Protein AF-A0A813I0H4-F1 (afdb_monomer)

Sequence (525 aa):
MPSIRSKSVSAVEGCDGARPPPGTIIKRGSASSRARSVVATLVNVTAQVFQPSCPPAVKVSVEGSLDIAVKVTVQGAKAEGGGLPATCPAGKTSTATFLSSTVIRGAMTKGTITVEGFDPVPFAVAHNDQGTNFVNSKGRCRHTALAAPKWNWREHEEKPTEGKAADIEVMATRFADKAPHLKVQVRPATETELRRCLQFQALREAQEGEDYEALHAQVAKARMAGVEVEQIEKGEERLRELRKQRLHINEGCDKDSLGQAMVWAKVTPLVEVGVQNEPCTASPDCACNEKQNCGEDLQVVPGAVQLCLKDFGSEGDRLFFEELSASAQAVEEGSVWKAGGKFIFSAFDRNQSVSALTRTLNNAGRNRCAKMILQMVAFSEKEYGGYVTAIQVNFHPHGGTYHGQHRDIYSAKQRAGPNCTCTFKKCVGTVCYTVGSSRVCLLETMTDEMSALRPCGETCTGRRERCLLNSGDAMFFNEAWNANHTHGIPAMEDGESHGPRISVAFLLGAEDSRENFYAMPNTIP

Nearest PDB structures (foldseek):
  3rzg-assembly1_A  TM=7.812E-01  e=2.625E-07  Homo sapiens
  8jnk-assembly2_E  TM=6.622E-01  e=6.661E-07  Homo sapiens
  4nii-assembly1_A  TM=5.314E-01  e=2.468E-04  Escherichia coli
  4jox-assembly1_A  TM=6.308E-01  e=1.678E-03  Bacillus thuringiensis
  1nzc-assembly2_C  TM=4.250E-01  e=3.058E-02  Streptococcus suis

Foldseek 3Di:
DDDDDDDDDDDDDDDDDDDDDDDDDDDDDDDDDDDDDDDDDDPPPPPPDPPPQQAFQEKEKEAEQDWWAKDKFKPQWDWDDPAFPRTDDHPDITMITTGGNDNPPDQKIKIWMDIPQWDIKIWIDGLDPVDFGDIRDTNHQKDKTKGDPQDPVVVVDDQGPWIKIWIWGFDHDPDNRDHTYIYIYIYIDDPLRSQLNNLLSQLVVVLVDLQLVSLQVSLLSNVVSVHDPVSSVSSVVSSVVSVVVVNLADPCLALVSLVVLLDQVLFDEDDDDDKDKDAWPVDPPAPLRDPDPDPKDKDKFFQQQCVLQVVVHNPRQNVLSVLVSVLSNLFDRNCWDDDQQWIKHFANQQAFALVRRLVRCVVSVSNVNNVSVVSVQVVCCVPVNFHQQGKIKTKDSWLRGKWDWAFDDQDPVPQSGSPHPRDRAAFFKKKKAKGGYKFWKKKFFDQDPQAPGHAPDPSGRGMIIIDIHGRNMMMMITPNSSSGMIIMTDRDPPPDTHGMMMMMMTTGHHDPPPVVVVPDDPDDD

Mean predicted aligned error: 11.41 Å

Radius of gyration: 36.49 Å; Cα contacts (8 Å, |Δi|>4): 1026; chains: 1; bounding box: 83×66×122 Å

pLDDT: mean 84.97, std 19.86, range [30.91, 98.69]

Organism: Polarella glacialis (NCBI:txid89957)

Solvent-accessible surface area (backbone atoms only — not comparable to full-atom values): 29217 Å² total; per-residue (Å²): 134,86,89,85,80,88,85,86,84,83,90,83,92,81,90,86,91,85,83,84,89,79,88,84,87,89,83,89,84,84,89,86,89,82,89,86,84,80,96,81,86,84,86,83,77,89,76,76,73,84,67,78,74,57,59,57,58,33,33,39,37,42,34,25,74,45,70,42,37,54,48,77,47,47,64,68,37,45,54,55,82,85,36,54,56,80,56,39,52,48,80,41,79,44,60,30,44,24,27,25,78,52,84,80,89,56,48,53,44,43,35,37,40,36,42,73,82,40,78,72,41,42,34,33,43,39,80,48,95,86,31,70,44,19,28,72,45,89,77,26,40,57,40,73,48,62,29,59,72,90,64,56,70,88,79,67,50,81,75,75,91,62,31,39,28,37,43,34,34,59,46,82,56,93,47,96,90,49,50,33,34,37,42,37,40,35,36,73,36,51,73,65,54,38,51,21,45,55,36,46,53,48,30,54,59,28,61,75,51,80,53,43,67,59,29,54,52,27,42,37,49,21,60,77,44,65,40,60,64,74,60,44,50,54,43,52,51,49,50,55,52,41,45,77,70,50,51,53,44,42,91,67,40,44,52,66,49,38,62,68,38,52,36,74,92,50,40,35,84,66,77,90,61,68,75,46,75,47,64,29,83,67,40,87,85,26,73,54,54,51,93,68,56,95,80,33,44,76,46,78,40,80,47,42,39,27,68,60,34,46,93,80,34,90,58,21,24,60,53,48,40,53,39,50,43,52,39,67,48,55,41,65,90,36,19,31,36,75,56,69,57,25,33,37,48,39,22,70,64,35,15,32,15,56,70,45,38,37,50,44,30,43,75,49,70,31,51,66,46,33,50,53,51,52,45,45,48,56,46,46,30,68,75,74,45,45,40,68,30,29,43,47,35,36,41,28,55,34,25,80,32,26,36,64,78,39,53,86,80,76,48,80,90,64,53,71,20,81,68,32,77,44,63,73,43,63,56,52,28,38,40,36,36,30,20,44,20,37,47,53,35,41,35,36,35,43,54,50,95,72,21,91,45,69,61,80,49,96,70,47,73,30,18,38,35,40,41,64,43,40,54,8,19,29,41,37,35,24,44,53,30,42,46,28,29,30,39,26,27,67,51,50,64,94,88,55,90,39,26,16,26,36,38,42,36,35,39,18,15,53,67,72,63,75,66,69,77,71,66,64,78,93,74,79,134

Secondary structure (DSSP, 8-state):
------------------PPP---------------------SSSTT-----PPPEEEEEEEEESS-B-EEEEETTEEESTT-S-SSB-TTS-EEEEEEESS---SSEEEEEEEETTS--EEEEEESSTTS--EESEET-SEEEEEE-----TTTTPPPP---EEEEEEEE--SSTTS--EEEEEEEEPPHHHHHHHHHHHHHHHHHHSS-HHHHHHHHHHHHHHT--HHHHHHHHHHHHHHHHTTTTS-TT-SHHHHHHHS-GGG--PPP----EEE--SS-TT-GGGSSS-TT--EEEETTHHHHHTGGG-S-HHHHHHHHHHHHHHHS-TTSEEEETTEEEE--TT---SHHHHHHHHHHTT-HHHHHHHHHHHHHHHHHH-SEEEEEEEEEE-STT--EEEEPPP-SGGG-SSTT-----PPEEEEEEEEEES-EEEEEEE--STT-SPPPSSTT----EEEEEEPTT-EEEEEHHHHHHEEEEEPPPPTT-----EEEEEEEEEPPP-HHHHH-S-----

Structure (mmCIF, N/CA/C/O backbone):
data_AF-A0A813I0H4-F1
#
_entry.id   AF-A0A813I0H4-F1
#
loop_
_atom_site.group_PDB
_atom_site.id
_atom_site.type_symbol
_atom_site.label_atom_id
_atom_site.label_alt_id
_atom_site.label_comp_id
_atom_site.label_asym_id
_atom_site.label_entity_id
_atom_site.label_seq_id
_atom_site.pdbx_PDB_ins_code
_atom_site.Cartn_x
_atom_site.Cartn_y
_atom_site.Cartn_z
_atom_site.occupancy
_atom_site.B_iso_or_equiv
_atom_site.auth_seq_id
_atom_site.auth_comp_id
_atom_site.auth_asym_id
_atom_site.auth_atom_id
_atom_site.pdbx_PDB_model_num
ATOM 1 N N . MET A 1 1 ? -19.019 -42.394 -1.653 1.00 34.78 1 MET A N 1
ATOM 2 C CA . MET A 1 1 ? -18.778 -43.385 -0.576 1.00 34.78 1 MET A CA 1
ATOM 3 C C . MET A 1 1 ? -17.278 -43.462 -0.337 1.00 34.78 1 MET A C 1
ATOM 5 O O . MET A 1 1 ? -16.591 -43.423 -1.352 1.00 34.78 1 MET A O 1
ATOM 9 N N . PRO A 1 2 ? -16.753 -43.581 0.900 1.00 39.34 2 PRO A N 1
ATOM 10 C CA . PRO A 1 2 ? -17.375 -43.555 2.245 1.00 39.34 2 PRO A CA 1
ATOM 11 C C . PRO A 1 2 ? -17.172 -42.164 2.912 1.00 39.34 2 PRO A C 1
ATOM 13 O O . PRO A 1 2 ? -16.184 -41.504 2.635 1.00 39.34 2 PRO A O 1
ATOM 16 N N . SER A 1 3 ? -18.097 -41.506 3.625 1.00 31.09 3 SER A N 1
ATOM 17 C CA . SER A 1 3 ? -18.904 -41.814 4.825 1.00 31.09 3 SER A CA 1
ATOM 18 C C . SER A 1 3 ? -18.081 -42.148 6.074 1.00 31.09 3 SER A C 1
ATOM 20 O O . SER A 1 3 ? -17.762 -43.307 6.318 1.00 31.09 3 SER A O 1
ATOM 22 N N . ILE A 1 4 ? -17.798 -41.129 6.895 1.00 39.31 4 ILE A N 1
ATOM 23 C CA . ILE A 1 4 ? -17.413 -41.305 8.300 1.00 39.31 4 ILE A CA 1
ATOM 24 C C . ILE A 1 4 ? -18.484 -40.649 9.169 1.00 39.31 4 ILE A C 1
ATOM 26 O O . ILE A 1 4 ? -18.829 -39.479 9.013 1.00 39.31 4 ILE A O 1
ATOM 30 N N . ARG A 1 5 ? -19.059 -41.493 10.026 1.00 32.66 5 ARG A N 1
ATOM 31 C CA . ARG A 1 5 ? -20.194 -41.248 10.909 1.00 32.66 5 ARG A CA 1
ATOM 32 C C . ARG A 1 5 ? -19.779 -40.528 12.189 1.00 32.66 5 ARG A C 1
ATOM 34 O O . ARG A 1 5 ? -18.750 -40.822 12.788 1.00 32.66 5 ARG A O 1
ATOM 41 N N . SER A 1 6 ? -20.709 -39.698 12.642 1.00 35.75 6 SER A N 1
ATOM 42 C CA . SER A 1 6 ? -20.937 -39.244 14.011 1.00 35.75 6 SER A CA 1
ATOM 43 C C . SER A 1 6 ? -20.875 -40.359 15.065 1.00 35.75 6 SER A C 1
ATOM 45 O O . SER A 1 6 ? -21.461 -41.428 14.866 1.00 35.75 6 SER A O 1
ATOM 47 N N . LYS A 1 7 ? -20.321 -40.050 16.243 1.00 32.88 7 LYS A N 1
ATOM 48 C CA . LYS A 1 7 ? -20.691 -40.695 17.512 1.00 32.88 7 LYS A CA 1
ATOM 49 C C . LYS A 1 7 ? -20.790 -39.662 18.637 1.00 32.88 7 LYS A C 1
ATOM 51 O O . LYS A 1 7 ? -19.792 -39.187 19.158 1.00 32.88 7 LYS A O 1
ATOM 56 N N . SER A 1 8 ? -22.030 -39.368 19.002 1.00 37.66 8 SER A N 1
ATOM 57 C CA . SER A 1 8 ? -22.486 -38.893 20.307 1.00 37.66 8 SER A CA 1
ATOM 58 C C . SER A 1 8 ? -22.963 -40.105 21.109 1.00 37.66 8 SER A C 1
ATOM 60 O O . SER A 1 8 ? -23.833 -40.795 20.587 1.00 37.66 8 SER A O 1
ATOM 62 N N . VAL A 1 9 ? -22.477 -40.352 22.333 1.00 32.81 9 VAL A N 1
ATOM 63 C CA . VAL A 1 9 ? -23.140 -41.228 23.326 1.00 32.81 9 VAL A CA 1
ATOM 64 C C . VAL A 1 9 ? -22.715 -40.847 24.764 1.00 32.81 9 VAL A C 1
ATOM 66 O O . VAL A 1 9 ? -21.542 -40.915 25.110 1.00 32.81 9 VAL A O 1
ATOM 69 N N . SER A 1 10 ? -23.730 -40.405 25.516 1.00 32.78 10 SER A N 1
ATOM 70 C CA . SER A 1 10 ? -24.092 -40.534 26.947 1.00 32.78 10 SER A CA 1
ATOM 71 C C . SER A 1 10 ? -23.088 -40.690 28.108 1.00 32.78 10 SER A C 1
ATOM 73 O O . SER A 1 10 ? -22.316 -41.638 28.188 1.00 32.78 10 SER A O 1
ATOM 75 N N . ALA A 1 11 ? -23.298 -39.801 29.090 1.00 34.62 11 ALA A N 1
ATOM 76 C CA . ALA A 1 11 ? -23.682 -40.013 30.499 1.00 34.62 11 ALA A CA 1
ATOM 77 C C . ALA A 1 11 ? -23.560 -41.401 31.175 1.00 34.62 11 ALA A C 1
ATOM 79 O O . ALA A 1 11 ? -24.123 -42.380 30.689 1.00 34.62 11 ALA A O 1
ATOM 80 N N . VAL A 1 12 ? -22.977 -41.377 32.386 1.00 36.94 12 VAL A N 1
ATOM 81 C CA . VAL A 1 12 ? -23.158 -42.269 33.562 1.00 36.94 12 VAL A CA 1
ATOM 82 C C . VAL A 1 12 ? -22.853 -41.375 34.791 1.00 36.94 12 VAL A C 1
ATOM 84 O O . VAL A 1 12 ? -21.805 -40.736 34.802 1.00 36.94 12 VAL A O 1
ATOM 87 N N . GLU A 1 13 ? -23.817 -40.936 35.611 1.00 33.91 13 GLU A N 1
ATOM 88 C CA . GLU A 1 13 ? -24.413 -41.550 36.825 1.00 33.91 13 GLU A CA 1
ATOM 89 C C . GLU A 1 13 ? -23.447 -41.987 37.952 1.00 33.91 13 GLU A C 1
ATOM 91 O O . GLU A 1 13 ? -22.512 -42.746 37.726 1.00 33.91 13 GLU A O 1
ATOM 96 N N . GLY A 1 14 ? -23.748 -41.547 39.188 1.00 30.91 14 GLY A N 1
ATOM 97 C CA . GLY A 1 14 ? -23.267 -42.135 40.453 1.00 30.91 14 GLY A CA 1
ATOM 98 C C . GLY A 1 14 ? -22.867 -41.114 41.535 1.00 30.91 14 GLY A C 1
ATOM 99 O O . GLY A 1 14 ? -21.767 -40.583 41.460 1.00 30.91 14 GLY A O 1
ATOM 100 N N . CYS A 1 15 ? -23.784 -40.744 42.453 1.00 31.50 15 CYS A N 1
ATOM 101 C CA . CYS A 1 15 ? -23.796 -41.109 43.903 1.00 31.50 15 CYS A CA 1
ATOM 102 C C . CYS A 1 15 ? -22.900 -40.188 44.775 1.00 31.50 15 CYS A C 1
ATOM 104 O O . CYS A 1 15 ? -21.812 -39.836 44.350 1.00 31.50 15 CYS A O 1
ATOM 106 N N . ASP A 1 16 ? -23.186 -39.690 45.983 1.00 32.59 16 ASP A N 1
ATOM 107 C CA . ASP A 1 16 ? -24.199 -39.793 47.053 1.00 32.59 16 ASP A CA 1
ATOM 108 C C . ASP A 1 16 ? -24.086 -38.451 47.844 1.00 32.59 16 ASP A C 1
ATOM 110 O O . ASP A 1 16 ? -23.044 -37.803 47.807 1.00 32.59 16 ASP A O 1
ATOM 114 N N . GLY A 1 17 ? -25.070 -37.854 48.521 1.00 31.94 17 GLY A N 1
ATOM 115 C CA . GLY A 1 17 ? -25.996 -38.413 49.500 1.00 31.94 17 GLY A CA 1
ATOM 116 C C . GLY A 1 17 ? -25.596 -37.969 50.922 1.00 31.94 17 GLY A C 1
ATOM 117 O O . GLY A 1 17 ? -24.817 -38.646 51.578 1.00 31.94 17 GLY A O 1
ATOM 118 N N . ALA A 1 18 ? -26.145 -36.855 51.430 1.00 34.31 18 ALA A N 1
ATOM 119 C CA . ALA A 1 18 ? -26.186 -36.565 52.872 1.00 34.31 18 ALA A CA 1
ATOM 120 C C . ALA A 1 18 ? -27.387 -35.664 53.226 1.00 34.31 18 ALA A C 1
ATOM 122 O O . ALA A 1 18 ? -27.396 -34.461 52.967 1.00 34.31 18 ALA A O 1
ATOM 123 N N . ARG A 1 19 ? -28.424 -36.280 53.809 1.00 36.91 19 ARG A N 1
ATOM 124 C CA . ARG A 1 19 ? -29.566 -35.624 54.469 1.00 36.91 19 ARG A CA 1
ATOM 125 C C . ARG A 1 19 ? -29.254 -35.363 55.954 1.00 36.91 19 ARG A C 1
ATOM 127 O O . ARG A 1 19 ? -28.459 -36.100 56.533 1.00 36.91 19 ARG A O 1
ATOM 134 N N . PRO A 1 20 ? -29.909 -34.371 56.584 1.00 44.38 20 PRO A N 1
ATOM 135 C CA . PRO A 1 20 ? -29.708 -34.021 57.989 1.00 44.38 20 PRO A CA 1
ATOM 136 C C . PRO A 1 20 ? -30.559 -34.888 58.941 1.00 44.38 20 PRO A C 1
ATOM 138 O O . PRO A 1 20 ? -31.577 -35.443 58.515 1.00 44.38 20 PRO A O 1
ATOM 141 N N . PRO A 1 21 ? -30.196 -34.975 60.236 1.00 50.50 21 PRO A N 1
ATOM 142 C CA . PRO A 1 21 ? -31.000 -35.669 61.236 1.00 50.50 21 PRO A CA 1
ATOM 143 C C . PRO A 1 21 ? -32.154 -34.794 61.787 1.00 50.50 21 PRO A C 1
ATOM 145 O O . PRO A 1 21 ? -32.046 -33.564 61.785 1.00 50.50 21 PRO A O 1
ATOM 148 N N . PRO A 1 22 ? -33.251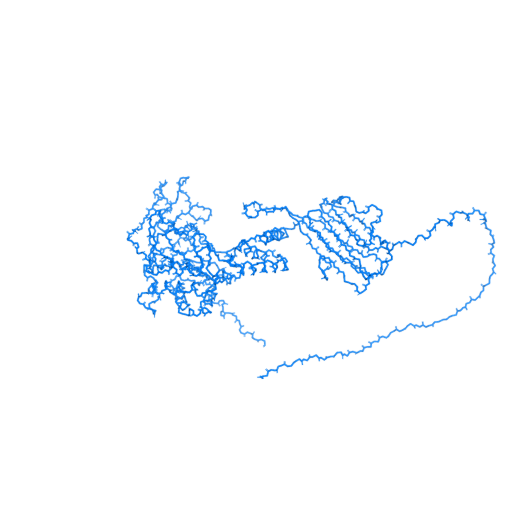 -35.409 62.282 1.00 47.38 22 PRO A N 1
ATOM 149 C CA . PRO A 1 22 ? -34.448 -34.715 62.760 1.00 47.38 22 PRO A CA 1
ATOM 150 C C . PRO A 1 22 ? -34.587 -34.680 64.295 1.00 47.38 22 PRO A C 1
ATOM 152 O O . PRO A 1 22 ? -34.237 -35.648 64.959 1.00 47.38 22 PRO A O 1
ATOM 155 N N . GLY A 1 23 ? -35.240 -33.617 64.800 1.00 34.94 23 GLY A N 1
ATOM 156 C CA . GLY A 1 23 ? -36.019 -33.556 66.058 1.00 34.94 23 GLY A CA 1
ATOM 157 C C . GLY A 1 23 ? -35.246 -33.795 67.375 1.00 34.94 23 GLY A C 1
ATOM 158 O O . GLY A 1 23 ? -34.187 -34.387 67.397 1.00 34.94 23 GLY A O 1
ATOM 159 N N . THR A 1 24 ? -35.686 -33.415 68.574 1.00 33.28 24 THR A N 1
ATOM 160 C CA . THR A 1 24 ? -37.019 -33.084 69.084 1.00 33.28 24 THR A CA 1
ATOM 161 C C . THR A 1 24 ? -36.856 -32.525 70.524 1.00 33.28 24 THR A C 1
ATOM 163 O O . THR A 1 24 ? -35.845 -32.779 71.172 1.00 33.28 24 THR A O 1
ATOM 166 N N . ILE A 1 25 ? -37.920 -31.906 71.053 1.00 37.72 25 ILE A N 1
ATOM 167 C CA . ILE A 1 25 ? -38.365 -31.846 72.469 1.00 37.72 25 ILE A CA 1
ATOM 168 C C . ILE A 1 25 ? -38.369 -30.468 73.160 1.00 37.72 25 ILE A C 1
ATOM 170 O O . ILE A 1 25 ? -37.370 -29.844 73.499 1.00 37.72 25 ILE A O 1
ATOM 174 N N . ILE A 1 26 ? -39.619 -30.105 73.438 1.00 37.12 26 ILE A N 1
ATOM 175 C CA . ILE A 1 26 ? -40.215 -29.040 74.232 1.00 37.12 26 ILE A CA 1
ATOM 176 C C . ILE A 1 26 ? -39.886 -29.204 75.727 1.00 37.12 26 ILE A C 1
ATOM 178 O O . ILE A 1 26 ? -40.065 -30.288 76.279 1.00 37.12 26 ILE A O 1
ATOM 182 N N . LYS A 1 27 ? -39.567 -28.105 76.426 1.00 34.84 27 LYS A N 1
ATOM 183 C CA . LYS A 1 27 ? -39.766 -27.993 77.882 1.00 34.84 27 LYS A CA 1
ATOM 184 C C . LYS A 1 27 ? -40.446 -26.672 78.251 1.00 34.84 27 LYS A C 1
ATOM 186 O O . LYS A 1 27 ? -39.961 -25.592 77.934 1.00 34.84 27 LYS A O 1
ATOM 191 N N . ARG A 1 28 ? -41.589 -26.805 78.933 1.00 36.59 28 ARG A N 1
ATOM 192 C CA . ARG A 1 28 ? -42.307 -25.766 79.689 1.00 36.59 28 ARG A CA 1
ATOM 193 C C . ARG A 1 28 ? -41.693 -25.612 81.091 1.00 36.59 28 ARG A C 1
ATOM 195 O O . ARG A 1 28 ? -41.275 -26.607 81.674 1.00 36.59 28 ARG A O 1
ATOM 202 N N . GLY A 1 29 ? -41.763 -24.398 81.642 1.00 32.78 29 GLY A N 1
ATOM 203 C CA . GLY A 1 29 ? -41.553 -24.054 83.062 1.00 32.78 29 GLY A CA 1
ATOM 204 C C . GLY A 1 29 ? -41.491 -22.527 83.230 1.00 32.78 29 GLY A C 1
ATOM 205 O O . GLY A 1 29 ? -40.481 -21.925 82.904 1.00 32.78 29 GLY A O 1
ATOM 206 N N . SER A 1 30 ? -42.636 -21.840 83.289 1.00 33.34 30 SER A N 1
ATOM 207 C CA . SER A 1 30 ? -43.279 -21.211 84.467 1.00 33.34 30 SER A CA 1
ATOM 208 C C . SER A 1 30 ? -42.465 -20.184 85.288 1.00 33.34 30 SER A C 1
ATOM 210 O O . SER A 1 30 ? -41.594 -20.541 86.070 1.00 33.34 30 SER A O 1
ATOM 212 N N . ALA A 1 31 ? -42.891 -18.921 85.154 1.00 33.44 31 ALA A N 1
ATOM 213 C CA . ALA A 1 31 ? -43.208 -17.914 86.181 1.00 33.44 31 ALA A CA 1
ATOM 214 C C . ALA A 1 31 ? -42.359 -17.780 87.470 1.00 33.44 31 ALA A C 1
ATOM 216 O O . ALA A 1 31 ? -42.477 -18.574 88.397 1.00 33.44 31 ALA A O 1
ATOM 217 N N . SER A 1 32 ? -41.676 -16.636 87.612 1.00 34.34 32 SER A N 1
ATOM 218 C CA . SER A 1 32 ? -41.977 -15.569 88.600 1.00 34.34 32 SER A CA 1
ATOM 219 C C . SER A 1 32 ? -40.763 -14.638 88.784 1.00 34.34 32 SER A C 1
ATOM 221 O O . SER A 1 32 ? -39.674 -15.054 89.161 1.00 34.34 32 SER A O 1
ATOM 223 N N . SER A 1 33 ? -40.925 -13.352 88.458 1.00 32.78 33 SER A N 1
ATOM 224 C CA . SER A 1 33 ? -40.725 -12.193 89.361 1.00 32.78 33 SER A CA 1
ATOM 225 C C . SER A 1 33 ? -39.591 -11.314 88.779 1.00 32.78 33 SER A C 1
ATOM 227 O O . SER A 1 33 ? -38.654 -11.857 88.219 1.00 32.78 33 SER A O 1
ATOM 229 N N . ARG A 1 34 ? -39.588 -9.977 88.744 1.00 38.31 34 ARG A N 1
ATOM 230 C CA . ARG A 1 34 ? -40.363 -8.917 89.398 1.00 38.31 34 ARG A CA 1
ATOM 231 C C . ARG A 1 34 ? -40.521 -7.720 88.450 1.00 38.31 34 ARG A C 1
ATOM 233 O O . ARG A 1 34 ? -39.691 -7.467 87.586 1.00 38.31 34 ARG A O 1
ATOM 240 N N . ALA A 1 35 ? -41.595 -6.981 88.692 1.00 34.62 35 ALA A N 1
ATOM 241 C CA . ALA A 1 35 ? -41.952 -5.711 88.086 1.00 34.62 35 ALA A CA 1
ATOM 242 C C . ALA A 1 35 ? -40.967 -4.571 88.395 1.00 34.62 35 ALA A C 1
ATOM 244 O O . ALA A 1 35 ? -40.450 -4.492 89.510 1.00 34.62 35 ALA A O 1
ATOM 245 N N . ARG A 1 36 ? -40.858 -3.633 87.445 1.00 32.19 36 ARG A N 1
ATOM 246 C CA . ARG A 1 36 ? -41.094 -2.173 87.564 1.00 32.19 36 ARG A CA 1
ATOM 247 C C . ARG A 1 36 ? -40.224 -1.446 86.537 1.00 32.19 36 ARG A C 1
ATOM 249 O O . ARG A 1 36 ? -39.010 -1.529 86.633 1.00 32.19 36 ARG A O 1
ATOM 256 N N . SER A 1 37 ? -40.841 -0.700 85.619 1.00 32.72 37 SER A N 1
ATOM 257 C CA . SER A 1 37 ? -40.556 0.733 85.422 1.00 32.72 37 SER A CA 1
ATOM 258 C C . SER A 1 37 ? -41.232 1.276 84.150 1.00 32.72 37 SER A C 1
ATOM 260 O O . SER A 1 37 ? -40.854 0.940 83.035 1.00 32.72 37 SER A O 1
ATOM 262 N N . VAL A 1 38 ? -42.221 2.141 84.390 1.00 35.12 38 VAL A N 1
ATOM 263 C CA . VAL A 1 38 ? -42.492 3.403 83.681 1.00 35.12 38 VAL A CA 1
ATOM 264 C C . VAL A 1 38 ? -43.047 3.348 82.249 1.00 35.12 38 VAL A C 1
ATOM 266 O O . VAL A 1 38 ? -42.360 3.373 81.233 1.00 35.12 38 VAL A O 1
ATOM 269 N N . VAL A 1 39 ? -44.376 3.445 82.229 1.00 37.72 39 VAL A N 1
ATOM 270 C CA . VAL A 1 39 ? -45.203 4.137 81.236 1.00 37.72 39 VAL A CA 1
ATOM 271 C C . VAL A 1 39 ? -44.720 5.590 81.097 1.00 37.72 39 VAL A C 1
ATOM 273 O O . VAL A 1 39 ? -45.037 6.397 81.963 1.00 37.72 39 VAL A O 1
ATOM 276 N N . ALA A 1 40 ? -43.947 5.919 80.051 1.00 35.72 40 ALA A N 1
ATOM 277 C CA . ALA A 1 40 ? -43.750 7.304 79.570 1.00 35.72 40 ALA A CA 1
ATOM 278 C C . ALA A 1 40 ? -43.024 7.437 78.205 1.00 35.72 40 ALA A C 1
ATOM 280 O O . ALA A 1 40 ? -42.430 8.478 77.930 1.00 35.72 40 ALA A O 1
ATOM 281 N N . THR A 1 41 ? -43.002 6.428 77.321 1.00 38.72 41 THR A N 1
ATOM 282 C CA . THR A 1 41 ? -42.329 6.577 76.005 1.00 38.72 41 THR A CA 1
ATOM 283 C C . THR A 1 41 ? -42.939 5.674 74.933 1.00 38.72 41 THR A C 1
ATOM 285 O O . THR A 1 41 ? -42.295 4.753 74.452 1.00 38.72 41 THR A O 1
ATOM 288 N N . LEU A 1 42 ? -44.208 5.879 74.570 1.00 36.34 42 LEU A N 1
ATOM 289 C CA . LEU A 1 42 ? -44.843 5.081 73.506 1.00 36.34 42 LEU A CA 1
ATOM 290 C C . LEU A 1 42 ? -45.941 5.843 72.747 1.00 36.34 42 LEU A C 1
ATOM 292 O O . LEU A 1 42 ? -46.984 5.289 72.426 1.00 36.34 42 LEU A O 1
ATOM 296 N N . VAL A 1 43 ? -45.702 7.126 72.445 1.00 42.03 43 VAL A N 1
ATOM 297 C CA . VAL A 1 43 ? -46.566 7.908 71.528 1.00 42.03 43 VAL A CA 1
ATOM 298 C C . VAL A 1 43 ? -45.762 8.630 70.426 1.00 42.03 43 VAL A C 1
ATOM 300 O O . VAL A 1 43 ? -46.309 9.434 69.694 1.00 42.03 43 VAL A O 1
ATOM 303 N N . ASN A 1 44 ? -44.475 8.303 70.222 1.00 37.53 44 ASN A N 1
ATOM 304 C CA . ASN A 1 44 ? -43.669 8.893 69.132 1.00 37.53 44 ASN A CA 1
ATOM 305 C C . ASN A 1 44 ? -42.911 7.882 68.244 1.00 37.53 44 ASN A C 1
ATOM 307 O O . ASN A 1 44 ? -42.044 8.279 67.475 1.00 37.53 44 ASN A O 1
ATOM 311 N N . VAL A 1 45 ? -43.231 6.581 68.307 1.00 43.50 45 VAL A N 1
ATOM 312 C CA . VAL A 1 45 ? -42.536 5.535 67.512 1.00 43.50 45 VAL A CA 1
ATOM 313 C C . VAL A 1 45 ? -43.402 4.953 66.377 1.00 43.50 45 VAL A C 1
ATOM 315 O O . VAL A 1 45 ? -42.926 4.170 65.567 1.00 43.50 45 VAL A O 1
ATOM 318 N N . THR A 1 46 ? -44.658 5.375 66.220 1.00 39.78 46 THR A N 1
ATOM 319 C CA . THR A 1 46 ? -45.600 4.779 65.247 1.00 39.78 46 THR A CA 1
ATOM 320 C C . THR A 1 46 ? -45.883 5.635 64.006 1.00 39.78 46 THR A C 1
ATOM 322 O O . THR A 1 46 ? -46.903 5.446 63.352 1.00 39.78 46 THR A O 1
ATOM 325 N N . ALA A 1 47 ? -44.967 6.536 63.632 1.00 39.16 47 ALA A N 1
ATOM 326 C CA . ALA A 1 47 ? -45.057 7.313 62.387 1.00 39.16 47 ALA A CA 1
ATOM 327 C C . ALA A 1 47 ? -43.841 7.163 61.450 1.00 39.16 47 ALA A C 1
ATOM 329 O O . ALA A 1 47 ? -43.688 7.946 60.514 1.00 39.16 47 ALA A O 1
ATOM 330 N N . GLN A 1 48 ? -43.003 6.133 61.627 1.00 44.22 48 GLN A N 1
ATOM 331 C CA . GLN A 1 48 ? -42.223 5.620 60.498 1.00 44.22 48 GLN A CA 1
ATOM 332 C C . GLN A 1 48 ? -43.132 4.719 59.670 1.00 44.22 48 GLN A C 1
ATOM 334 O O . GLN A 1 48 ? -43.231 3.511 59.874 1.00 44.22 48 GLN A O 1
ATOM 339 N N . VAL A 1 49 ? -43.846 5.364 58.750 1.00 45.50 49 VAL A N 1
ATOM 340 C CA . VAL A 1 49 ? -44.430 4.734 57.570 1.00 45.50 49 VAL A CA 1
ATOM 341 C C . VAL A 1 49 ? -43.388 3.759 57.015 1.00 45.50 49 VAL A C 1
ATOM 343 O O . VAL A 1 49 ? -42.315 4.188 56.595 1.00 45.50 49 VAL A O 1
ATOM 346 N N . PHE A 1 50 ? -43.688 2.457 57.039 1.00 43.41 50 PHE A N 1
ATOM 347 C CA . PHE A 1 50 ? -42.989 1.449 56.244 1.00 43.41 50 PHE A CA 1
ATOM 348 C C . PHE A 1 50 ? -43.184 1.844 54.774 1.00 43.41 50 PHE A C 1
ATOM 350 O O . PHE A 1 50 ? -44.111 1.388 54.108 1.00 43.41 50 PHE A O 1
ATOM 357 N N . GLN A 1 51 ? -42.361 2.762 54.269 1.00 48.09 51 GLN A N 1
ATOM 358 C CA . GLN A 1 51 ? -42.167 2.885 52.838 1.00 48.09 51 GLN A CA 1
ATOM 359 C C . GLN A 1 51 ? -41.439 1.605 52.433 1.00 48.09 51 GLN A C 1
ATOM 361 O O . GLN A 1 51 ? -40.326 1.387 52.919 1.00 48.09 51 GLN A O 1
ATOM 366 N N . PRO A 1 52 ? -42.039 0.723 51.613 1.00 53.88 52 PRO A N 1
ATOM 367 C CA . PRO A 1 52 ? -41.281 -0.369 51.029 1.00 53.88 52 PRO A CA 1
ATOM 368 C C . PRO A 1 52 ? -40.123 0.273 50.265 1.00 53.88 52 PRO A C 1
ATOM 370 O O . PRO A 1 52 ? -40.340 0.976 49.276 1.00 53.88 52 PRO A O 1
ATOM 373 N N . SER A 1 53 ? -38.903 0.115 50.781 1.00 63.69 53 SER A N 1
ATOM 374 C CA . SER A 1 53 ? -37.712 0.621 50.117 1.00 63.69 53 SER A CA 1
ATOM 375 C C . SER A 1 53 ? -37.670 -0.032 48.742 1.00 63.69 53 SER A C 1
ATOM 377 O O . SER A 1 53 ? -37.683 -1.257 48.606 1.00 63.69 53 SER A O 1
ATOM 379 N N . CYS A 1 54 ? -37.735 0.793 47.699 1.00 71.19 54 CYS A N 1
ATOM 380 C CA . CYS A 1 54 ? -37.674 0.290 46.338 1.00 71.19 54 CYS A CA 1
ATOM 381 C C . CYS A 1 54 ? -36.351 -0.472 46.169 1.00 71.19 54 CYS A C 1
ATOM 383 O O . CYS A 1 54 ? -35.306 0.063 46.550 1.00 71.19 54 CYS A O 1
ATOM 385 N N . PRO A 1 55 ? -36.366 -1.708 45.638 1.00 80.31 55 PRO A N 1
ATOM 386 C CA . PRO A 1 55 ? -35.159 -2.512 45.566 1.00 80.31 55 PRO A CA 1
ATOM 387 C C . PRO A 1 55 ? -34.119 -1.833 44.659 1.00 80.31 55 PRO A C 1
ATOM 389 O O . PRO A 1 55 ? -34.479 -1.228 43.636 1.00 80.31 55 PRO A O 1
ATOM 392 N N . PRO A 1 56 ? -32.826 -1.917 45.012 1.00 83.12 56 PRO A N 1
ATOM 393 C CA . PRO A 1 56 ? -31.768 -1.331 44.210 1.00 83.12 56 PRO A CA 1
ATOM 394 C C . PRO A 1 56 ? -31.636 -2.089 42.885 1.00 83.12 56 PRO A C 1
ATOM 396 O O . PRO A 1 56 ? -31.398 -3.293 42.852 1.00 83.12 56 PRO A O 1
ATOM 399 N N . ALA A 1 57 ? -31.793 -1.366 41.779 1.00 87.81 57 ALA A N 1
ATOM 400 C CA . ALA A 1 57 ? -31.728 -1.909 40.430 1.00 87.81 57 ALA A CA 1
ATOM 401 C C . ALA A 1 57 ? -30.283 -2.119 39.961 1.00 87.81 57 ALA A C 1
ATOM 403 O O . ALA A 1 57 ? -29.998 -3.099 39.284 1.00 87.81 57 ALA A O 1
ATOM 404 N N . VAL A 1 58 ? -29.374 -1.194 40.276 1.00 91.75 58 VAL A N 1
ATOM 405 C CA . VAL A 1 58 ? -27.941 -1.318 39.969 1.00 91.75 58 VAL A CA 1
ATOM 406 C C . VAL A 1 58 ? -27.146 -0.348 40.838 1.00 91.75 58 VAL A C 1
ATOM 408 O O . VAL A 1 58 ? -27.573 0.783 41.075 1.00 91.75 58 VAL A O 1
ATOM 411 N N . LYS A 1 59 ? -25.977 -0.775 41.304 1.00 93.81 59 LYS A N 1
ATOM 412 C CA . LYS A 1 59 ? -24.965 0.089 41.910 1.00 93.81 59 LYS A CA 1
ATOM 413 C C . LYS A 1 59 ? -23.879 0.371 40.883 1.00 93.81 59 LYS A C 1
ATOM 415 O O . LYS A 1 59 ? -23.398 -0.547 40.230 1.00 93.81 59 LYS A O 1
ATOM 420 N N . VAL A 1 60 ? -23.470 1.624 40.755 1.00 95.94 60 VAL A N 1
ATOM 421 C CA . VAL A 1 60 ? -22.388 2.045 39.864 1.00 95.94 60 VAL A CA 1
ATOM 422 C C . VAL A 1 60 ? -21.249 2.610 40.697 1.00 95.94 60 VAL A C 1
ATOM 424 O O . VAL A 1 60 ? -21.489 3.416 41.596 1.00 95.94 60 VAL A O 1
ATOM 427 N N . SER A 1 61 ? -20.015 2.216 40.393 1.00 97.06 61 SER A N 1
ATOM 428 C CA . SER A 1 61 ? -18.807 2.865 40.909 1.00 97.06 61 SER A CA 1
ATOM 429 C C . SER A 1 61 ? -17.936 3.352 39.762 1.00 97.06 61 SER A C 1
ATOM 431 O O . SER A 1 61 ? -17.585 2.558 38.891 1.00 97.06 61 SER A O 1
ATOM 433 N N . VAL A 1 62 ? -17.550 4.619 39.803 1.00 97.56 62 VAL A N 1
ATOM 434 C CA . VAL A 1 62 ? -16.614 5.245 38.874 1.00 97.56 62 VAL A CA 1
ATOM 435 C C . VAL A 1 62 ? -15.322 5.536 39.624 1.00 97.56 62 VAL A C 1
ATOM 437 O O . VAL A 1 62 ? -15.337 6.203 40.655 1.00 97.56 62 VAL A O 1
ATOM 440 N N . GLU A 1 63 ? -14.215 5.028 39.114 1.00 97.31 63 GLU A N 1
ATOM 441 C CA . GLU A 1 63 ? -12.860 5.274 39.598 1.00 97.31 63 GLU A CA 1
ATOM 442 C C . GLU A 1 63 ? -12.032 5.778 38.415 1.00 97.31 63 GLU A C 1
ATOM 444 O O . GLU A 1 63 ? -12.292 5.397 37.275 1.00 97.31 63 GLU A O 1
ATOM 449 N N . GLY A 1 64 ? -11.035 6.626 38.632 1.00 95.19 64 GLY A N 1
ATOM 450 C CA . GLY A 1 64 ? -10.159 6.989 37.529 1.00 95.19 64 GLY A CA 1
ATOM 451 C C . GLY A 1 64 ? -8.986 7.862 37.914 1.00 95.19 64 GLY A C 1
ATOM 452 O O . GLY A 1 64 ? -8.928 8.395 39.018 1.00 95.19 64 GLY A O 1
ATOM 453 N N . SER A 1 65 ? -8.045 8.002 36.988 1.00 96.25 65 SER A N 1
ATOM 454 C CA . SER A 1 65 ? -6.896 8.908 37.100 1.00 96.25 65 SER A CA 1
ATOM 455 C C . SER A 1 65 ? -7.108 10.243 36.379 1.00 96.25 65 SER A C 1
ATOM 457 O O . SER A 1 65 ? -6.181 11.040 36.296 1.00 96.25 65 SER A O 1
ATOM 459 N N . LEU A 1 66 ? -8.318 10.488 35.867 1.00 95.31 66 LEU A N 1
ATOM 460 C CA . LEU A 1 66 ? -8.706 11.695 35.141 1.00 95.31 66 LEU A CA 1
ATOM 461 C C . LEU A 1 66 ? -9.998 12.263 35.732 1.00 95.31 66 LEU A C 1
ATOM 463 O O . LEU A 1 66 ? -10.901 11.498 36.077 1.00 95.31 66 LEU A O 1
ATOM 467 N N . ASP A 1 67 ? -10.097 13.589 35.783 1.00 96.50 67 ASP A N 1
ATOM 468 C CA . ASP A 1 67 ? -11.360 14.273 36.054 1.00 96.50 67 ASP A CA 1
ATOM 469 C C . ASP A 1 67 ? -12.275 14.113 34.837 1.00 96.50 67 ASP A C 1
ATOM 471 O O . ASP A 1 67 ? -11.908 14.500 33.724 1.00 96.50 67 ASP A O 1
ATOM 475 N N . ILE A 1 68 ? -13.446 13.497 35.019 1.00 96.62 68 ILE A N 1
ATOM 476 C CA . ILE A 1 68 ? -14.331 13.205 33.885 1.00 96.62 68 ILE A CA 1
ATOM 477 C C . ILE A 1 68 ? -15.807 13.143 34.265 1.00 96.62 68 ILE A C 1
ATOM 479 O O . ILE A 1 68 ? -16.176 12.623 35.323 1.00 96.62 68 ILE A O 1
ATOM 483 N N . ALA A 1 69 ? -16.675 13.642 33.386 1.00 97.25 69 ALA A N 1
ATOM 484 C CA . ALA A 1 69 ? -18.113 13.485 33.559 1.00 97.25 69 ALA A CA 1
ATOM 485 C C . ALA A 1 69 ? -18.567 12.073 33.144 1.00 97.25 69 ALA A C 1
ATOM 487 O O . ALA A 1 69 ? -18.301 11.611 32.031 1.00 97.25 69 ALA A O 1
ATOM 488 N N . VAL A 1 70 ? -19.286 11.389 34.042 1.00 97.12 70 VAL A N 1
ATOM 489 C CA . VAL A 1 70 ? -19.916 10.087 33.776 1.00 97.12 70 VAL A CA 1
ATOM 490 C C . VAL A 1 70 ? -21.396 10.165 34.106 1.00 97.12 70 VAL A C 1
ATOM 492 O O . VAL A 1 70 ? -21.790 10.402 35.246 1.00 97.12 70 VAL A O 1
ATOM 495 N N . LYS A 1 71 ? -22.231 9.902 33.104 1.00 97.06 71 LYS A N 1
ATOM 496 C CA . LYS A 1 71 ? -23.682 9.822 33.237 1.00 97.06 71 LYS A CA 1
ATOM 497 C C . LYS A 1 71 ? -24.136 8.389 33.016 1.00 97.06 71 LYS A C 1
ATOM 499 O O . LYS A 1 71 ? -23.770 7.760 32.030 1.00 97.06 71 LYS A O 1
ATOM 504 N N . VAL A 1 72 ? -24.978 7.881 33.910 1.00 96.69 72 VAL A N 1
ATOM 505 C CA . VAL A 1 72 ? -25.601 6.563 33.753 1.00 96.69 72 VAL A CA 1
ATOM 506 C C . VAL A 1 72 ? -27.108 6.724 33.699 1.00 96.69 72 VAL A C 1
ATOM 508 O O . VAL A 1 72 ? -27.713 7.357 34.562 1.00 96.69 72 VAL A O 1
ATOM 511 N N . THR A 1 73 ? -27.707 6.141 32.667 1.00 96.06 73 THR A N 1
ATOM 512 C CA . THR A 1 73 ? -29.153 6.147 32.452 1.00 96.06 73 THR A CA 1
ATOM 513 C C . THR A 1 73 ? -29.652 4.721 32.586 1.00 96.06 73 THR A C 1
ATOM 515 O O . THR A 1 73 ? -29.187 3.841 31.866 1.00 96.06 73 THR A O 1
ATOM 518 N N . VAL A 1 74 ? -30.582 4.478 33.507 1.00 94.44 74 VAL A N 1
ATOM 519 C CA . VAL A 1 74 ? -31.082 3.136 33.824 1.00 94.44 74 VAL A CA 1
ATOM 520 C C . VAL A 1 74 ? -32.577 3.087 33.534 1.00 94.44 74 VAL A C 1
ATOM 522 O O . VAL A 1 74 ? -33.340 3.909 34.039 1.00 94.44 74 VAL A O 1
ATOM 525 N N . GLN A 1 75 ? -33.014 2.143 32.702 1.00 92.50 75 GLN A N 1
ATOM 526 C CA . GLN A 1 75 ? -34.423 2.016 32.33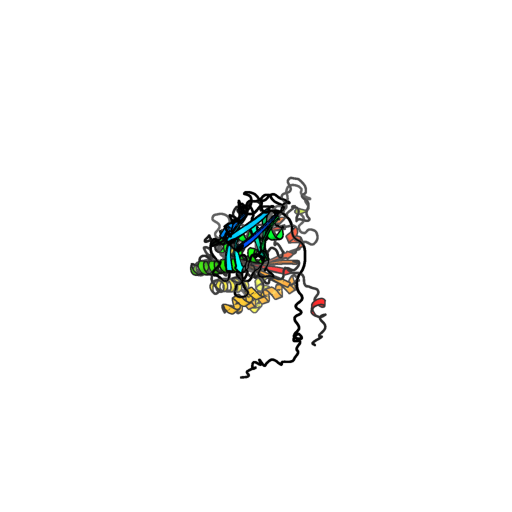6 1.00 92.50 75 GLN A CA 1
ATOM 527 C C . GLN A 1 75 ? -35.260 1.641 33.567 1.00 92.50 75 GLN A C 1
ATOM 529 O O . GLN A 1 75 ? -34.983 0.644 34.229 1.00 92.50 75 GLN A O 1
ATOM 534 N N . GLY A 1 76 ? -36.289 2.441 33.871 1.00 89.12 76 GLY A N 1
ATOM 535 C CA . GLY A 1 76 ? -37.195 2.188 34.999 1.00 89.12 76 GLY A CA 1
ATOM 536 C C . GLY A 1 76 ? -36.559 2.358 36.384 1.00 89.12 76 GLY A C 1
ATOM 537 O O . GLY A 1 76 ? -37.061 1.792 37.358 1.00 89.12 76 GLY A O 1
ATOM 538 N N . ALA A 1 77 ? -35.451 3.097 36.492 1.00 91.44 77 ALA A N 1
ATOM 539 C CA . ALA A 1 77 ? -34.805 3.399 37.764 1.00 91.44 77 ALA A CA 1
ATOM 540 C C . ALA A 1 77 ? -34.323 4.854 37.823 1.00 91.44 77 ALA A C 1
ATOM 542 O O . ALA A 1 77 ? -34.031 5.477 36.801 1.00 91.44 77 ALA A O 1
ATOM 543 N N . LYS A 1 78 ? -34.240 5.398 39.037 1.00 92.69 78 LYS A N 1
ATOM 544 C CA . LYS A 1 78 ? -33.697 6.734 39.312 1.00 92.69 78 LYS A CA 1
ATOM 545 C C . LYS A 1 78 ? -32.558 6.623 40.311 1.00 92.69 78 LYS A C 1
ATOM 547 O O . LYS A 1 78 ? -32.550 5.717 41.139 1.00 92.69 78 LYS A O 1
ATOM 552 N N . ALA A 1 79 ? -31.593 7.529 40.215 1.00 93.31 79 ALA A N 1
ATOM 553 C CA . ALA A 1 79 ? -30.522 7.592 41.193 1.00 93.31 79 ALA A CA 1
ATOM 554 C C . ALA A 1 79 ? -31.088 7.915 42.585 1.00 93.31 79 ALA A C 1
ATOM 556 O O . ALA A 1 79 ? -31.987 8.745 42.724 1.00 93.31 79 ALA A O 1
ATOM 557 N N . GLU A 1 80 ? -30.564 7.244 43.600 1.00 92.12 80 GLU A N 1
ATOM 558 C CA . GLU A 1 80 ? -30.786 7.584 44.996 1.00 92.12 80 GLU A CA 1
ATOM 559 C C . GLU A 1 80 ? -30.064 8.903 45.308 1.00 92.12 80 GLU A C 1
ATOM 561 O O . GLU A 1 80 ? -28.866 9.050 45.049 1.00 92.12 80 GLU A O 1
ATOM 566 N N . GLY A 1 81 ? -30.800 9.889 45.829 1.00 91.00 81 GLY A N 1
ATOM 567 C CA . GLY A 1 81 ? -30.265 11.227 46.080 1.00 91.00 81 GLY A CA 1
ATOM 568 C C . GLY A 1 81 ? -29.823 11.945 44.797 1.00 91.00 81 GLY A C 1
ATOM 569 O O . GLY A 1 81 ? -30.556 11.986 43.812 1.00 91.00 81 GLY A O 1
ATOM 570 N N . GLY A 1 82 ? -28.628 12.543 44.825 1.00 89.56 82 GLY A N 1
ATOM 571 C CA . GLY A 1 82 ? -28.069 13.314 43.704 1.00 89.56 82 GLY A CA 1
ATOM 572 C C . GLY A 1 82 ? -27.419 12.482 42.590 1.00 89.56 82 GLY A C 1
ATOM 573 O O . GLY A 1 82 ? -27.068 13.041 41.556 1.00 89.56 82 GLY A O 1
ATOM 574 N N . GLY A 1 83 ? -27.261 11.164 42.767 1.00 93.69 83 GLY A N 1
ATOM 575 C CA . GLY A 1 83 ? -26.548 10.303 41.816 1.00 93.69 83 GLY A CA 1
ATOM 576 C C . GLY A 1 83 ? -25.031 10.517 41.787 1.00 93.69 83 GLY A C 1
ATOM 577 O O . GLY A 1 83 ? -24.422 10.829 42.808 1.00 93.69 83 GLY A O 1
ATOM 578 N N . LEU A 1 84 ? -24.411 10.278 40.624 1.00 96.00 84 LEU A N 1
ATOM 579 C CA . LEU A 1 84 ? -22.982 10.547 40.418 1.00 96.00 84 LEU A CA 1
ATOM 580 C C . LEU A 1 84 ? -22.734 12.067 40.379 1.00 96.00 84 LEU A C 1
ATOM 582 O O . LEU A 1 84 ? -23.591 12.801 39.883 1.00 96.00 84 LEU A O 1
ATOM 586 N N . PRO A 1 85 ? -21.574 12.552 40.860 1.00 96.56 85 PRO A N 1
ATOM 587 C CA . PRO A 1 85 ? -21.215 13.960 40.724 1.00 96.56 85 PRO A CA 1
ATOM 588 C C . PRO A 1 85 ? -21.105 14.354 39.243 1.00 96.56 85 PRO A C 1
ATOM 590 O O . PRO A 1 85 ? -20.811 13.513 38.394 1.00 96.56 85 PRO A O 1
ATOM 593 N N . ALA A 1 86 ? -21.297 15.644 38.940 1.00 95.69 86 ALA A N 1
ATOM 594 C CA . ALA A 1 86 ? -21.184 16.168 37.573 1.00 95.69 86 ALA A CA 1
ATOM 595 C C . ALA A 1 86 ? -19.822 15.839 36.931 1.00 95.69 86 ALA A C 1
ATOM 597 O O . ALA A 1 86 ? -19.768 15.469 35.762 1.00 95.69 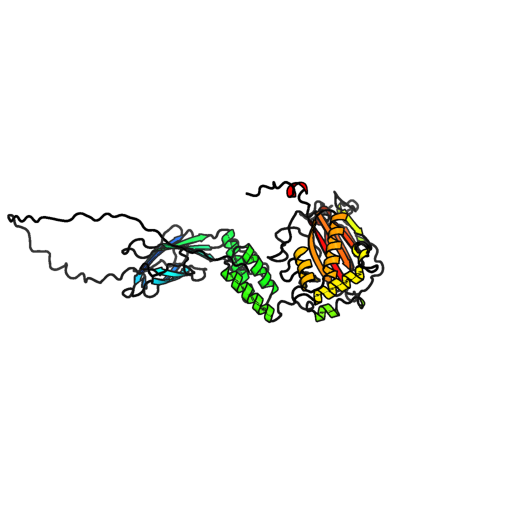86 ALA A O 1
ATOM 598 N N . THR A 1 87 ? -18.758 15.888 37.736 1.00 97.25 87 THR A N 1
ATOM 599 C CA . THR A 1 87 ? -17.407 15.442 37.386 1.00 97.25 87 THR A CA 1
ATOM 600 C C . THR A 1 87 ? -16.930 14.472 38.460 1.00 97.25 87 THR A C 1
ATOM 602 O O . THR A 1 87 ? -16.956 14.797 39.648 1.00 97.25 87 THR A O 1
ATOM 605 N N . CYS A 1 88 ? -16.508 13.275 38.060 1.00 96.69 88 CYS A N 1
ATOM 606 C CA . CYS A 1 88 ? -15.864 12.306 38.941 1.00 96.69 88 CYS A CA 1
ATOM 607 C C . CYS A 1 88 ? -14.380 12.684 39.071 1.00 96.69 88 CYS A C 1
ATOM 609 O O . CYS A 1 88 ? -13.685 12.647 38.056 1.00 96.69 88 CYS A O 1
ATOM 611 N N . PRO A 1 89 ? -13.896 13.070 40.267 1.00 96.69 89 PRO A N 1
ATOM 612 C CA . PRO A 1 89 ? -12.527 13.546 40.424 1.00 96.69 89 PRO A CA 1
ATOM 613 C C . PRO A 1 89 ? -11.501 12.407 40.382 1.00 96.69 89 PRO A C 1
ATOM 615 O O . PRO A 1 89 ? -11.736 11.326 40.935 1.00 96.69 89 PRO A O 1
ATOM 618 N N . ALA A 1 90 ? -10.339 12.682 39.795 1.00 96.69 90 ALA A N 1
ATOM 619 C CA . ALA A 1 90 ? -9.205 11.772 39.727 1.00 96.69 90 ALA A CA 1
ATOM 620 C C . ALA A 1 90 ? -8.769 11.296 41.126 1.00 96.69 90 ALA A C 1
ATOM 622 O O . ALA A 1 90 ? -8.768 12.046 42.106 1.00 96.69 90 ALA A O 1
ATOM 623 N N . GLY A 1 91 ? -8.402 10.018 41.232 1.00 96.25 91 GLY A N 1
ATOM 624 C CA . GLY A 1 91 ? -7.945 9.385 42.471 1.00 96.25 91 GLY A CA 1
ATOM 625 C C . GLY A 1 91 ? -9.044 9.104 43.504 1.00 96.25 91 GLY A C 1
ATOM 626 O O . GLY A 1 91 ? -8.733 8.605 44.585 1.00 96.25 91 GLY A O 1
ATOM 627 N N . LYS A 1 92 ? -10.322 9.391 43.211 1.00 96.88 92 LYS A N 1
ATOM 628 C CA . LYS A 1 92 ? -11.454 9.086 44.103 1.00 96.88 92 LYS A CA 1
ATOM 629 C C . LYS A 1 92 ? -12.439 8.127 43.444 1.00 96.88 92 LYS A C 1
ATOM 631 O O . LYS A 1 92 ? -12.675 8.169 42.241 1.00 96.88 92 LYS A O 1
ATOM 636 N N . THR A 1 93 ? -13.065 7.278 44.257 1.00 97.31 93 THR A N 1
ATOM 637 C CA . THR A 1 93 ? -14.190 6.449 43.813 1.00 97.31 93 THR A CA 1
ATOM 638 C C . THR A 1 93 ? -15.502 7.191 44.052 1.00 97.31 93 THR A C 1
ATOM 640 O O . THR A 1 93 ? -15.865 7.465 45.195 1.00 97.31 93 THR A O 1
ATOM 643 N N . SER A 1 94 ? -16.228 7.490 42.979 1.00 97.44 94 SER A N 1
ATOM 644 C CA . SER A 1 94 ? -17.593 8.021 43.026 1.00 97.44 94 SER A CA 1
ATOM 645 C C . SER A 1 94 ? -18.589 6.874 42.897 1.00 97.44 94 SER A C 1
ATOM 647 O O . SER A 1 94 ? -18.416 5.999 42.054 1.00 97.44 94 SER A O 1
ATOM 649 N N . THR A 1 95 ? -19.644 6.846 43.711 1.00 96.31 95 THR A N 1
ATOM 650 C CA . THR A 1 95 ? -20.642 5.766 43.659 1.00 96.31 95 THR A CA 1
ATOM 651 C C . THR A 1 95 ? -22.057 6.305 43.605 1.00 96.31 95 THR A C 1
ATOM 653 O O . THR A 1 95 ? -22.370 7.252 44.318 1.00 96.31 95 THR A O 1
ATOM 656 N N . ALA A 1 96 ? -22.922 5.652 42.834 1.00 96.12 96 ALA A N 1
ATOM 657 C CA . ALA A 1 96 ? -24.352 5.927 42.818 1.00 96.12 96 ALA A CA 1
ATOM 658 C C . ALA A 1 96 ? -25.150 4.623 42.825 1.00 96.12 96 ALA A C 1
ATOM 660 O O . ALA A 1 96 ? -24.805 3.667 42.128 1.00 96.12 96 ALA A O 1
ATOM 661 N N . THR A 1 97 ? -26.236 4.596 43.589 1.00 94.06 97 THR A N 1
ATOM 662 C CA . THR A 1 97 ? -27.206 3.498 43.578 1.00 94.06 97 THR A CA 1
ATOM 663 C C . THR A 1 97 ? -28.431 3.956 42.805 1.00 94.06 97 THR A C 1
ATOM 665 O O . THR A 1 97 ? -28.938 5.048 43.039 1.00 94.06 97 THR A O 1
ATOM 668 N N . PHE A 1 98 ? -28.912 3.143 41.872 1.00 93.44 98 PHE A N 1
ATOM 669 C CA . PHE A 1 98 ? -30.143 3.403 41.136 1.00 93.44 98 PHE A CA 1
ATOM 670 C C . PHE A 1 98 ? -31.243 2.510 41.694 1.00 93.44 98 PHE A C 1
ATOM 672 O O . PHE A 1 98 ? -31.110 1.288 41.687 1.00 93.44 98 PHE A O 1
ATOM 679 N N . LEU A 1 99 ? -32.325 3.115 42.174 1.00 90.75 99 LEU A N 1
ATOM 680 C CA . LEU A 1 99 ? -33.486 2.431 42.736 1.00 90.75 99 LEU A CA 1
ATOM 681 C C . LEU A 1 99 ? -34.558 2.292 41.660 1.00 90.75 99 LEU A C 1
ATOM 683 O O . LEU A 1 99 ? -34.825 3.244 40.919 1.00 90.75 99 LEU A O 1
ATOM 687 N N . SER A 1 100 ? -35.176 1.116 41.553 1.00 85.94 100 SER A N 1
ATOM 688 C CA . SER A 1 100 ? -36.247 0.938 40.571 1.00 85.94 100 SER A CA 1
ATOM 689 C C . SER A 1 100 ? -37.486 1.744 40.958 1.00 85.94 100 SER A C 1
ATOM 691 O O . SER A 1 100 ? -37.887 1.753 42.116 1.00 85.94 100 SER A O 1
ATOM 693 N N . SER A 1 101 ? -38.124 2.411 39.994 1.00 78.62 101 SER A N 1
ATOM 694 C CA . SER A 1 101 ? -39.363 3.169 40.230 1.00 78.62 101 SER A CA 1
ATOM 695 C C . SER A 1 101 ? -40.610 2.282 40.335 1.00 78.62 101 SER A C 1
ATOM 697 O O . SER A 1 101 ? -41.697 2.769 40.627 1.00 78.62 101 SER A O 1
ATOM 699 N N . THR A 1 102 ? -40.467 0.988 40.057 1.00 72.94 102 THR A N 1
ATOM 700 C CA . THR A 1 102 ? -41.524 -0.029 40.095 1.00 72.94 102 THR A CA 1
ATOM 701 C C . THR A 1 102 ? -40.928 -1.334 40.613 1.00 72.94 102 THR A C 1
ATOM 703 O O . THR A 1 102 ? -39.721 -1.526 40.524 1.00 72.94 102 THR A O 1
ATOM 706 N N . VAL A 1 103 ? -41.736 -2.272 41.116 1.00 66.69 103 VAL A N 1
ATOM 707 C CA . VAL A 1 103 ? -41.238 -3.638 41.366 1.00 66.69 103 VAL A CA 1
ATOM 708 C C . VAL A 1 103 ? -40.670 -4.165 40.045 1.00 66.69 103 VAL A C 1
ATOM 710 O O . VAL A 1 103 ? -41.403 -4.215 39.057 1.00 66.69 103 VAL A O 1
ATOM 713 N N . ILE A 1 104 ? -39.373 -4.487 40.003 1.00 62.44 104 ILE A N 1
ATOM 714 C CA . ILE A 1 104 ? -38.676 -4.932 38.789 1.00 62.44 104 ILE A CA 1
ATOM 715 C C . ILE A 1 104 ? -39.374 -6.201 38.277 1.00 62.44 104 ILE A C 1
ATOM 717 O O . ILE A 1 104 ? -39.168 -7.291 38.798 1.00 62.44 104 ILE A O 1
ATOM 721 N N . ARG A 1 105 ? -40.244 -6.068 37.268 1.00 58.69 105 ARG A N 1
ATOM 722 C CA . ARG A 1 105 ? -41.022 -7.181 36.687 1.00 58.69 105 ARG A CA 1
ATOM 723 C C . ARG A 1 105 ? -40.284 -7.913 35.557 1.00 58.69 105 ARG A C 1
ATOM 725 O O . ARG A 1 105 ? -40.917 -8.532 34.710 1.00 58.69 105 ARG A O 1
ATOM 732 N N . GLY A 1 106 ? -38.955 -7.849 35.514 1.00 67.62 106 GLY A N 1
ATOM 733 C CA . GLY A 1 106 ? -38.161 -8.426 34.428 1.00 67.62 106 GLY A CA 1
ATOM 734 C C . GLY A 1 106 ? -36.878 -9.090 34.909 1.00 67.62 106 GLY A C 1
ATOM 735 O O . GLY A 1 106 ? -36.330 -8.729 35.944 1.00 67.62 106 GLY A O 1
ATOM 736 N N . ALA A 1 107 ? -36.373 -10.033 34.111 1.00 73.69 107 ALA A N 1
ATOM 737 C CA . ALA A 1 107 ? -35.130 -10.752 34.394 1.00 73.69 107 ALA A CA 1
ATOM 738 C C . ALA A 1 107 ? -33.880 -9.847 34.400 1.00 73.69 107 ALA A C 1
ATOM 740 O O . ALA A 1 107 ? -32.838 -10.259 34.900 1.00 73.69 107 ALA A O 1
ATOM 741 N N . MET A 1 108 ? -33.953 -8.628 33.839 1.00 86.19 108 MET A N 1
ATOM 742 C CA . MET A 1 108 ? -32.798 -7.736 33.683 1.00 86.19 108 MET A CA 1
ATOM 743 C C . MET A 1 108 ? -33.160 -6.249 33.768 1.00 86.19 108 MET A C 1
ATOM 745 O O . MET A 1 108 ? -34.214 -5.829 33.289 1.00 86.19 108 MET A O 1
ATOM 749 N N . THR A 1 109 ? -32.220 -5.446 34.260 1.00 89.25 109 THR A N 1
ATOM 750 C CA . THR A 1 109 ? -32.169 -3.987 34.106 1.00 89.25 109 THR A CA 1
ATOM 751 C C . THR A 1 109 ? -31.285 -3.630 32.917 1.00 89.25 109 THR A C 1
ATOM 753 O O . THR A 1 109 ? -30.178 -4.146 32.796 1.00 89.25 109 THR A O 1
ATOM 756 N N . LYS A 1 110 ? -31.742 -2.723 32.051 1.00 93.31 110 LYS A N 1
ATOM 757 C CA . LYS A 1 110 ? -30.961 -2.198 30.920 1.00 93.31 110 LYS A CA 1
ATOM 758 C C . LYS A 1 110 ? -30.625 -0.732 31.140 1.00 93.31 110 LYS A C 1
ATOM 760 O O . LYS A 1 110 ? -31.394 -0.006 31.772 1.00 93.31 110 LYS A O 1
ATOM 765 N N . GLY A 1 111 ? -29.519 -0.280 30.573 1.00 95.62 111 GLY A N 1
ATOM 766 C CA . GLY A 1 111 ? -29.138 1.121 30.634 1.00 95.62 111 GLY A CA 1
ATOM 767 C C . GLY A 1 111 ? -28.041 1.488 29.650 1.00 95.62 111 GLY A C 1
ATOM 768 O O . GLY A 1 111 ? -27.615 0.671 28.834 1.00 95.62 111 GLY A O 1
ATOM 769 N N . THR A 1 112 ? -27.591 2.731 29.759 1.00 97.38 112 THR A N 1
ATOM 770 C CA . THR A 1 112 ? -26.508 3.296 28.955 1.00 97.38 112 THR A CA 1
ATOM 771 C C . THR A 1 112 ? -25.574 4.097 29.851 1.00 97.38 112 THR A C 1
ATOM 773 O O . THR A 1 112 ? -26.035 4.870 30.697 1.00 97.38 112 THR A O 1
ATOM 776 N N . ILE A 1 113 ? -24.272 3.916 29.655 1.00 97.31 113 ILE A N 1
ATOM 777 C CA . ILE A 1 113 ? -23.204 4.691 30.285 1.00 97.31 113 ILE A CA 1
ATOM 778 C C . ILE A 1 113 ? -22.696 5.690 29.251 1.00 97.31 113 ILE A C 1
ATOM 780 O O . ILE A 1 113 ? -22.366 5.316 28.128 1.00 97.31 113 ILE A O 1
ATOM 784 N N . THR A 1 114 ? -22.617 6.955 29.629 1.00 97.19 114 THR A N 1
ATOM 785 C CA . THR A 1 114 ? -22.050 8.023 28.812 1.00 97.19 114 THR A CA 1
ATOM 786 C C . THR A 1 114 ? -20.883 8.615 29.579 1.00 97.19 114 THR A C 1
ATOM 788 O O . THR A 1 114 ? -21.077 9.228 30.628 1.00 97.19 114 THR A O 1
ATOM 791 N N . VAL A 1 115 ? -19.676 8.397 29.071 1.00 96.81 115 VAL A N 1
ATOM 792 C CA . VAL A 1 115 ? -18.448 9.016 29.576 1.00 96.81 115 VAL A CA 1
ATOM 793 C C . VAL A 1 115 ? -18.098 10.161 28.628 1.00 96.81 115 VAL A C 1
ATOM 795 O O . VAL A 1 115 ? -18.227 10.013 27.415 1.00 96.81 115 VAL A O 1
ATOM 798 N N . GLU A 1 116 ? -17.700 11.312 29.158 1.00 95.62 116 GLU A N 1
ATOM 799 C CA . GLU A 1 116 ? -17.363 12.490 28.355 1.00 95.62 116 GLU A CA 1
ATOM 800 C C . GLU A 1 116 ? -16.311 12.190 27.274 1.00 95.62 116 GLU A C 1
ATOM 802 O O . GLU A 1 116 ? -15.202 11.743 27.569 1.00 95.62 116 GLU A O 1
ATOM 807 N N . GLY A 1 117 ? -16.664 12.460 26.015 1.00 93.12 117 GLY A N 1
ATOM 808 C CA . GLY A 1 117 ? -15.801 12.215 24.857 1.00 93.12 117 GLY A CA 1
ATOM 809 C C . GLY A 1 117 ? -15.829 10.783 24.312 1.00 93.12 117 GLY A C 1
ATOM 810 O O . GLY A 1 117 ? -15.132 10.513 23.340 1.00 93.12 117 GLY A O 1
ATOM 811 N N . PHE A 1 118 ? -16.624 9.877 24.891 1.00 95.12 118 PHE A N 1
ATOM 812 C CA . PHE A 1 118 ? -16.796 8.502 24.410 1.00 95.12 118 PHE A CA 1
ATOM 813 C C . PHE A 1 118 ? -18.158 8.308 23.739 1.00 95.12 118 PHE A C 1
ATOM 815 O O . PHE A 1 118 ? -19.143 8.965 24.090 1.00 95.12 118 PHE A O 1
ATOM 822 N N . ASP A 1 119 ? -18.235 7.326 22.840 1.00 93.06 119 ASP A N 1
ATOM 823 C CA . ASP A 1 119 ? -19.517 6.820 22.353 1.00 93.06 119 ASP A CA 1
ATOM 824 C C . ASP A 1 119 ? -20.312 6.170 23.515 1.00 93.06 119 ASP A C 1
ATOM 826 O O . ASP A 1 119 ? -19.722 5.495 24.368 1.00 93.06 119 ASP A O 1
ATOM 830 N N . PRO A 1 120 ? -21.648 6.347 23.592 1.00 96.62 120 PRO A N 1
ATOM 831 C CA . PRO A 1 120 ? -22.454 5.758 24.659 1.00 96.62 120 PRO A CA 1
ATOM 832 C C . PRO A 1 120 ? -22.390 4.224 24.675 1.00 96.62 120 PRO A C 1
ATOM 834 O O . PRO A 1 120 ? -22.641 3.571 23.663 1.00 96.62 120 PRO A O 1
ATOM 837 N N . VAL A 1 121 ? -22.140 3.637 25.848 1.00 96.94 121 VAL A N 1
ATOM 838 C CA . VAL A 1 121 ? -21.986 2.186 26.018 1.00 96.94 121 VAL A CA 1
ATOM 839 C C . VAL A 1 121 ? -23.260 1.584 26.619 1.00 96.94 121 VAL A C 1
ATOM 841 O O . VAL A 1 121 ? -23.582 1.869 27.779 1.00 96.94 121 VAL A O 1
ATOM 844 N N . PRO A 1 122 ? -24.007 0.743 25.880 1.00 96.88 122 PRO A N 1
ATOM 845 C CA . PRO A 1 122 ? -25.178 0.068 26.424 1.00 96.88 122 PRO A CA 1
ATOM 846 C C . PRO A 1 122 ? -24.764 -1.037 27.401 1.00 96.88 122 PRO A C 1
ATOM 848 O O . PRO A 1 122 ? -23.721 -1.669 27.246 1.00 96.88 122 PRO A O 1
ATOM 851 N N . PHE A 1 123 ? -25.607 -1.326 28.386 1.00 95.94 123 PHE A N 1
ATOM 852 C CA . PHE A 1 123 ? -25.412 -2.457 29.288 1.00 95.94 123 PHE A CA 1
ATOM 853 C C . PHE A 1 123 ? -26.741 -3.108 29.670 1.00 95.94 123 PHE A C 1
ATOM 855 O O . PHE A 1 123 ? -27.813 -2.495 29.597 1.00 95.94 123 PHE A O 1
ATOM 862 N N . ALA A 1 124 ? -26.663 -4.353 30.125 1.00 93.62 124 ALA A N 1
ATOM 863 C CA . ALA A 1 124 ? -27.737 -4.996 30.858 1.00 93.62 124 ALA A CA 1
ATOM 864 C C . ALA A 1 124 ? -27.187 -5.799 32.029 1.00 93.62 124 ALA A C 1
ATOM 866 O O . ALA A 1 124 ? -26.129 -6.420 31.930 1.00 93.62 124 ALA A O 1
ATOM 867 N N . VAL A 1 125 ? -27.937 -5.809 33.124 1.00 90.00 125 VAL A N 1
ATOM 868 C CA . VAL A 1 125 ? -27.613 -6.601 34.303 1.00 90.00 125 VAL A CA 1
ATOM 869 C C . VAL A 1 125 ? -28.815 -7.429 34.721 1.00 90.00 125 VAL A C 1
ATOM 871 O O . VAL A 1 125 ? -29.925 -6.914 34.831 1.00 90.00 125 VAL A O 1
ATOM 874 N N . ALA A 1 126 ? -28.593 -8.721 34.894 1.00 86.12 126 ALA A N 1
ATOM 875 C CA . ALA A 1 126 ? -29.568 -9.712 35.289 1.00 86.12 126 ALA A CA 1
ATOM 876 C C . ALA A 1 126 ? -29.822 -9.670 36.798 1.00 86.12 126 ALA A C 1
ATOM 878 O O . ALA A 1 126 ? -28.899 -9.473 37.587 1.00 86.12 126 ALA A O 1
ATOM 879 N N . HIS A 1 127 ? -31.077 -9.895 37.181 1.00 78.44 127 HIS A N 1
ATOM 880 C CA . HIS A 1 127 ? -31.510 -10.016 38.583 1.00 78.44 127 HIS A CA 1
ATOM 881 C C . HIS A 1 127 ? -31.713 -11.465 39.017 1.00 78.44 127 HIS A C 1
ATOM 883 O O . HIS A 1 127 ? -31.962 -11.737 40.186 1.00 78.44 127 HIS A O 1
ATOM 889 N N . ASN A 1 128 ? -31.664 -12.391 38.063 1.00 77.00 128 ASN A N 1
ATOM 890 C CA . ASN A 1 128 ? -31.854 -13.817 38.260 1.00 77.00 128 ASN A CA 1
ATOM 891 C C . ASN A 1 128 ? -31.041 -14.603 37.221 1.00 77.00 128 ASN A C 1
ATOM 893 O O . ASN A 1 128 ? -30.504 -14.031 36.270 1.00 77.00 128 ASN A O 1
ATOM 897 N N . ASP A 1 129 ? -31.021 -15.925 37.364 1.00 75.94 129 ASP A N 1
ATOM 898 C CA . ASP A 1 129 ? -30.258 -16.829 36.492 1.00 75.94 129 ASP A CA 1
ATOM 899 C C . ASP A 1 129 ? -30.806 -16.916 35.054 1.00 75.94 129 ASP A C 1
ATOM 901 O O . ASP A 1 129 ? -30.204 -17.551 34.191 1.00 75.94 129 ASP A O 1
ATOM 905 N N . GLN A 1 130 ? -31.954 -16.289 34.773 1.00 76.69 130 GLN A N 1
ATOM 906 C CA . GLN A 1 130 ? -32.563 -16.267 33.440 1.00 76.69 130 GLN A CA 1
ATOM 907 C C . GLN A 1 130 ? -32.071 -15.092 32.581 1.00 76.69 130 GLN A C 1
ATOM 909 O O . GLN A 1 130 ? -32.256 -15.102 31.363 1.00 76.69 130 GLN A O 1
ATOM 914 N N . GLY A 1 131 ? -31.479 -14.062 33.192 1.00 78.06 131 GLY A N 1
ATOM 915 C CA . GLY A 1 131 ? -30.943 -12.903 32.483 1.00 78.06 131 GLY A CA 1
ATOM 916 C C . GLY A 1 131 ? -29.471 -13.067 32.091 1.00 78.06 131 GLY A C 1
ATOM 917 O O . GLY A 1 131 ? -28.697 -13.738 32.764 1.00 78.06 131 GLY A O 1
ATOM 918 N N . THR A 1 132 ? -29.049 -12.388 31.022 1.00 86.19 132 THR A N 1
ATOM 919 C CA . THR A 1 132 ? -27.639 -12.325 30.605 1.00 86.19 132 THR A CA 1
ATOM 920 C C 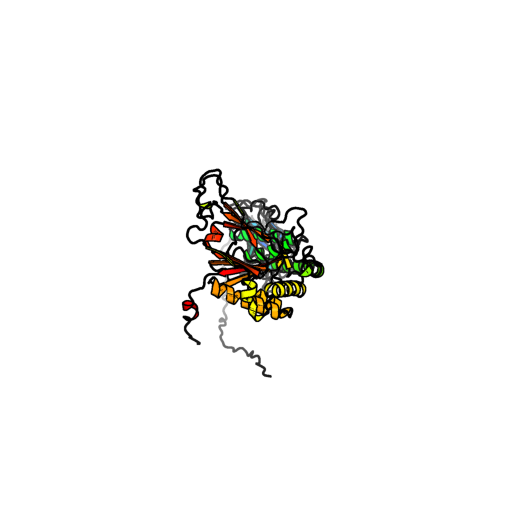. THR A 1 132 ? -27.046 -10.950 30.892 1.00 86.19 132 THR A C 1
ATOM 922 O O . THR A 1 132 ? -27.466 -9.955 30.296 1.00 86.19 132 THR A O 1
ATOM 925 N N . ASN A 1 133 ? -26.030 -10.907 31.751 1.00 90.06 133 ASN A N 1
ATOM 926 C CA . ASN A 1 133 ? -25.219 -9.713 31.977 1.00 90.06 133 ASN A CA 1
ATOM 927 C C . ASN A 1 133 ? -24.440 -9.345 30.714 1.00 90.06 133 ASN A C 1
ATOM 929 O O . ASN A 1 133 ? -23.839 -10.217 30.081 1.00 90.06 133 ASN A O 1
ATOM 933 N N . PHE A 1 134 ? -24.422 -8.062 30.360 1.00 93.75 134 PHE A N 1
ATOM 934 C CA . PHE A 1 134 ? -23.524 -7.574 29.328 1.00 93.75 134 PHE A CA 1
ATOM 935 C C . PHE A 1 134 ? -23.196 -6.085 29.425 1.00 93.75 134 PHE A C 1
ATOM 937 O O . PHE A 1 134 ? -23.972 -5.284 29.942 1.00 93.75 134 PHE A O 1
ATOM 944 N N . VAL A 1 135 ? -22.067 -5.723 28.828 1.00 94.62 135 VAL A N 1
ATOM 945 C CA . VAL A 1 135 ? -21.620 -4.368 28.518 1.00 94.62 135 VAL A CA 1
ATOM 946 C C . VAL A 1 135 ? -21.237 -4.340 27.046 1.00 94.62 135 VAL A C 1
ATOM 948 O O . VAL A 1 135 ? -20.505 -5.212 26.580 1.00 94.62 135 VAL A O 1
ATOM 951 N N . ASN A 1 136 ? -21.715 -3.330 26.328 1.00 94.38 136 ASN A N 1
ATOM 952 C CA . ASN A 1 136 ? -21.574 -3.118 24.889 1.00 94.38 136 ASN A CA 1
ATOM 953 C C . ASN A 1 136 ? -22.267 -4.184 24.016 1.00 94.38 136 ASN A C 1
ATOM 955 O O . ASN A 1 136 ? -23.147 -3.854 23.225 1.00 94.38 136 ASN A O 1
ATOM 959 N N . SER A 1 137 ? -21.948 -5.467 24.196 1.00 91.38 137 SER A N 1
ATOM 960 C CA . SER A 1 137 ? -22.516 -6.573 23.418 1.00 91.38 137 SER A CA 1
ATOM 961 C C . SER A 1 137 ? -22.853 -7.785 24.284 1.00 91.38 137 SER A C 1
ATOM 963 O O . SER A 1 137 ? -22.167 -8.088 25.259 1.00 91.38 137 SER A O 1
ATOM 965 N N . LYS A 1 138 ? -23.944 -8.483 23.932 1.00 89.75 138 LYS A N 1
ATOM 966 C CA . LYS A 1 138 ? -24.476 -9.630 24.689 1.00 89.75 138 LYS A CA 1
ATOM 967 C C . LYS A 1 138 ? -23.377 -10.655 25.003 1.00 89.75 138 LYS A C 1
ATOM 969 O O . LYS A 1 138 ? -22.624 -11.047 24.120 1.00 89.75 138 LYS A O 1
ATOM 974 N N . GLY A 1 139 ? -23.319 -11.106 26.257 1.00 87.12 139 GLY A N 1
ATOM 975 C CA . GLY A 1 139 ? -22.345 -12.097 26.727 1.00 87.12 139 GLY A CA 1
ATOM 976 C C . GLY A 1 139 ? -20.980 -11.531 27.138 1.00 87.12 139 GLY A C 1
ATOM 977 O O . GLY A 1 139 ? -20.167 -12.279 27.676 1.00 87.12 139 GLY A O 1
ATOM 978 N N . ARG A 1 140 ? -20.712 -10.230 26.948 1.00 90.50 140 ARG A N 1
ATOM 979 C CA . ARG A 1 140 ? -19.477 -9.592 27.430 1.00 90.50 140 ARG A CA 1
ATOM 980 C C . ARG A 1 140 ? -19.699 -8.899 28.765 1.00 90.50 140 ARG A C 1
ATOM 982 O O . ARG A 1 140 ? -20.362 -7.875 28.823 1.00 90.50 140 ARG A O 1
ATOM 989 N N . CYS A 1 141 ? -19.091 -9.397 29.836 1.00 93.12 141 CYS A N 1
ATOM 990 C CA . CYS A 1 141 ? -19.144 -8.725 31.142 1.00 93.12 141 CYS A CA 1
ATOM 991 C C . CYS A 1 141 ? -18.124 -7.585 31.283 1.00 93.12 141 CYS A C 1
ATOM 993 O O . CYS A 1 141 ? -18.171 -6.864 32.273 1.00 93.12 141 CYS A O 1
ATOM 995 N N . ARG A 1 142 ? -17.202 -7.430 30.325 1.00 95.31 142 ARG A N 1
ATOM 996 C CA . ARG A 1 142 ? -16.162 -6.395 30.315 1.00 95.31 142 ARG A CA 1
ATOM 997 C C . ARG A 1 142 ? -16.063 -5.746 28.940 1.00 95.31 142 ARG A C 1
ATOM 999 O O . ARG A 1 142 ? -16.150 -6.439 27.925 1.00 95.31 142 ARG A O 1
ATOM 1006 N N . HIS A 1 143 ? -15.840 -4.439 28.913 1.00 95.75 143 HIS A N 1
ATOM 1007 C CA . HIS A 1 143 ? -15.607 -3.672 27.697 1.00 95.75 143 HIS A CA 1
ATOM 1008 C C . HIS A 1 143 ? -14.718 -2.462 27.987 1.00 95.75 143 HIS A C 1
ATOM 1010 O O . HIS A 1 143 ? -14.956 -1.756 28.958 1.00 95.75 143 HIS A O 1
ATOM 1016 N N . THR A 1 144 ? -13.744 -2.196 27.122 1.00 96.75 144 THR A N 1
ATOM 1017 C CA . THR A 1 144 ? -12.936 -0.975 27.171 1.00 96.75 144 THR A CA 1
ATOM 1018 C C . THR A 1 144 ? -13.402 -0.041 26.064 1.00 96.75 144 THR A C 1
ATOM 1020 O O . THR A 1 144 ? -13.154 -0.315 24.888 1.00 96.75 144 THR A O 1
ATOM 1023 N N . ALA A 1 145 ? -14.075 1.045 26.433 1.00 96.38 145 ALA A N 1
ATOM 1024 C CA . ALA A 1 145 ? -14.386 2.122 25.502 1.00 96.38 145 ALA A CA 1
ATOM 1025 C C . ALA A 1 145 ? -13.148 3.008 25.325 1.00 96.38 145 ALA A C 1
ATOM 1027 O O . ALA A 1 145 ? -12.400 3.223 26.280 1.00 96.38 145 ALA A O 1
ATOM 1028 N N . LEU A 1 146 ? -12.926 3.513 24.113 1.00 96.75 146 LEU A N 1
ATOM 1029 C CA . LEU A 1 146 ? -11.772 4.342 23.766 1.00 96.75 146 LEU A CA 1
ATOM 1030 C C . LEU A 1 146 ? -12.230 5.683 23.198 1.00 96.75 146 LEU A C 1
ATOM 1032 O O . LEU A 1 146 ? -13.205 5.740 22.453 1.00 96.75 146 LEU A O 1
ATOM 1036 N N . ALA A 1 147 ? -11.499 6.740 23.533 1.00 96.56 147 ALA A N 1
ATOM 1037 C CA . ALA A 1 147 ? -11.709 8.082 23.014 1.00 96.56 147 ALA A CA 1
ATOM 1038 C C . ALA A 1 147 ? -10.361 8.745 22.723 1.00 96.56 147 ALA A C 1
ATOM 1040 O O . ALA A 1 147 ? -9.409 8.606 23.489 1.00 96.56 147 ALA A O 1
ATOM 1041 N N . ALA A 1 148 ? -10.277 9.475 21.619 1.00 96.44 148 ALA A N 1
ATOM 1042 C CA . ALA A 1 148 ? -9.117 10.280 21.250 1.00 96.44 148 ALA A CA 1
ATOM 1043 C C . ALA A 1 148 ? -9.602 11.534 20.505 1.00 96.44 148 ALA A C 1
ATOM 1045 O O . ALA A 1 148 ? -10.698 11.486 19.932 1.00 96.44 148 ALA A O 1
ATOM 1046 N N . PRO A 1 149 ? -8.825 12.634 20.495 1.00 95.56 149 PRO A N 1
ATOM 1047 C CA . PRO A 1 149 ? -9.103 13.778 19.633 1.00 95.56 149 PRO A CA 1
ATOM 1048 C C . PRO A 1 149 ? -9.336 13.339 18.185 1.00 95.56 149 PRO A C 1
ATOM 1050 O O . PRO A 1 149 ? -8.759 12.346 17.735 1.00 95.56 149 PRO A O 1
ATOM 1053 N N . LYS A 1 150 ? -10.192 14.071 17.464 1.00 93.81 150 LYS A N 1
ATOM 1054 C CA . LYS A 1 150 ? -10.449 13.794 16.048 1.00 93.81 150 LYS A CA 1
ATOM 1055 C C . LYS A 1 150 ? -9.132 13.903 15.280 1.00 93.81 150 LYS A C 1
ATOM 1057 O O . LYS A 1 150 ? -8.457 14.922 15.379 1.00 93.81 150 LYS A O 1
ATOM 1062 N N . TRP A 1 151 ? -8.800 12.871 14.514 1.00 92.62 151 TRP A N 1
ATOM 1063 C CA . TRP A 1 151 ? -7.611 12.847 13.666 1.00 92.62 151 TRP A CA 1
ATOM 1064 C C . TRP A 1 151 ? -7.994 12.965 12.190 1.00 92.62 151 TRP A C 1
ATOM 1066 O O . TRP A 1 151 ? -8.637 12.061 11.651 1.00 92.62 151 TRP A O 1
ATOM 1076 N N . ASN A 1 152 ? -7.584 14.050 11.525 1.00 92.38 152 ASN A N 1
ATOM 1077 C CA . ASN A 1 152 ? -7.772 14.217 10.084 1.00 92.38 152 ASN A CA 1
ATOM 1078 C C . ASN A 1 152 ? -6.658 13.498 9.308 1.00 92.38 152 ASN A C 1
ATOM 1080 O O . ASN A 1 152 ? -5.701 14.082 8.796 1.00 92.38 152 ASN A O 1
ATOM 1084 N N . TRP A 1 153 ? -6.768 12.177 9.237 1.00 90.56 153 TRP A N 1
ATOM 1085 C CA . TRP A 1 153 ? -5.763 11.333 8.592 1.00 90.56 153 TRP A CA 1
ATOM 1086 C C . TRP A 1 153 ? -5.644 11.566 7.075 1.00 90.56 153 TRP A C 1
ATOM 1088 O O . TRP A 1 153 ? -4.635 11.164 6.492 1.00 90.56 153 TRP A O 1
ATOM 1098 N N . ARG A 1 154 ? -6.655 12.175 6.436 1.00 88.75 154 ARG A N 1
ATOM 1099 C CA . ARG A 1 154 ? -6.666 12.483 4.995 1.00 88.75 154 ARG A CA 1
ATOM 1100 C C . ARG A 1 154 ? -5.746 13.645 4.646 1.00 88.75 154 ARG A C 1
ATOM 1102 O O . ARG A 1 154 ? -5.066 13.586 3.630 1.00 88.75 154 ARG A O 1
ATOM 1109 N N . GLU A 1 155 ? -5.692 14.658 5.503 1.00 89.44 155 GLU A N 1
ATOM 1110 C CA . GLU A 1 155 ? -4.837 15.839 5.326 1.00 89.44 155 GLU A CA 1
ATOM 1111 C C . GLU A 1 155 ? -3.419 15.632 5.875 1.00 89.44 155 GLU A C 1
ATOM 1113 O O . GLU A 1 155 ? -2.632 16.569 5.951 1.00 89.44 155 GLU A O 1
ATOM 1118 N N . HIS A 1 156 ? -3.074 14.391 6.238 1.00 84.19 156 HIS A N 1
ATOM 1119 C CA . HIS A 1 156 ? -1.787 14.044 6.841 1.00 84.19 156 HIS A CA 1
ATOM 1120 C C . HIS A 1 156 ? -1.469 14.857 8.107 1.00 84.19 156 HIS A C 1
ATOM 1122 O O . HIS A 1 156 ? -0.299 15.081 8.417 1.00 84.19 156 HIS A O 1
ATOM 1128 N N . GLU A 1 157 ? -2.500 15.249 8.864 1.00 89.56 157 GLU A N 1
ATOM 1129 C CA . GLU A 1 157 ? -2.316 15.898 10.159 1.00 89.56 157 GLU A CA 1
ATOM 1130 C C . GLU A 1 157 ? -1.542 14.999 11.131 1.00 89.56 157 GLU A C 1
ATOM 1132 O O . GLU A 1 157 ? -1.604 13.757 11.079 1.00 89.56 157 GLU A O 1
ATOM 1137 N N . GLU A 1 158 ? -0.832 15.653 12.053 1.00 90.81 158 GLU A N 1
ATOM 1138 C CA . GLU A 1 158 ? -0.098 14.978 13.111 1.00 90.81 158 GLU A CA 1
ATOM 1139 C C . GLU A 1 158 ? -1.039 14.083 13.927 1.00 90.81 158 GLU A C 1
ATOM 1141 O O . GLU A 1 158 ? -2.162 14.449 14.283 1.00 90.81 158 GLU A O 1
ATOM 1146 N N . LYS A 1 159 ? -0.588 12.855 14.191 1.00 92.50 159 LYS A N 1
ATOM 1147 C CA . LYS A 1 159 ? -1.381 11.889 14.948 1.00 92.50 159 LYS A CA 1
ATOM 1148 C C . LYS A 1 159 ? -1.515 12.366 16.391 1.00 92.50 159 LYS A C 1
ATOM 1150 O O . LYS A 1 159 ? -0.490 12.655 17.007 1.00 92.50 159 LYS A O 1
ATOM 1155 N N . PRO A 1 160 ? -2.725 12.336 16.973 1.00 94.44 160 PRO A N 1
ATOM 1156 C CA . PRO A 1 160 ? -2.882 12.565 18.399 1.00 94.44 160 PRO A CA 1
ATOM 1157 C C . PRO A 1 160 ? -1.989 11.618 19.205 1.00 94.44 160 PRO A C 1
ATOM 1159 O O . PRO A 1 160 ? -1.943 10.414 18.938 1.00 94.44 160 PRO A O 1
ATOM 1162 N N . THR A 1 161 ? -1.295 12.169 20.195 1.00 95.88 161 THR A N 1
ATOM 1163 C CA . THR A 1 161 ? -0.400 11.438 21.107 1.00 95.88 161 THR A CA 1
ATOM 1164 C C . THR A 1 161 ? -1.086 11.046 22.415 1.00 95.88 161 THR A C 1
ATOM 1166 O O . THR A 1 161 ? -0.553 10.246 23.180 1.00 95.88 161 THR A O 1
ATOM 1169 N N . GLU A 1 162 ? -2.299 11.554 22.648 1.00 95.31 162 GLU A N 1
ATOM 1170 C CA . GLU A 1 162 ? -3.076 11.330 23.862 1.00 95.31 162 GLU A CA 1
ATOM 1171 C C . GLU A 1 162 ? -4.459 10.742 23.559 1.00 95.31 162 GLU A C 1
ATOM 1173 O O . GLU A 1 162 ? -5.106 11.053 22.556 1.00 95.31 162 GLU A O 1
ATOM 1178 N N . GLY A 1 163 ? -4.941 9.902 24.474 1.00 96.31 163 GLY A N 1
ATOM 1179 C CA . GLY A 1 163 ? -6.274 9.316 24.429 1.00 96.31 163 GLY A CA 1
ATOM 1180 C C . GLY A 1 163 ? -6.744 8.878 25.810 1.00 96.31 163 GLY A C 1
ATOM 1181 O O . GLY A 1 163 ? -5.969 8.807 26.766 1.00 96.31 163 GLY A O 1
ATOM 1182 N N . LYS A 1 164 ? -8.031 8.565 25.915 1.00 97.69 164 LYS A N 1
ATOM 1183 C CA . LYS A 1 164 ? -8.691 8.112 27.140 1.00 97.69 164 LYS A CA 1
ATOM 1184 C C . LYS A 1 164 ? -9.270 6.714 26.924 1.00 97.69 164 LYS A C 1
ATOM 1186 O O . LYS A 1 164 ? -9.738 6.382 25.835 1.00 97.69 164 LYS A O 1
ATOM 1191 N N . ALA A 1 165 ? -9.267 5.911 27.978 1.00 98.00 165 ALA A N 1
ATOM 1192 C CA . ALA A 1 165 ? -9.898 4.602 28.028 1.00 98.00 165 ALA A CA 1
ATOM 1193 C C . ALA A 1 165 ? -10.849 4.531 29.228 1.00 98.00 165 ALA A C 1
ATOM 1195 O O . ALA A 1 165 ? -10.533 5.031 30.310 1.00 98.00 165 ALA A O 1
ATOM 1196 N N . ALA A 1 166 ? -12.008 3.909 29.031 1.00 97.94 166 ALA A N 1
ATOM 1197 C CA . ALA A 1 166 ? -12.971 3.611 30.080 1.00 97.94 166 ALA A CA 1
ATOM 1198 C C . ALA A 1 166 ? -13.215 2.097 30.119 1.00 97.94 166 ALA A C 1
ATOM 1200 O O . ALA A 1 166 ? -13.916 1.549 29.266 1.00 97.94 166 ALA A O 1
ATOM 1201 N N . ASP A 1 167 ? -12.624 1.423 31.103 1.00 97.75 167 ASP A N 1
ATOM 1202 C CA . ASP A 1 167 ? -12.830 0.001 31.360 1.00 97.75 167 ASP A CA 1
ATOM 1203 C C . ASP A 1 167 ? -14.123 -0.179 32.159 1.00 97.75 167 ASP A C 1
ATOM 1205 O O . ASP A 1 167 ? -14.262 0.295 33.286 1.00 97.75 167 ASP A O 1
ATOM 1209 N N . ILE A 1 168 ? -15.098 -0.849 31.562 1.00 97.38 168 ILE A N 1
ATOM 1210 C CA . ILE A 1 168 ? -16.435 -1.034 32.110 1.00 97.38 168 ILE A CA 1
ATOM 1211 C C . ILE A 1 168 ? -16.641 -2.521 32.372 1.00 97.38 168 ILE A C 1
ATOM 1213 O O . ILE A 1 168 ? -16.534 -3.343 31.462 1.00 97.38 168 ILE A O 1
ATOM 1217 N N . GLU A 1 169 ? -16.977 -2.868 33.609 1.00 96.38 169 GLU A N 1
ATOM 1218 C CA . GLU A 1 169 ? -17.197 -4.239 34.054 1.00 96.38 169 GLU A CA 1
ATOM 1219 C C . GLU A 1 169 ? -18.534 -4.381 34.786 1.00 96.38 169 GLU A C 1
ATOM 1221 O O . GLU A 1 169 ? -18.824 -3.658 35.740 1.00 96.38 169 GLU A O 1
ATOM 1226 N N . VAL A 1 170 ? -19.333 -5.364 34.377 1.00 92.50 170 VAL A N 1
ATOM 1227 C CA . VAL A 1 170 ? -20.496 -5.830 35.137 1.00 92.50 170 VAL A CA 1
ATOM 1228 C C . VAL A 1 170 ? -20.041 -6.942 36.071 1.00 92.50 170 VAL A C 1
ATOM 1230 O O . VAL A 1 170 ? -19.702 -8.046 35.645 1.00 92.50 170 VAL A O 1
ATOM 1233 N N . MET A 1 171 ? -20.065 -6.650 37.365 1.00 88.69 171 MET A N 1
ATOM 1234 C CA . MET A 1 171 ? -19.791 -7.610 38.421 1.00 88.69 171 MET A CA 1
ATOM 1235 C C . MET A 1 171 ? -21.094 -8.309 38.811 1.00 88.69 171 MET A C 1
ATOM 1237 O O . MET A 1 171 ? -22.017 -7.692 39.349 1.00 88.69 171 MET A O 1
ATOM 1241 N N . ALA A 1 172 ? -21.165 -9.613 38.539 1.00 71.00 172 ALA A N 1
ATOM 1242 C CA . ALA A 1 172 ? -22.304 -10.432 38.928 1.00 71.00 172 ALA A CA 1
ATOM 1243 C C . ALA A 1 172 ? -22.476 -10.447 40.455 1.00 71.00 172 ALA A C 1
ATOM 1245 O O . ALA A 1 172 ? -21.511 -10.590 41.215 1.00 71.00 172 ALA A O 1
ATOM 1246 N N . THR A 1 173 ? -23.718 -10.341 40.910 1.00 67.00 173 THR A N 1
ATOM 1247 C CA . THR A 1 173 ? -24.076 -10.516 42.313 1.00 67.00 173 THR A CA 1
ATOM 1248 C C . THR A 1 173 ? -24.123 -11.995 42.647 1.00 67.00 173 THR A C 1
ATOM 1250 O O . THR A 1 173 ? -24.922 -12.749 42.112 1.00 67.00 173 THR A O 1
ATOM 1253 N N . ARG A 1 174 ? -23.246 -12.431 43.557 1.00 56.00 174 ARG A N 1
ATOM 1254 C CA . ARG A 1 174 ? -23.227 -13.823 44.038 1.00 56.00 174 ARG A CA 1
ATOM 1255 C C . ARG A 1 174 ? -24.353 -14.138 45.038 1.00 56.00 174 ARG A C 1
ATOM 1257 O O . ARG A 1 174 ? -24.442 -15.271 45.489 1.00 56.00 174 ARG A O 1
ATOM 1264 N N . PHE A 1 175 ? -25.177 -13.154 45.413 1.00 57.19 175 PHE A N 1
ATOM 1265 C CA . PHE A 1 175 ? -26.208 -13.284 46.448 1.00 57.19 175 PHE A CA 1
ATOM 1266 C C . PHE A 1 175 ? -27.443 -12.434 46.118 1.00 57.19 175 PHE A C 1
ATOM 1268 O O . PHE A 1 175 ? -27.292 -11.302 45.659 1.00 57.19 175 PHE A O 1
ATOM 1275 N N . ALA A 1 176 ? -28.634 -12.971 46.407 1.00 55.34 176 ALA A N 1
ATOM 1276 C CA . ALA A 1 176 ? -29.943 -12.381 46.094 1.00 55.34 176 ALA A CA 1
ATOM 1277 C C . ALA A 1 176 ? -30.196 -10.997 46.730 1.00 55.34 176 ALA A C 1
ATOM 1279 O O . ALA A 1 176 ? -30.983 -10.219 46.203 1.00 55.34 176 ALA A O 1
ATOM 1280 N N . ASP A 1 177 ? -29.490 -10.664 47.815 1.00 55.44 177 ASP A N 1
ATOM 1281 C CA . ASP A 1 177 ? -29.724 -9.432 48.584 1.00 55.44 177 ASP A CA 1
ATOM 1282 C C . ASP A 1 177 ? -28.836 -8.249 48.162 1.00 55.44 177 ASP A C 1
ATOM 1284 O O . ASP A 1 177 ? -28.899 -7.173 48.761 1.00 55.44 177 ASP A O 1
ATOM 1288 N N . LYS A 1 178 ? -27.963 -8.420 47.160 1.00 69.88 178 LYS A N 1
ATOM 1289 C CA . LYS A 1 178 ? -27.057 -7.356 46.704 1.00 69.88 178 LYS A CA 1
ATOM 1290 C C . LYS A 1 178 ? -27.452 -6.880 45.315 1.00 69.88 178 LYS A C 1
ATOM 1292 O O . LYS A 1 178 ? -27.664 -7.683 44.416 1.00 69.88 178 LYS A O 1
ATOM 1297 N N . ALA A 1 179 ? -27.516 -5.559 45.150 1.00 79.19 179 ALA A N 1
ATOM 1298 C CA . ALA A 1 179 ? -27.724 -4.926 43.856 1.00 79.19 179 ALA A CA 1
ATOM 1299 C C . ALA A 1 179 ? -26.577 -5.283 42.901 1.00 79.19 179 ALA A C 1
ATOM 1301 O O . ALA A 1 179 ? -25.417 -5.265 43.337 1.00 79.19 179 ALA A O 1
ATOM 1302 N N . PRO A 1 180 ? -26.860 -5.558 41.617 1.00 87.25 180 PRO A N 1
ATOM 1303 C CA . PRO A 1 180 ? -25.812 -5.760 40.631 1.00 87.25 180 PRO A CA 1
ATOM 1304 C C . PRO A 1 180 ? -24.857 -4.568 40.586 1.00 87.25 180 PRO A C 1
ATOM 1306 O O . PRO A 1 180 ? -25.302 -3.426 40.710 1.00 87.25 180 PRO A O 1
ATOM 1309 N N . HIS A 1 181 ? -23.555 -4.814 40.415 1.00 91.25 181 HIS A N 1
ATOM 1310 C CA . HIS A 1 181 ? -22.543 -3.758 40.490 1.00 91.25 181 HIS A CA 1
ATOM 1311 C C . HIS A 1 181 ? -21.881 -3.535 39.130 1.00 91.25 181 HIS A C 1
ATOM 1313 O O . HIS A 1 181 ? -21.325 -4.453 38.537 1.00 91.25 181 HIS A O 1
ATOM 1319 N N . LEU A 1 182 ? -21.906 -2.297 38.653 1.00 94.62 182 LEU A N 1
ATOM 1320 C CA . LEU A 1 182 ? -21.226 -1.840 37.450 1.00 94.62 182 LEU A CA 1
ATOM 1321 C C . LEU A 1 182 ? -20.003 -1.007 37.854 1.00 94.62 182 LEU A C 1
ATOM 1323 O O . LEU A 1 182 ? -20.141 0.053 38.470 1.00 94.62 182 LEU A O 1
ATOM 1327 N N . LYS A 1 183 ? -18.803 -1.482 37.527 1.00 96.75 183 LYS A N 1
ATOM 1328 C CA . LYS A 1 183 ? -17.552 -0.755 37.750 1.00 96.75 183 LYS A CA 1
ATOM 1329 C C . LYS A 1 183 ? -17.134 -0.057 36.457 1.00 96.75 183 LYS A C 1
ATOM 1331 O O . LYS A 1 183 ? -17.108 -0.686 35.407 1.00 96.75 183 LYS A O 1
ATOM 1336 N N . VAL A 1 184 ? -16.806 1.227 36.541 1.00 97.81 184 VAL A N 1
ATOM 1337 C CA . VAL A 1 184 ? -16.235 2.030 35.456 1.00 97.81 184 VAL A CA 1
ATOM 1338 C C . VAL A 1 184 ? -14.886 2.553 35.936 1.00 97.81 184 VAL A C 1
ATOM 1340 O O . VAL A 1 184 ? -14.823 3.209 36.973 1.00 97.81 184 VAL A O 1
ATOM 1343 N N . GLN A 1 185 ? -13.815 2.255 35.210 1.00 98.00 185 GLN A N 1
ATOM 1344 C CA . GLN A 1 185 ? -12.470 2.745 35.487 1.00 98.00 185 GLN A CA 1
ATOM 1345 C C . GLN A 1 185 ? -11.980 3.600 34.319 1.00 98.00 185 GLN A C 1
ATOM 1347 O O . GLN A 1 185 ? -11.823 3.095 33.212 1.00 98.00 185 GLN A O 1
ATOM 1352 N N . VAL A 1 186 ? -11.734 4.888 34.556 1.00 97.81 186 VAL A N 1
ATOM 1353 C CA . VAL A 1 186 ? -11.261 5.823 33.527 1.00 97.81 186 VAL A CA 1
ATOM 1354 C C . VAL A 1 186 ? -9.773 6.105 33.698 1.00 97.81 186 VAL A C 1
ATOM 1356 O O . VAL A 1 186 ? -9.308 6.445 34.785 1.00 97.81 186 VAL A O 1
ATOM 1359 N N . ARG A 1 187 ? -9.012 5.987 32.614 1.00 97.75 187 ARG A N 1
ATOM 1360 C CA . ARG A 1 187 ? -7.555 6.172 32.600 1.00 97.75 187 ARG A CA 1
ATOM 1361 C C . ARG A 1 187 ? -7.079 6.722 31.253 1.00 97.75 187 ARG A C 1
ATOM 1363 O O . ARG A 1 187 ? -7.832 6.666 30.278 1.00 97.75 187 ARG A O 1
ATOM 1370 N N . PRO A 1 188 ? -5.831 7.207 31.153 1.00 97.88 188 PRO A N 1
ATOM 1371 C CA . PRO A 1 188 ? -5.171 7.367 29.867 1.00 97.88 188 PRO A CA 1
ATOM 1372 C C . PRO A 1 188 ? -5.187 6.056 29.070 1.00 97.88 188 PRO A C 1
ATOM 1374 O O . PRO A 1 188 ? -5.034 4.960 29.629 1.00 97.88 188 PRO A O 1
ATOM 1377 N N . ALA A 1 189 ? -5.394 6.170 27.762 1.00 97.50 189 ALA A N 1
ATOM 1378 C CA . ALA A 1 189 ? -5.241 5.049 26.849 1.00 97.50 189 ALA A CA 1
ATOM 1379 C C . ALA A 1 189 ? -3.758 4.669 26.750 1.00 97.50 189 ALA A C 1
ATOM 1381 O O . ALA A 1 189 ? -2.879 5.529 26.736 1.00 97.50 189 ALA A O 1
ATOM 1382 N N . THR A 1 190 ? -3.475 3.375 26.657 1.00 97.50 190 THR A N 1
ATOM 1383 C CA . THR A 1 190 ? -2.140 2.900 26.275 1.00 97.50 190 THR A CA 1
ATOM 1384 C C . THR A 1 190 ? -1.849 3.257 24.815 1.00 97.50 190 THR A C 1
ATOM 1386 O O . THR A 1 190 ? -2.771 3.451 24.024 1.00 97.50 190 THR A O 1
ATOM 1389 N N . GLU A 1 191 ? -0.577 3.269 24.408 1.00 96.06 191 GLU A N 1
ATOM 1390 C CA . GLU A 1 191 ? -0.188 3.535 23.011 1.00 96.06 191 GLU A CA 1
ATOM 1391 C C . GLU A 1 191 ? -0.897 2.592 22.017 1.00 96.06 191 GLU A C 1
ATOM 1393 O O . GLU A 1 191 ? -1.370 3.007 20.958 1.00 96.06 191 GLU A O 1
ATOM 1398 N N . THR A 1 192 ? -1.041 1.313 22.382 1.00 96.06 192 THR A N 1
ATOM 1399 C CA . THR A 1 192 ? -1.729 0.321 21.542 1.00 96.06 192 THR A CA 1
ATOM 1400 C C . THR A 1 192 ? -3.226 0.610 21.427 1.00 96.06 192 THR A C 1
ATOM 1402 O O . THR A 1 192 ? -3.788 0.503 20.335 1.00 96.06 192 THR A O 1
ATOM 1405 N N . GLU A 1 193 ? -3.876 1.002 22.524 1.00 97.12 193 GLU A N 1
ATOM 1406 C CA . GLU A 1 193 ? -5.289 1.393 22.526 1.00 97.12 193 GLU A CA 1
ATOM 1407 C C . GLU A 1 193 ? -5.524 2.686 21.746 1.00 97.12 193 GLU A C 1
ATOM 1409 O O . GLU A 1 193 ? -6.476 2.755 20.971 1.00 97.12 193 GLU A O 1
ATOM 1414 N N . LEU A 1 194 ? -4.645 3.680 21.891 1.00 96.69 194 LEU A N 1
ATOM 1415 C CA . LEU A 1 194 ? -4.696 4.920 21.123 1.00 96.69 194 LEU A CA 1
ATOM 1416 C C . LEU A 1 194 ? -4.567 4.631 19.625 1.00 96.69 194 LEU A C 1
ATOM 1418 O O . LEU A 1 194 ? -5.423 5.044 18.845 1.00 96.69 194 LEU A O 1
ATOM 1422 N N . ARG A 1 195 ? -3.572 3.831 19.221 1.00 95.25 195 ARG A N 1
ATOM 1423 C CA . ARG A 1 195 ? -3.398 3.402 17.824 1.00 95.25 195 ARG A CA 1
ATOM 1424 C C . ARG A 1 195 ? -4.647 2.704 17.279 1.00 95.25 195 ARG A C 1
ATOM 1426 O O . ARG A 1 195 ? -5.050 2.984 16.151 1.00 95.25 195 ARG A O 1
ATOM 1433 N N . ARG A 1 196 ? -5.269 1.819 18.065 1.00 96.06 196 ARG A N 1
ATOM 1434 C CA . ARG A 1 196 ? -6.528 1.150 17.698 1.00 96.06 196 ARG A CA 1
ATOM 1435 C C . ARG A 1 196 ? -7.680 2.149 17.552 1.00 96.06 196 ARG A C 1
ATOM 1437 O O . ARG A 1 196 ? -8.407 2.077 16.568 1.00 96.06 196 ARG A O 1
ATOM 1444 N N . CYS A 1 197 ? -7.823 3.085 18.492 1.00 96.25 197 CYS A N 1
ATOM 1445 C CA . CYS A 1 197 ? -8.855 4.126 18.480 1.00 96.25 197 CYS A CA 1
ATOM 1446 C C . CYS A 1 197 ? -8.755 5.007 17.229 1.00 96.25 197 CYS A C 1
ATOM 1448 O O . CYS A 1 197 ? -9.720 5.131 16.478 1.00 96.25 197 CYS A O 1
ATOM 1450 N N . LEU A 1 198 ? -7.566 5.552 16.962 1.00 96.38 198 LEU A N 1
ATOM 1451 C CA . LEU A 1 198 ? -7.301 6.402 15.799 1.00 96.38 198 LEU A CA 1
ATOM 1452 C C . LEU A 1 198 ? -7.568 5.662 14.486 1.00 96.38 198 LEU A C 1
ATOM 1454 O O . LEU A 1 198 ? -8.164 6.209 13.561 1.00 96.38 198 LEU A O 1
ATOM 1458 N N . GLN A 1 199 ? -7.183 4.387 14.414 1.00 96.44 199 GLN A N 1
ATOM 1459 C CA . GLN A 1 199 ? -7.434 3.575 13.232 1.00 96.44 199 GLN A CA 1
ATOM 1460 C C . GLN A 1 199 ? -8.922 3.233 13.045 1.00 96.44 199 GLN A C 1
ATOM 1462 O O . GLN A 1 199 ? -9.389 3.133 11.909 1.00 96.44 199 GLN A O 1
ATOM 1467 N N . PHE A 1 200 ? -9.676 3.070 14.132 1.00 96.38 200 PHE A N 1
ATOM 1468 C CA . PHE A 1 200 ? -11.127 2.910 14.071 1.00 96.38 200 PHE A CA 1
ATOM 1469 C C . PHE A 1 200 ? -11.826 4.196 13.602 1.00 96.38 200 PHE A C 1
ATOM 1471 O O . PHE A 1 200 ? -12.720 4.115 12.761 1.00 96.38 200 PHE A O 1
ATOM 1478 N N . GLN A 1 201 ? -11.386 5.374 14.066 1.00 95.69 201 GLN A N 1
ATOM 1479 C CA . GLN A 1 201 ? -11.884 6.664 13.566 1.00 95.69 201 GLN A CA 1
ATOM 1480 C C . GLN A 1 201 ? -11.656 6.798 12.054 1.00 95.69 201 GLN A C 1
ATOM 1482 O O . GLN A 1 201 ? -12.600 7.074 11.315 1.00 95.69 201 GLN A O 1
ATOM 1487 N N . ALA A 1 202 ? -10.436 6.511 11.588 1.00 96.06 202 ALA A N 1
ATOM 1488 C CA . ALA A 1 202 ? -10.099 6.568 10.169 1.00 96.06 202 ALA A CA 1
ATOM 1489 C C . ALA A 1 202 ? -10.919 5.580 9.321 1.00 96.06 202 ALA A C 1
ATOM 1491 O O . ALA A 1 202 ? -11.334 5.910 8.210 1.00 96.06 202 ALA A O 1
ATOM 1492 N N . LEU A 1 203 ? -11.191 4.377 9.846 1.00 97.00 203 LEU A N 1
ATOM 1493 C CA . LEU A 1 203 ? -12.067 3.406 9.188 1.00 97.00 203 LEU A CA 1
ATOM 1494 C C . LEU A 1 203 ? -13.496 3.944 9.049 1.00 97.00 203 LEU A C 1
ATOM 1496 O O . LEU A 1 203 ? -14.036 3.896 7.947 1.00 97.00 203 LEU A O 1
ATOM 1500 N N . ARG A 1 204 ? -14.086 4.482 10.124 1.00 96.25 204 ARG A N 1
ATOM 1501 C CA . ARG A 1 204 ? -15.447 5.047 10.097 1.00 96.25 204 ARG A CA 1
ATOM 1502 C C . ARG A 1 204 ? -15.583 6.175 9.082 1.00 96.25 204 ARG A C 1
ATOM 1504 O O . ARG A 1 204 ? -16.498 6.157 8.269 1.00 96.25 204 ARG A O 1
ATOM 1511 N N . GLU A 1 205 ? -14.644 7.111 9.083 1.00 96.31 205 GLU A N 1
ATOM 1512 C CA . GLU A 1 205 ? -14.653 8.224 8.133 1.00 96.31 205 GLU A CA 1
ATOM 1513 C C . GLU A 1 205 ? -14.473 7.745 6.681 1.00 96.31 205 GLU A C 1
ATOM 1515 O O . GLU A 1 205 ? -15.085 8.272 5.753 1.00 96.31 205 GLU A O 1
ATOM 1520 N N . ALA A 1 206 ? -13.651 6.716 6.452 1.00 96.38 206 ALA A N 1
ATOM 1521 C CA . ALA A 1 206 ? -13.516 6.127 5.124 1.00 96.38 206 ALA A CA 1
ATOM 1522 C C . ALA A 1 206 ? -14.791 5.390 4.673 1.00 96.38 206 ALA A C 1
ATOM 1524 O O . ALA A 1 206 ? -15.097 5.402 3.484 1.00 96.38 206 ALA A O 1
ATOM 1525 N N . GLN A 1 207 ? -15.545 4.781 5.598 1.00 96.94 207 GLN A N 1
ATOM 1526 C CA . GLN A 1 207 ? -16.821 4.111 5.300 1.00 96.94 207 GLN A CA 1
ATOM 1527 C C . GLN A 1 207 ? -17.910 5.088 4.847 1.00 96.94 207 GLN A C 1
ATOM 1529 O O . GLN A 1 207 ? -18.754 4.717 4.030 1.00 96.94 207 GLN A O 1
ATOM 1534 N N . GLU A 1 208 ? -17.889 6.312 5.376 1.00 96.19 208 GLU A N 1
ATOM 1535 C CA . GLU A 1 208 ? -18.821 7.388 5.022 1.00 96.19 208 GLU A CA 1
ATOM 1536 C C . GLU A 1 208 ? -18.532 7.985 3.631 1.00 96.19 208 GLU A C 1
ATOM 1538 O O . GLU A 1 208 ? -19.415 8.593 3.031 1.00 96.19 208 GLU A O 1
ATOM 1543 N N . GLY A 1 209 ? -17.321 7.788 3.097 1.00 94.88 209 GLY A N 1
ATOM 1544 C CA . GLY A 1 209 ? -16.928 8.250 1.767 1.00 94.88 209 GLY A CA 1
ATOM 1545 C C . GLY A 1 209 ? -17.280 7.294 0.617 1.00 94.88 209 GLY A C 1
ATOM 1546 O O . GLY A 1 209 ? -17.834 6.206 0.797 1.00 94.88 209 GLY A O 1
ATOM 1547 N N . GLU A 1 210 ? -16.905 7.710 -0.596 1.00 94.88 210 GLU A N 1
ATOM 1548 C CA . GLU A 1 210 ? -17.045 6.928 -1.841 1.00 94.88 210 GLU A CA 1
ATOM 1549 C C . GLU A 1 210 ? -15.694 6.473 -2.423 1.00 94.88 210 GLU A C 1
ATOM 1551 O O . GLU A 1 210 ? -15.641 5.773 -3.431 1.00 94.88 210 GLU A O 1
ATOM 1556 N N . ASP A 1 211 ? -14.590 6.836 -1.768 1.00 93.81 211 ASP A N 1
ATOM 1557 C CA . ASP A 1 211 ? -13.241 6.459 -2.180 1.00 93.81 211 ASP A CA 1
ATOM 1558 C C . ASP A 1 211 ? -12.938 5.006 -1.773 1.00 93.81 211 ASP A C 1
ATOM 1560 O O . ASP A 1 211 ? -12.628 4.698 -0.614 1.00 93.81 211 ASP A O 1
ATOM 1564 N N . TYR A 1 212 ? -13.041 4.104 -2.752 1.00 92.81 212 TYR A N 1
ATOM 1565 C CA . TYR A 1 212 ? -12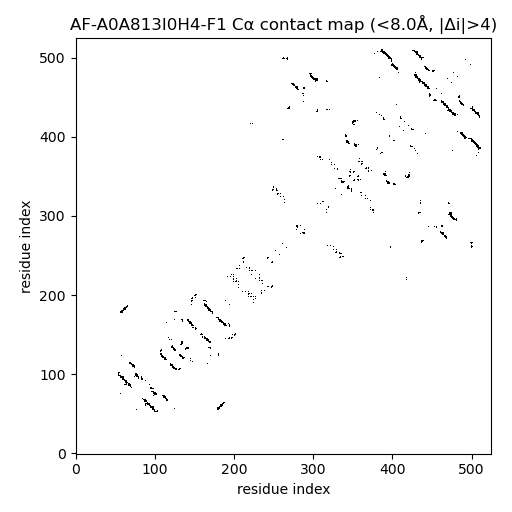.778 2.677 -2.581 1.00 92.81 212 TYR A CA 1
ATOM 1566 C C . TYR A 1 212 ? -11.354 2.397 -2.086 1.00 92.81 212 TYR A C 1
ATOM 1568 O O . TYR A 1 212 ? -11.162 1.528 -1.232 1.00 92.81 212 TYR A O 1
ATOM 1576 N N . GLU A 1 213 ? -10.349 3.114 -2.596 1.00 89.56 213 GLU A N 1
ATOM 1577 C CA . GLU A 1 213 ? -8.947 2.857 -2.256 1.00 89.56 213 GLU A CA 1
ATOM 1578 C C . GLU A 1 213 ? -8.641 3.279 -0.825 1.00 89.56 213 GLU A C 1
ATOM 1580 O O . GLU A 1 213 ? -8.012 2.522 -0.075 1.00 89.56 213 GLU A O 1
ATOM 1585 N N . ALA A 1 214 ? -9.141 4.451 -0.432 1.00 91.75 214 ALA A N 1
ATOM 1586 C CA . ALA A 1 214 ? -9.083 4.937 0.936 1.00 91.75 214 ALA A CA 1
ATOM 1587 C C . ALA A 1 214 ? -9.706 3.926 1.902 1.00 91.75 214 ALA A C 1
ATOM 1589 O O . ALA A 1 214 ? -9.055 3.513 2.866 1.00 91.75 214 ALA A O 1
ATOM 1590 N N . LEU A 1 215 ? -10.935 3.476 1.634 1.00 94.94 215 LEU A N 1
ATOM 1591 C CA . LEU A 1 215 ? -11.614 2.506 2.491 1.00 94.94 215 LEU A CA 1
ATOM 1592 C C . LEU A 1 215 ? -10.866 1.170 2.546 1.00 94.94 215 LEU A C 1
ATOM 1594 O O . LEU A 1 215 ? -10.644 0.638 3.636 1.00 94.94 215 LEU A O 1
ATOM 1598 N N . HIS A 1 216 ? -10.415 0.651 1.404 1.00 91.38 216 HIS A N 1
ATOM 1599 C CA . HIS A 1 216 ? -9.656 -0.596 1.342 1.00 91.38 216 HIS A CA 1
ATOM 1600 C C . HIS A 1 216 ? -8.366 -0.509 2.173 1.00 91.38 216 HIS A C 1
ATOM 1602 O O . HIS A 1 216 ? -8.054 -1.415 2.954 1.00 91.38 216 HIS A O 1
ATOM 1608 N N . ALA A 1 217 ? -7.649 0.616 2.088 1.00 88.44 217 ALA A N 1
ATOM 1609 C CA . ALA A 1 217 ? -6.461 0.870 2.893 1.00 88.44 217 ALA A CA 1
ATOM 1610 C C . ALA A 1 217 ? -6.773 0.954 4.398 1.00 88.44 217 ALA A C 1
ATOM 1612 O O . ALA A 1 217 ? -6.021 0.405 5.208 1.00 88.44 217 ALA A O 1
ATOM 1613 N N . GLN A 1 218 ? -7.872 1.601 4.801 1.00 93.75 218 GLN A N 1
ATOM 1614 C CA . GLN A 1 218 ? -8.237 1.695 6.220 1.00 93.75 218 GLN A CA 1
ATOM 1615 C C . GLN A 1 218 ? -8.732 0.361 6.795 1.00 93.75 218 GLN A C 1
ATOM 1617 O O . GLN A 1 218 ? -8.399 0.046 7.936 1.00 93.75 218 GLN A O 1
ATOM 1622 N N . VAL A 1 219 ? -9.426 -0.476 6.016 1.00 93.81 219 VAL A N 1
ATOM 1623 C CA . VAL A 1 219 ? -9.782 -1.853 6.417 1.00 93.81 219 VAL A CA 1
ATOM 1624 C C . VAL A 1 219 ? -8.522 -2.680 6.695 1.00 93.81 219 VAL A C 1
ATOM 1626 O O . VAL A 1 219 ? -8.434 -3.373 7.713 1.00 93.81 219 VAL A O 1
ATOM 1629 N N . ALA A 1 220 ? -7.510 -2.570 5.830 1.00 88.44 220 ALA A N 1
ATOM 1630 C CA . ALA A 1 220 ? -6.227 -3.244 6.008 1.00 88.44 220 ALA A CA 1
ATOM 1631 C C . ALA A 1 220 ? -5.505 -2.794 7.288 1.00 88.44 220 ALA A C 1
ATOM 1633 O O . ALA A 1 220 ? -5.086 -3.621 8.104 1.00 88.44 220 ALA A O 1
ATOM 1634 N N . LYS A 1 221 ? -5.397 -1.477 7.495 1.00 89.81 221 LYS A N 1
ATOM 1635 C CA . LYS A 1 221 ? -4.755 -0.908 8.686 1.00 89.81 221 LYS A CA 1
ATOM 1636 C C . LYS A 1 221 ? -5.530 -1.241 9.966 1.00 89.81 221 LYS A C 1
ATOM 1638 O O . LYS A 1 221 ? -4.907 -1.535 10.983 1.00 89.81 221 LYS A O 1
ATOM 1643 N N . ALA A 1 222 ? -6.863 -1.273 9.920 1.00 93.81 222 ALA A N 1
ATOM 1644 C CA . ALA A 1 222 ? -7.720 -1.663 11.041 1.00 93.81 222 ALA A CA 1
ATOM 1645 C C . ALA A 1 222 ? -7.458 -3.099 11.513 1.00 93.81 222 ALA A C 1
ATOM 1647 O O . ALA A 1 222 ? -7.323 -3.326 12.717 1.00 93.81 222 ALA A O 1
ATOM 1648 N N . ARG A 1 223 ? -7.269 -4.046 10.581 1.00 91.06 223 ARG A N 1
ATOM 1649 C CA . ARG A 1 223 ? -6.846 -5.423 10.904 1.00 91.06 223 ARG A CA 1
ATOM 1650 C C . ARG A 1 223 ? -5.509 -5.445 11.637 1.00 91.06 223 ARG A C 1
ATOM 1652 O O . ARG A 1 223 ? -5.384 -6.093 12.670 1.00 91.06 223 ARG A O 1
ATOM 1659 N N . MET A 1 224 ? -4.523 -4.705 11.128 1.00 86.88 224 MET A N 1
ATOM 1660 C CA . MET A 1 224 ? -3.186 -4.638 11.731 1.00 86.88 224 MET A CA 1
ATOM 1661 C C . MET A 1 224 ? -3.182 -3.955 13.104 1.00 86.88 224 MET A C 1
ATOM 1663 O O . MET A 1 224 ? -2.403 -4.333 13.976 1.00 86.88 224 MET A O 1
ATOM 1667 N N . ALA A 1 225 ? -4.044 -2.958 13.307 1.00 90.62 225 ALA A N 1
ATOM 1668 C CA . ALA A 1 225 ? -4.167 -2.234 14.569 1.00 90.62 225 ALA A CA 1
ATOM 1669 C C . ALA A 1 225 ? -5.011 -2.976 15.623 1.00 90.62 225 ALA A C 1
ATOM 1671 O O . ALA A 1 225 ? -5.096 -2.508 16.758 1.00 90.62 225 ALA A O 1
ATOM 1672 N N . GLY A 1 226 ? -5.624 -4.114 15.272 1.00 92.56 226 GLY A N 1
ATOM 1673 C CA . GLY A 1 226 ? -6.470 -4.889 16.180 1.00 92.56 226 GLY A CA 1
ATOM 1674 C C . GLY A 1 226 ? -7.815 -4.225 16.482 1.00 92.56 226 GLY A C 1
ATOM 1675 O O . GLY A 1 226 ? -8.317 -4.355 17.599 1.00 92.56 226 GLY A O 1
ATOM 1676 N N . VAL A 1 227 ? -8.376 -3.488 15.516 1.00 94.56 227 VAL A N 1
ATOM 1677 C CA . VAL A 1 227 ? -9.761 -2.986 15.578 1.00 94.56 227 VAL A CA 1
ATOM 1678 C C . VAL A 1 227 ? -10.729 -4.174 15.621 1.00 94.56 227 VAL A C 1
ATOM 1680 O O . VAL A 1 227 ? -10.437 -5.255 15.109 1.00 94.56 227 VAL A O 1
ATOM 1683 N N . GLU A 1 228 ? -11.878 -3.992 16.262 1.00 92.12 228 GLU A N 1
ATOM 1684 C CA . GLU A 1 228 ? -12.897 -5.022 16.427 1.00 92.12 228 GLU A CA 1
ATOM 1685 C C . GLU A 1 228 ? -13.346 -5.604 15.077 1.00 92.12 228 GLU A C 1
ATOM 1687 O O . GLU A 1 228 ? -13.688 -4.871 14.147 1.00 92.12 228 GLU A O 1
ATOM 1692 N N . VAL A 1 229 ? -13.405 -6.940 15.000 1.00 93.44 229 VAL A N 1
ATOM 1693 C CA . VAL A 1 229 ? -13.769 -7.686 13.780 1.00 93.44 229 VAL A CA 1
ATOM 1694 C C . VAL A 1 229 ? -15.107 -7.217 13.204 1.00 93.44 229 VAL A C 1
ATOM 1696 O O . VAL A 1 229 ? -15.192 -6.978 12.008 1.00 93.44 229 VAL A O 1
ATOM 1699 N N . GLU A 1 230 ? -16.107 -6.968 14.052 1.00 93.19 230 GLU A N 1
ATOM 1700 C CA . GLU A 1 230 ? -17.429 -6.470 13.636 1.00 93.19 230 GLU A CA 1
ATOM 1701 C C . GLU A 1 230 ? -17.353 -5.135 12.866 1.00 93.19 230 GLU A C 1
ATOM 1703 O O . GLU A 1 230 ? -18.143 -4.884 11.959 1.00 93.19 230 GLU A O 1
ATOM 1708 N N . GLN A 1 231 ? -16.406 -4.255 13.209 1.00 95.19 231 GLN A N 1
ATOM 1709 C CA . GLN A 1 231 ? -16.232 -2.971 12.518 1.00 95.19 231 GLN A CA 1
ATOM 1710 C C . GLN A 1 231 ? -15.493 -3.153 11.190 1.00 95.19 231 GLN A C 1
ATOM 1712 O O . GLN A 1 231 ? -15.828 -2.508 10.196 1.00 95.19 231 GLN A O 1
ATOM 1717 N N . ILE A 1 232 ? -14.527 -4.074 11.157 1.00 95.94 232 ILE A N 1
ATOM 1718 C CA . ILE A 1 232 ? -13.821 -4.471 9.935 1.00 95.94 232 ILE A CA 1
ATOM 1719 C C . ILE A 1 232 ? -14.809 -5.094 8.936 1.00 95.94 232 ILE A C 1
ATOM 1721 O O . ILE A 1 232 ? -14.792 -4.720 7.766 1.00 95.94 232 ILE A O 1
ATOM 1725 N N . GLU A 1 233 ? -15.706 -5.971 9.392 1.00 96.00 233 GLU A N 1
ATOM 1726 C CA . GLU A 1 233 ? -16.739 -6.612 8.564 1.00 96.00 233 GLU A CA 1
ATOM 1727 C C . GLU A 1 233 ? -17.690 -5.594 7.925 1.00 96.00 233 GLU A C 1
ATOM 1729 O O . GLU A 1 233 ? -17.992 -5.706 6.736 1.00 96.00 233 GLU A O 1
ATOM 1734 N N . LYS A 1 234 ? -18.101 -4.553 8.664 1.00 96.94 234 LYS A N 1
ATOM 1735 C CA . LYS A 1 234 ? -18.874 -3.432 8.097 1.00 96.94 234 LYS A CA 1
ATOM 1736 C C . LYS A 1 234 ? -18.094 -2.688 7.013 1.00 96.94 234 LYS A C 1
ATOM 1738 O O . LYS A 1 234 ? -18.669 -2.254 6.019 1.00 96.94 234 LYS A O 1
ATOM 1743 N N . GLY A 1 235 ? -16.785 -2.508 7.198 1.00 97.06 235 GLY A N 1
ATOM 1744 C CA . GLY A 1 235 ? -15.915 -1.894 6.190 1.00 97.06 235 GLY A CA 1
ATOM 1745 C C . GLY A 1 235 ? -15.843 -2.738 4.918 1.00 97.06 235 GLY A C 1
ATOM 1746 O O . GLY A 1 235 ? -15.957 -2.215 3.813 1.00 97.06 235 GLY A O 1
ATOM 1747 N N . GLU A 1 236 ? -15.733 -4.056 5.067 1.00 95.75 236 GLU A N 1
ATOM 1748 C CA . GLU A 1 236 ? -15.740 -4.996 3.944 1.00 95.75 236 GLU A CA 1
ATOM 1749 C C . GLU A 1 236 ? -17.090 -5.080 3.233 1.00 95.75 236 GLU A C 1
ATOM 1751 O O . GLU A 1 236 ? -17.131 -5.205 2.009 1.00 95.75 236 GLU A O 1
ATOM 1756 N N . GLU A 1 237 ? -18.197 -5.011 3.968 1.00 97.25 237 GLU A N 1
ATOM 1757 C CA . GLU A 1 237 ? -19.531 -4.924 3.376 1.00 97.25 237 GLU A CA 1
ATOM 1758 C C . GLU A 1 237 ? -19.666 -3.666 2.517 1.00 97.25 237 GLU A C 1
ATOM 1760 O O . GLU A 1 237 ? -20.050 -3.764 1.349 1.00 97.25 237 GLU A O 1
ATOM 1765 N N . ARG A 1 238 ? -19.219 -2.516 3.031 1.00 97.31 238 ARG A N 1
ATOM 1766 C CA . ARG A 1 238 ? -19.193 -1.262 2.274 1.00 97.31 238 ARG A CA 1
ATOM 1767 C C . ARG A 1 238 ? -18.305 -1.346 1.025 1.00 97.31 238 ARG A C 1
ATOM 1769 O O . ARG A 1 238 ? -18.711 -0.889 -0.040 1.00 97.31 238 ARG A O 1
ATOM 1776 N N . LEU A 1 239 ? -17.141 -1.996 1.095 1.00 95.25 239 LEU A N 1
ATOM 1777 C CA . LEU A 1 239 ? -16.305 -2.248 -0.092 1.00 95.25 239 LEU A CA 1
ATOM 1778 C C . LEU A 1 239 ? -17.034 -3.085 -1.150 1.00 95.25 239 LEU A C 1
ATOM 1780 O O . LEU A 1 239 ? -16.928 -2.793 -2.342 1.00 95.25 239 LEU A O 1
ATOM 1784 N N . ARG A 1 240 ? -17.805 -4.103 -0.743 1.00 95.00 240 ARG A N 1
ATOM 1785 C CA . ARG A 1 240 ? -18.628 -4.898 -1.673 1.00 95.00 240 ARG A CA 1
ATOM 1786 C C . ARG A 1 240 ? -19.705 -4.045 -2.349 1.00 95.00 240 ARG A C 1
ATOM 1788 O O . ARG A 1 240 ? -20.003 -4.283 -3.518 1.00 95.00 240 ARG A O 1
ATOM 1795 N N . GLU A 1 241 ? -20.281 -3.068 -1.653 1.00 96.75 241 GLU A N 1
ATOM 1796 C CA . GLU A 1 241 ? -21.239 -2.117 -2.236 1.00 96.75 241 GLU A CA 1
ATOM 1797 C C . GLU A 1 241 ? -20.583 -1.199 -3.271 1.00 96.75 241 GLU A C 1
ATOM 1799 O O . GLU A 1 241 ? -21.044 -1.153 -4.412 1.00 96.75 241 GLU A O 1
ATOM 1804 N N . LEU A 1 242 ? -19.477 -0.536 -2.914 1.00 95.88 242 LEU A N 1
ATOM 1805 C CA . LEU A 1 242 ? -18.715 0.325 -3.832 1.00 95.88 242 LEU A CA 1
ATOM 1806 C C . LEU A 1 242 ? -18.251 -0.456 -5.069 1.00 95.88 242 LEU A C 1
ATOM 1808 O O . LEU A 1 242 ? -18.274 0.040 -6.198 1.00 95.88 242 LEU A O 1
ATOM 1812 N N . ARG A 1 243 ? -17.900 -1.731 -4.880 1.00 93.75 243 ARG A N 1
ATOM 1813 C CA . ARG A 1 243 ? -17.548 -2.629 -5.974 1.00 93.75 243 ARG A CA 1
ATOM 1814 C C . ARG A 1 243 ? -18.713 -2.868 -6.939 1.00 93.75 243 ARG A C 1
ATOM 1816 O O . ARG A 1 243 ? -18.501 -2.799 -8.148 1.00 93.75 243 ARG A O 1
ATOM 1823 N N . LYS A 1 244 ? -19.931 -3.114 -6.439 1.00 94.25 244 LYS A N 1
ATOM 1824 C CA . LYS A 1 244 ? -21.142 -3.251 -7.281 1.00 94.25 244 LYS A CA 1
ATOM 1825 C C . LYS A 1 244 ? -21.422 -1.987 -8.099 1.00 94.25 244 LYS A C 1
ATOM 1827 O O . LYS A 1 244 ? -21.965 -2.087 -9.192 1.00 94.25 244 LYS A O 1
ATOM 1832 N N . GLN A 1 245 ? -21.017 -0.826 -7.590 1.00 95.75 245 GLN A N 1
ATOM 1833 C CA . GLN A 1 245 ? -21.114 0.470 -8.268 1.00 95.75 245 GLN A CA 1
ATOM 1834 C C . GLN A 1 245 ? -19.936 0.750 -9.222 1.00 95.75 245 GLN A C 1
ATOM 1836 O O . GLN A 1 245 ? -19.877 1.819 -9.815 1.00 95.75 245 GLN A O 1
ATOM 1841 N N . ARG A 1 246 ? -18.995 -0.196 -9.380 1.00 94.50 246 ARG A N 1
ATOM 1842 C CA . ARG A 1 246 ? -17.759 -0.065 -10.179 1.00 94.50 246 ARG A CA 1
ATOM 1843 C C . ARG A 1 246 ? -16.796 1.045 -9.723 1.00 94.50 246 ARG A C 1
ATOM 1845 O O . ARG A 1 246 ? -15.832 1.325 -10.420 1.00 94.50 246 ARG A O 1
ATOM 1852 N N . LEU A 1 247 ? -16.942 1.564 -8.500 1.00 94.12 247 LEU A N 1
ATOM 1853 C CA . LEU A 1 247 ? -16.050 2.589 -7.922 1.00 94.12 247 LEU A CA 1
ATOM 1854 C C . LEU A 1 247 ? -14.655 2.066 -7.527 1.00 94.12 247 LEU A C 1
ATOM 1856 O O . LEU A 1 247 ? -13.789 2.822 -7.109 1.00 94.12 247 LEU A O 1
ATOM 1860 N N . HIS A 1 248 ? -14.432 0.759 -7.661 1.00 92.69 248 HIS A N 1
ATOM 1861 C CA . HIS A 1 248 ? -13.138 0.111 -7.451 1.00 92.69 248 HIS A CA 1
ATOM 1862 C C . HIS A 1 248 ? -12.213 0.185 -8.677 1.00 92.69 248 HIS A C 1
ATOM 1864 O O . HIS A 1 248 ? -11.077 -0.276 -8.602 1.00 92.69 248 HIS A O 1
ATOM 1870 N N . ILE A 1 249 ? -12.700 0.712 -9.806 1.00 93.94 249 ILE A N 1
ATOM 1871 C CA . ILE A 1 249 ? -11.963 0.803 -11.068 1.00 93.94 249 ILE A CA 1
ATOM 1872 C C . ILE A 1 249 ? -11.526 2.252 -11.241 1.00 93.94 249 ILE A C 1
ATOM 1874 O O . ILE A 1 249 ? -12.364 3.139 -11.395 1.00 93.94 249 ILE A O 1
ATOM 1878 N N . ASN A 1 250 ? -10.218 2.507 -11.204 1.00 92.81 250 ASN A N 1
ATOM 1879 C CA . ASN A 1 250 ? -9.711 3.849 -11.466 1.00 92.81 250 ASN A CA 1
ATOM 1880 C C . ASN A 1 250 ? -9.914 4.229 -12.942 1.00 92.81 250 ASN A C 1
ATOM 1882 O O . ASN A 1 250 ? -9.930 3.374 -13.828 1.00 92.81 250 ASN A O 1
ATOM 1886 N N . GLU A 1 251 ? -9.993 5.529 -13.209 1.00 92.94 251 GLU A N 1
ATOM 1887 C CA . GLU A 1 251 ? -10.048 6.065 -14.569 1.00 92.94 251 GLU A CA 1
ATOM 1888 C C . GLU A 1 251 ? -8.897 5.522 -15.438 1.00 92.94 251 GLU A C 1
ATOM 1890 O O . GLU A 1 251 ? -7.726 5.555 -15.040 1.00 92.94 251 GLU A O 1
ATOM 1895 N N . GLY A 1 252 ? -9.240 4.993 -16.617 1.00 93.38 252 GLY A N 1
ATOM 1896 C CA . GLY A 1 252 ? -8.297 4.401 -17.569 1.00 93.38 252 GLY A CA 1
ATOM 1897 C C . GLY A 1 252 ? -7.822 2.981 -17.230 1.00 93.38 252 GLY A C 1
ATOM 1898 O O . GLY A 1 252 ? -7.107 2.387 -18.036 1.00 93.38 252 GLY A O 1
ATOM 1899 N N . CYS A 1 253 ? -8.208 2.424 -16.075 1.00 95.25 253 CYS A N 1
ATOM 1900 C CA . CYS A 1 253 ? -7.888 1.047 -15.671 1.00 95.25 253 CYS A CA 1
ATOM 1901 C C . CYS A 1 253 ? -8.983 0.034 -16.040 1.00 95.25 253 CYS A C 1
ATOM 1903 O O . CYS A 1 253 ? -8.831 -1.158 -15.765 1.00 95.25 253 CYS A O 1
ATOM 1905 N N . ASP A 1 254 ? -10.094 0.480 -16.629 1.00 95.69 254 ASP A N 1
ATOM 1906 C CA . ASP A 1 254 ? -11.098 -0.425 -17.178 1.00 95.69 254 ASP A CA 1
ATOM 1907 C C . ASP A 1 254 ? -10.548 -1.181 -18.400 1.00 95.69 254 ASP A C 1
ATOM 1909 O O . ASP A 1 254 ? -9.577 -0.774 -19.047 1.00 95.69 254 ASP A O 1
ATOM 1913 N N . LYS A 1 255 ? -11.172 -2.320 -18.705 1.00 95.69 255 LYS A N 1
ATOM 1914 C CA . LYS A 1 255 ? -10.686 -3.244 -19.736 1.00 95.69 255 LYS A CA 1
ATOM 1915 C C . LYS A 1 255 ? -10.632 -2.612 -21.123 1.00 95.69 255 LYS A C 1
ATOM 1917 O O . LYS A 1 255 ? -9.691 -2.893 -21.863 1.00 95.69 255 LYS A O 1
ATOM 1922 N N . ASP A 1 256 ? -11.602 -1.765 -21.458 1.00 96.44 256 ASP A N 1
ATOM 1923 C CA . ASP A 1 256 ? -11.706 -1.161 -22.784 1.00 96.44 256 ASP A CA 1
ATOM 1924 C C . ASP A 1 256 ? -10.626 -0.091 -22.964 1.00 96.44 256 ASP A C 1
ATOM 1926 O O . ASP A 1 256 ? -9.893 -0.115 -23.958 1.00 96.44 256 ASP A O 1
ATOM 1930 N N . SER A 1 257 ? -10.451 0.787 -21.972 1.00 96.81 257 SER A N 1
ATOM 1931 C CA . SER A 1 257 ? -9.378 1.788 -21.960 1.00 96.81 257 SER A CA 1
ATOM 1932 C C . SER A 1 257 ? -7.995 1.140 -22.041 1.00 96.81 257 SER A C 1
ATOM 1934 O O . SER A 1 257 ? -7.170 1.537 -22.872 1.00 96.81 257 SER A O 1
ATOM 1936 N N . LEU A 1 258 ? -7.741 0.098 -21.240 1.00 96.31 258 LEU A N 1
ATOM 1937 C CA . LEU A 1 258 ? -6.486 -0.657 -21.295 1.00 96.31 258 LEU A CA 1
ATOM 1938 C C . LEU A 1 258 ? -6.292 -1.334 -22.653 1.00 96.31 258 LEU A C 1
ATOM 1940 O O . LEU A 1 258 ? -5.199 -1.258 -23.213 1.00 96.31 258 LEU A O 1
ATOM 1944 N N . GLY A 1 259 ? -7.333 -1.964 -23.201 1.00 96.75 259 GLY A N 1
ATOM 1945 C CA . GLY A 1 259 ? -7.285 -2.634 -24.500 1.00 96.75 259 GLY A CA 1
ATOM 1946 C C . GLY A 1 259 ? -6.994 -1.686 -25.658 1.00 96.75 259 GLY A C 1
ATOM 1947 O O . GLY A 1 259 ? -6.299 -2.063 -26.597 1.00 96.75 259 GLY A O 1
ATOM 1948 N N . GLN A 1 260 ? -7.451 -0.437 -25.578 1.00 97.25 260 GLN A N 1
ATOM 1949 C CA . GLN A 1 260 ? -7.137 0.588 -26.571 1.00 97.25 260 GLN A CA 1
ATOM 1950 C C . GLN A 1 260 ? -5.732 1.169 -26.389 1.00 97.25 260 GLN A C 1
ATOM 1952 O O . GLN A 1 260 ? -5.068 1.489 -27.380 1.00 97.25 260 GLN A O 1
ATOM 1957 N N . ALA A 1 261 ? -5.279 1.356 -25.150 1.00 96.94 261 ALA A N 1
ATOM 1958 C CA . ALA A 1 261 ? -3.991 1.978 -24.858 1.00 96.94 261 ALA A CA 1
ATOM 1959 C C . ALA A 1 261 ? -2.808 1.015 -25.045 1.00 96.94 261 ALA A C 1
ATOM 1961 O O . ALA A 1 261 ? -1.798 1.387 -25.639 1.00 96.94 261 ALA A O 1
ATOM 1962 N N . MET A 1 262 ? -2.945 -0.232 -24.592 1.00 97.94 262 MET A N 1
ATOM 1963 C CA . MET A 1 262 ? -1.862 -1.214 -24.482 1.00 97.94 262 MET A CA 1
ATOM 1964 C C . MET A 1 262 ? -1.773 -2.133 -25.708 1.00 97.94 262 MET A C 1
ATOM 1966 O O . MET A 1 262 ? -1.804 -3.358 -25.594 1.00 97.94 262 MET A O 1
ATOM 1970 N N . VAL A 1 263 ? -1.663 -1.544 -26.900 1.00 97.88 263 VAL A N 1
ATOM 1971 C CA . VAL A 1 263 ? -1.499 -2.289 -28.161 1.00 97.88 263 VAL A CA 1
ATOM 1972 C C . VAL A 1 263 ? -0.090 -2.139 -28.716 1.00 97.88 263 VAL A C 1
ATOM 1974 O O . VAL A 1 263 ? 0.453 -1.036 -28.766 1.00 97.88 263 VAL A O 1
ATOM 1977 N N . TRP A 1 264 ? 0.487 -3.242 -29.203 1.00 97.69 264 TRP A N 1
ATOM 1978 C CA . TRP A 1 264 ? 1.852 -3.242 -29.742 1.00 97.69 264 TRP A CA 1
ATOM 1979 C C . TRP A 1 264 ? 2.025 -2.279 -30.923 1.00 97.69 264 TRP A C 1
ATOM 1981 O O . TRP A 1 264 ? 3.056 -1.639 -31.054 1.00 97.69 264 TRP A O 1
ATOM 1991 N N . ALA A 1 265 ? 0.991 -2.092 -31.748 1.00 97.25 265 ALA A N 1
ATOM 1992 C CA . ALA A 1 265 ? 1.033 -1.160 -32.878 1.00 97.25 265 ALA A CA 1
ATOM 1993 C C . ALA A 1 265 ? 1.276 0.310 -32.474 1.00 97.25 265 ALA A C 1
ATOM 1995 O O . ALA A 1 265 ? 1.625 1.120 -33.327 1.00 97.25 265 ALA A O 1
ATOM 1996 N N . LYS A 1 266 ? 1.079 0.661 -31.195 1.00 97.00 266 LYS A N 1
ATOM 1997 C CA . LYS A 1 266 ? 1.385 1.991 -30.651 1.00 97.00 266 LYS A CA 1
ATOM 1998 C C . LYS A 1 266 ? 2.779 2.077 -30.034 1.00 97.00 266 LYS A C 1
ATOM 2000 O O . LYS A 1 266 ? 3.163 3.166 -29.629 1.00 97.00 266 LYS A O 1
ATOM 2005 N N . VAL A 1 267 ? 3.508 0.967 -29.910 1.00 96.69 267 VAL A N 1
ATOM 2006 C CA . VAL A 1 267 ? 4.853 0.944 -29.325 1.00 96.69 267 VAL A CA 1
ATOM 2007 C C . VAL A 1 267 ? 5.798 1.760 -30.197 1.00 96.69 267 VAL A C 1
ATOM 2009 O O . VAL A 1 267 ? 5.918 1.539 -31.400 1.00 96.69 267 VAL A O 1
ATOM 2012 N N . THR A 1 268 ? 6.466 2.720 -29.569 1.00 92.00 268 THR A N 1
ATOM 2013 C CA . THR A 1 268 ? 7.394 3.646 -30.214 1.00 92.00 268 THR A CA 1
ATOM 2014 C C . THR A 1 268 ? 8.822 3.259 -29.836 1.00 92.00 268 THR A C 1
ATOM 2016 O O . THR A 1 268 ? 9.148 3.314 -28.643 1.00 92.00 268 THR A O 1
ATOM 2019 N N . PRO A 1 269 ? 9.690 2.900 -30.797 1.00 81.56 269 PRO A N 1
ATOM 2020 C CA . PRO A 1 269 ? 11.118 2.819 -30.524 1.00 81.56 269 PRO A CA 1
ATOM 2021 C C . PRO A 1 269 ? 11.642 4.241 -30.280 1.00 81.56 269 PRO A C 1
ATOM 2023 O O . PRO A 1 269 ? 11.376 5.130 -31.090 1.00 81.56 269 PRO A O 1
ATOM 2026 N N . LEU A 1 270 ? 12.361 4.485 -29.179 1.00 68.38 270 LEU A N 1
ATOM 2027 C CA . LEU A 1 270 ? 13.169 5.707 -29.108 1.00 68.38 270 LEU A CA 1
ATOM 2028 C C . LEU A 1 270 ? 14.472 5.500 -29.858 1.00 68.38 270 LEU A C 1
ATOM 2030 O O . LEU A 1 270 ? 15.122 4.464 -29.740 1.00 68.38 270 LEU A O 1
ATOM 2034 N N . VAL A 1 271 ? 14.840 6.539 -30.597 1.00 64.44 271 VAL A N 1
ATOM 2035 C CA . VAL A 1 271 ? 16.155 6.684 -31.209 1.00 64.44 271 VAL A CA 1
ATOM 2036 C C . VAL A 1 271 ? 17.175 6.947 -30.101 1.00 64.44 271 VAL A C 1
ATOM 2038 O O . VAL A 1 271 ? 16.870 7.649 -29.139 1.00 64.44 271 VAL A O 1
ATOM 2041 N N . GLU A 1 272 ? 18.356 6.343 -30.240 1.00 63.91 272 GLU A N 1
ATOM 2042 C CA . GLU A 1 272 ? 19.458 6.338 -29.276 1.00 63.91 272 GLU A CA 1
ATOM 2043 C C . GLU A 1 272 ? 19.662 7.689 -28.577 1.00 63.91 272 GLU A C 1
ATOM 2045 O O . GLU A 1 272 ? 20.240 8.628 -29.122 1.00 63.91 272 GLU A O 1
ATOM 2050 N N . VAL A 1 273 ? 19.241 7.756 -27.317 1.00 61.66 273 VAL A N 1
ATOM 2051 C CA . VAL A 1 273 ? 19.785 8.715 -26.363 1.00 61.66 273 VAL A CA 1
ATOM 2052 C C . VAL A 1 273 ? 20.856 7.940 -25.611 1.00 61.66 273 VAL A C 1
ATOM 2054 O O . VAL A 1 273 ? 20.541 7.035 -24.839 1.00 61.66 273 VAL A O 1
ATOM 2057 N N . GLY A 1 274 ? 22.128 8.228 -25.897 1.00 71.06 274 GLY A N 1
ATOM 2058 C CA . GLY A 1 274 ? 23.235 7.671 -25.119 1.00 71.06 274 GLY A CA 1
ATOM 2059 C C . GLY A 1 274 ? 23.067 7.991 -23.630 1.00 71.06 274 GLY A C 1
ATOM 2060 O O . GLY A 1 274 ? 22.337 8.915 -23.271 1.00 71.06 274 GLY A O 1
ATOM 2061 N N . VAL A 1 275 ? 23.743 7.240 -22.758 1.00 83.75 275 VAL A N 1
ATOM 2062 C CA . VAL A 1 275 ? 23.710 7.502 -21.310 1.00 83.75 275 VAL A CA 1
ATOM 2063 C C . VAL A 1 275 ? 24.143 8.947 -21.051 1.00 83.75 275 VAL A C 1
ATOM 2065 O O . VAL A 1 275 ? 25.291 9.312 -21.319 1.00 83.75 275 VAL A O 1
ATOM 2068 N N . GLN A 1 276 ? 23.226 9.775 -20.546 1.00 90.88 276 GLN A N 1
ATOM 2069 C CA . GLN A 1 276 ? 23.541 11.146 -20.149 1.00 90.88 276 GLN A CA 1
ATOM 2070 C C . GLN A 1 276 ? 23.899 11.139 -18.672 1.00 90.88 276 GLN A C 1
ATOM 2072 O O . GLN A 1 276 ? 23.081 10.768 -17.832 1.00 90.88 276 GLN A O 1
ATOM 2077 N N . ASN A 1 277 ? 25.123 11.548 -18.365 1.00 92.12 277 ASN A N 1
ATOM 2078 C CA . ASN A 1 277 ? 25.627 11.614 -17.004 1.00 92.12 277 ASN A CA 1
ATOM 2079 C C . ASN A 1 277 ? 25.878 13.077 -16.630 1.00 92.12 277 ASN A C 1
ATOM 2081 O O . ASN A 1 277 ? 26.669 13.763 -17.280 1.00 92.12 277 ASN A O 1
ATOM 2085 N N . GLU A 1 278 ? 25.198 13.537 -15.589 1.00 94.69 278 GLU A N 1
ATOM 2086 C CA . GLU A 1 278 ? 25.338 14.858 -14.990 1.00 94.69 278 GLU A CA 1
ATOM 2087 C C . GLU A 1 278 ? 26.037 14.673 -13.627 1.00 94.69 278 GLU A C 1
ATOM 2089 O O . GLU A 1 278 ? 25.384 14.335 -12.632 1.00 94.69 278 GLU A O 1
ATOM 2094 N N . PRO A 1 279 ? 27.376 14.821 -13.558 1.00 95.00 279 PRO A N 1
ATOM 2095 C CA . PRO A 1 279 ? 28.110 14.653 -12.310 1.00 95.00 279 PRO A CA 1
ATOM 2096 C C . PRO A 1 279 ? 27.770 15.764 -11.309 1.00 95.00 279 PRO A C 1
ATOM 2098 O O . PRO A 1 279 ? 27.374 16.869 -11.680 1.00 95.00 279 PRO A O 1
ATOM 2101 N N . CYS A 1 280 ? 28.004 15.491 -10.028 1.00 94.00 280 CYS A N 1
ATOM 2102 C CA . CYS A 1 280 ? 27.971 16.489 -8.969 1.00 94.00 280 CYS A CA 1
ATOM 2103 C C . CYS A 1 280 ? 28.950 17.626 -9.293 1.00 94.00 280 CYS A C 1
ATOM 2105 O O . CYS A 1 280 ? 30.157 17.407 -9.425 1.00 94.00 280 CYS A O 1
ATOM 2107 N N . THR A 1 281 ? 28.431 18.850 -9.381 1.00 94.81 281 THR A N 1
ATOM 2108 C CA . THR A 1 281 ? 29.212 20.045 -9.731 1.00 94.81 281 THR A CA 1
ATOM 2109 C C . THR A 1 281 ? 29.880 20.708 -8.529 1.00 94.81 281 THR A C 1
ATOM 2111 O O . THR A 1 281 ? 30.709 21.595 -8.711 1.00 94.81 281 THR A O 1
ATOM 2114 N N . ALA A 1 282 ? 29.524 20.311 -7.302 1.00 94.75 282 ALA A N 1
ATOM 2115 C CA . ALA A 1 282 ? 30.074 20.901 -6.080 1.00 94.75 282 ALA A CA 1
ATOM 2116 C C . ALA A 1 282 ? 31.560 20.561 -5.875 1.00 94.75 282 ALA A C 1
ATOM 2118 O O . ALA A 1 282 ? 32.307 21.373 -5.336 1.00 94.75 282 ALA A O 1
ATOM 2119 N N . SER A 1 283 ? 31.993 19.376 -6.314 1.00 94.25 283 SER A N 1
ATOM 2120 C CA . SER A 1 283 ? 33.400 18.973 -6.327 1.00 94.25 283 SER A CA 1
ATOM 2121 C C . SER A 1 283 ? 33.638 17.906 -7.404 1.00 94.25 283 SER A C 1
ATOM 2123 O O . SER A 1 283 ? 32.861 16.948 -7.460 1.00 94.25 283 SER A O 1
ATOM 2125 N N . PRO A 1 284 ? 34.706 18.007 -8.221 1.00 92.12 284 PRO A N 1
ATOM 2126 C CA . PRO A 1 284 ? 35.091 16.951 -9.162 1.00 92.12 284 PRO A CA 1
ATOM 2127 C C . PRO A 1 284 ? 35.336 15.604 -8.469 1.00 92.12 284 PRO A C 1
ATOM 2129 O O . PRO A 1 284 ? 34.890 14.573 -8.968 1.00 92.12 284 PRO A O 1
ATOM 2132 N N . ASP A 1 285 ? 35.939 15.640 -7.277 1.00 93.44 285 ASP A N 1
ATOM 2133 C CA . ASP A 1 285 ? 36.306 14.470 -6.466 1.00 93.44 285 ASP A CA 1
ATOM 2134 C C . ASP A 1 285 ? 35.190 14.054 -5.489 1.00 93.44 285 ASP A C 1
ATOM 2136 O O . ASP A 1 285 ? 35.429 13.435 -4.452 1.00 93.44 285 ASP A O 1
ATOM 2140 N N . CYS A 1 286 ? 33.945 14.450 -5.761 1.00 92.38 286 CYS A N 1
ATOM 2141 C CA . CYS A 1 286 ? 32.809 14.021 -4.959 1.00 92.38 286 CYS A CA 1
ATOM 2142 C C . CYS A 1 286 ? 32.635 12.496 -5.057 1.00 92.38 286 CYS A C 1
ATOM 2144 O O . CYS A 1 286 ? 32.527 11.968 -6.160 1.00 92.38 286 CYS A O 1
ATOM 2146 N N . ALA A 1 287 ? 32.472 11.805 -3.923 1.00 92.06 287 ALA A N 1
ATOM 2147 C CA . ALA A 1 287 ? 32.177 10.365 -3.891 1.00 92.06 287 ALA A CA 1
ATOM 2148 C C . ALA A 1 287 ? 30.913 9.986 -4.698 1.00 92.06 287 ALA A C 1
ATOM 2150 O O . ALA A 1 287 ? 30.787 8.873 -5.199 1.00 92.06 287 ALA A O 1
ATOM 2151 N N . CYS A 1 288 ? 29.981 10.929 -4.898 1.00 91.31 288 CYS A N 1
ATOM 2152 C CA . CYS A 1 288 ? 28.806 10.717 -5.751 1.00 91.31 288 CYS A CA 1
ATOM 2153 C C . CYS A 1 288 ? 29.156 10.526 -7.237 1.00 91.31 288 CYS A C 1
ATOM 2155 O O . CYS A 1 288 ? 28.365 9.950 -7.983 1.00 91.31 288 CYS A O 1
ATOM 2157 N N . ASN A 1 289 ? 30.312 11.030 -7.680 1.00 92.69 289 ASN A N 1
ATOM 2158 C CA . ASN A 1 289 ? 30.767 10.935 -9.067 1.00 92.69 289 ASN A CA 1
ATOM 2159 C C . ASN A 1 289 ? 31.405 9.577 -9.376 1.00 92.69 289 ASN A C 1
ATOM 2161 O O . ASN A 1 289 ? 31.523 9.219 -10.550 1.00 92.69 289 ASN A O 1
ATOM 2165 N N . GLU A 1 290 ? 31.770 8.798 -8.355 1.00 88.19 290 GLU A N 1
ATOM 2166 C CA . GLU A 1 290 ? 32.305 7.450 -8.527 1.00 88.19 290 GLU A CA 1
ATOM 2167 C C . GLU A 1 290 ? 31.257 6.540 -9.170 1.00 88.19 290 GLU A C 1
ATOM 2169 O O . GLU A 1 290 ? 30.112 6.468 -8.724 1.00 88.19 290 GLU A O 1
ATOM 2174 N N . LYS A 1 291 ? 31.624 5.849 -10.258 1.00 78.38 291 LYS A N 1
ATOM 2175 C CA . LYS A 1 291 ? 30.690 4.993 -11.013 1.00 78.38 291 LYS A CA 1
ATOM 2176 C C . LYS A 1 291 ? 30.058 3.902 -10.149 1.00 78.38 291 LYS A C 1
ATOM 2178 O O . LYS A 1 291 ? 28.887 3.604 -10.351 1.00 78.38 291 LYS A O 1
ATOM 2183 N N . GLN A 1 292 ? 30.823 3.363 -9.204 1.00 78.75 292 GLN A N 1
ATOM 2184 C CA . GLN A 1 292 ? 30.422 2.273 -8.327 1.00 78.75 292 GLN A CA 1
ATOM 2185 C C . GLN A 1 292 ? 31.114 2.459 -6.975 1.00 78.75 292 GLN A C 1
ATOM 2187 O O . GLN A 1 292 ? 32.343 2.435 -6.914 1.00 78.75 292 GLN A O 1
ATOM 2192 N N . ASN A 1 293 ? 30.338 2.649 -5.909 1.00 76.25 293 ASN A N 1
ATOM 2193 C CA . ASN A 1 293 ? 30.856 2.763 -4.544 1.00 76.25 293 ASN A CA 1
ATOM 2194 C C . ASN A 1 293 ? 30.684 1.440 -3.781 1.00 76.25 293 ASN A C 1
ATOM 2196 O O . ASN A 1 293 ? 29.720 0.728 -4.008 1.00 76.25 293 ASN A O 1
ATOM 2200 N N . CYS A 1 294 ? 31.588 1.114 -2.850 1.00 68.81 294 CYS A N 1
ATOM 2201 C CA . CYS A 1 294 ? 31.418 0.138 -1.751 1.00 68.81 294 CYS A CA 1
ATOM 2202 C C . CYS A 1 294 ? 30.389 -1.007 -1.946 1.00 68.81 294 CYS A C 1
ATOM 2204 O O . CYS A 1 294 ? 29.448 -1.141 -1.165 1.00 68.81 294 CYS A O 1
ATOM 2206 N N . GLY A 1 295 ? 30.585 -1.868 -2.947 1.00 87.06 295 GLY A N 1
ATOM 2207 C CA . GLY A 1 295 ? 29.735 -3.047 -3.154 1.00 87.06 295 GLY A CA 1
ATOM 2208 C C . GLY A 1 295 ? 28.372 -2.772 -3.797 1.00 87.06 295 GLY A C 1
ATOM 2209 O O . GLY A 1 295 ? 27.573 -3.698 -3.884 1.00 87.06 295 GLY A O 1
ATOM 2210 N N . GLU A 1 296 ? 28.100 -1.551 -4.261 1.00 94.94 296 GLU A N 1
ATOM 2211 C CA . GLU A 1 296 ? 27.018 -1.257 -5.207 1.00 94.94 296 GLU A CA 1
ATOM 2212 C C . GLU A 1 296 ? 27.191 -2.091 -6.474 1.00 94.94 296 GLU A C 1
ATOM 2214 O O . GLU A 1 296 ? 28.311 -2.326 -6.914 1.00 94.94 296 GLU A O 1
ATOM 2219 N N . ASP A 1 297 ? 26.092 -2.512 -7.082 1.00 95.44 297 ASP A N 1
ATOM 2220 C CA . ASP A 1 297 ? 26.082 -3.138 -8.400 1.00 95.44 297 ASP A CA 1
ATOM 2221 C C . ASP A 1 297 ? 24.855 -2.635 -9.156 1.00 95.44 297 ASP A C 1
ATOM 2223 O O . ASP A 1 297 ? 23.750 -2.661 -8.610 1.00 95.44 297 ASP A O 1
ATOM 2227 N N . LEU A 1 298 ? 25.073 -2.145 -10.376 1.00 95.94 298 LEU A N 1
ATOM 2228 C CA . LEU A 1 298 ? 24.052 -1.674 -11.306 1.00 95.94 298 LEU A CA 1
ATOM 2229 C C . LEU A 1 298 ? 24.423 -2.184 -12.696 1.00 95.94 298 LEU A C 1
ATOM 2231 O O . LEU A 1 298 ? 25.489 -1.866 -13.223 1.00 95.94 298 LEU A O 1
ATOM 2235 N N . GLN A 1 299 ? 23.520 -2.943 -13.304 1.00 96.19 299 GLN A N 1
ATOM 2236 C CA . GLN A 1 299 ? 23.727 -3.547 -14.612 1.00 96.19 299 GLN A CA 1
ATOM 2237 C C . GLN A 1 299 ? 22.530 -3.259 -15.506 1.00 96.19 299 GLN A C 1
ATOM 2239 O O . GLN A 1 299 ? 21.387 -3.476 -15.110 1.00 96.19 299 GLN A O 1
ATOM 2244 N N . VAL A 1 300 ? 22.793 -2.825 -16.736 1.00 95.94 300 VAL A N 1
ATOM 2245 C CA . VAL A 1 300 ? 21.786 -2.749 -17.797 1.00 95.94 300 VAL A CA 1
ATOM 2246 C C . VAL A 1 300 ? 22.152 -3.791 -18.839 1.00 95.94 300 VAL A C 1
ATOM 2248 O O . VAL A 1 300 ? 23.238 -3.742 -19.413 1.00 95.94 300 VAL A O 1
ATOM 2251 N N . VAL A 1 301 ? 21.264 -4.760 -19.044 1.00 96.69 301 VAL A N 1
ATOM 2252 C CA . VAL A 1 301 ? 21.481 -5.917 -19.914 1.00 96.69 301 VAL A CA 1
ATOM 2253 C C . VAL A 1 301 ? 20.534 -5.816 -21.109 1.00 96.69 301 VAL A C 1
ATOM 2255 O O . VAL A 1 301 ? 19.336 -6.095 -20.961 1.00 96.69 301 VAL A O 1
ATOM 2258 N N . PRO A 1 302 ? 21.042 -5.426 -22.292 1.00 95.81 302 PRO A N 1
ATOM 2259 C CA . PRO A 1 302 ? 20.225 -5.353 -23.491 1.00 95.81 302 PRO A CA 1
ATOM 2260 C C . PRO A 1 302 ? 19.684 -6.721 -23.904 1.00 95.81 302 PRO A C 1
ATOM 2262 O O . PRO A 1 302 ? 20.402 -7.722 -23.857 1.00 95.81 302 PRO A O 1
ATOM 2265 N N . GLY A 1 303 ? 18.422 -6.773 -24.329 1.00 96.31 303 GLY A N 1
ATOM 2266 C CA . GLY A 1 303 ? 17.813 -8.000 -24.862 1.00 96.31 303 GLY A CA 1
ATOM 2267 C C . GLY A 1 303 ? 17.648 -9.153 -23.853 1.00 96.31 303 GLY A C 1
ATOM 2268 O O . GLY A 1 303 ? 17.506 -10.319 -24.240 1.00 96.31 303 GLY A O 1
ATOM 2269 N N . ALA A 1 304 ? 17.680 -8.855 -22.553 1.00 97.81 304 ALA A N 1
ATOM 2270 C CA . ALA A 1 304 ? 17.526 -9.831 -21.479 1.00 97.81 304 ALA A CA 1
ATOM 2271 C C . ALA A 1 304 ? 16.190 -10.597 -21.534 1.00 97.81 304 ALA A C 1
ATOM 2273 O O . ALA A 1 304 ? 16.155 -11.793 -21.234 1.00 97.81 304 ALA A O 1
ATOM 2274 N N . VAL A 1 305 ? 15.088 -9.954 -21.940 1.00 98.19 305 VAL A N 1
ATOM 2275 C CA . VAL A 1 305 ? 13.776 -10.620 -22.059 1.00 98.19 305 VAL A CA 1
ATOM 2276 C C . VAL A 1 305 ? 13.795 -11.657 -23.177 1.00 98.19 305 VAL A C 1
ATOM 2278 O O . VAL A 1 305 ? 13.311 -12.769 -22.979 1.00 98.19 305 VAL A O 1
ATOM 2281 N N . GLN A 1 306 ? 14.383 -11.339 -24.331 1.00 97.56 306 GLN A N 1
ATOM 2282 C CA . GLN A 1 306 ? 14.517 -12.273 -25.450 1.00 97.56 306 GLN A CA 1
ATOM 2283 C C . GLN A 1 306 ? 15.418 -13.449 -25.069 1.00 97.56 306 GLN A C 1
ATOM 2285 O O . GLN A 1 306 ? 15.087 -14.595 -25.371 1.00 97.56 306 GLN A O 1
ATOM 2290 N N . LEU A 1 307 ? 16.516 -13.192 -24.350 1.00 97.06 307 LEU A N 1
ATOM 2291 C CA . LEU A 1 307 ? 17.381 -14.250 -23.824 1.00 97.06 307 LEU A CA 1
ATOM 2292 C C . LEU A 1 307 ? 16.616 -15.178 -22.872 1.00 97.06 307 LEU A C 1
ATOM 2294 O O . LEU A 1 307 ? 16.713 -16.404 -22.981 1.00 97.06 307 LEU A O 1
ATOM 2298 N N . CYS A 1 308 ? 15.849 -14.593 -21.955 1.00 97.25 308 CYS A N 1
ATOM 2299 C CA . CYS A 1 308 ? 15.084 -15.330 -20.964 1.00 97.25 308 CYS A CA 1
ATOM 2300 C C . CYS A 1 308 ? 13.951 -16.151 -21.595 1.00 97.25 308 CYS A C 1
ATOM 2302 O O . CYS A 1 308 ? 13.781 -17.323 -21.260 1.00 97.25 308 CYS A O 1
ATOM 2304 N N . LEU A 1 309 ? 13.200 -15.559 -22.525 1.00 98.12 309 LEU A N 1
ATOM 2305 C CA . LEU A 1 309 ? 11.988 -16.126 -23.122 1.00 98.12 309 LEU A CA 1
ATOM 2306 C C . LEU A 1 309 ? 12.217 -16.754 -24.501 1.00 98.12 309 LEU A C 1
ATOM 2308 O O . LEU A 1 309 ? 11.256 -16.969 -25.240 1.00 98.12 309 LEU A O 1
ATOM 2312 N N . LYS A 1 310 ? 13.462 -17.097 -24.843 1.00 96.62 310 LYS A N 1
ATOM 2313 C CA . LYS A 1 310 ? 13.834 -17.697 -26.136 1.00 96.62 310 LYS A CA 1
ATOM 2314 C C . LYS A 1 310 ? 13.002 -18.929 -26.517 1.00 96.62 310 LYS A C 1
ATOM 2316 O O . LYS A 1 310 ? 12.744 -19.155 -27.696 1.00 96.62 310 LYS A O 1
ATOM 2321 N N . ASP A 1 311 ? 12.533 -19.694 -25.528 1.00 97.25 311 ASP A N 1
ATOM 2322 C CA . ASP A 1 311 ? 11.725 -20.903 -25.741 1.00 97.25 311 ASP A CA 1
ATOM 2323 C C . ASP A 1 311 ? 10.280 -20.590 -26.181 1.00 97.25 311 ASP A C 1
ATOM 2325 O O . ASP A 1 311 ? 9.555 -21.478 -26.631 1.00 97.25 311 ASP A O 1
ATOM 2329 N N . PHE A 1 312 ? 9.848 -19.328 -26.074 1.00 97.00 312 PHE A N 1
ATOM 2330 C CA . PHE A 1 312 ? 8.534 -18.856 -26.516 1.00 97.00 312 PHE A CA 1
ATOM 2331 C C . PHE A 1 312 ? 8.550 -18.184 -27.895 1.00 97.00 312 PHE A C 1
ATOM 2333 O O . PHE A 1 312 ? 7.468 -17.924 -28.432 1.00 97.00 312 PHE A O 1
ATOM 2340 N N . GLY A 1 313 ? 9.734 -17.912 -28.456 1.00 95.38 313 GLY A N 1
ATOM 2341 C CA . GLY A 1 313 ? 9.924 -17.283 -29.764 1.00 95.38 313 GLY A CA 1
ATOM 2342 C C . GLY A 1 313 ? 11.095 -16.295 -29.795 1.00 95.38 313 GLY A C 1
ATOM 2343 O O . GLY A 1 313 ? 11.617 -15.892 -28.760 1.00 95.38 313 GLY A O 1
ATOM 2344 N N . SER A 1 314 ? 11.490 -15.880 -31.002 1.00 92.62 314 SER A N 1
ATOM 2345 C CA . SER A 1 314 ? 12.567 -14.900 -31.216 1.00 92.62 314 SER A CA 1
ATOM 2346 C C . SER A 1 314 ? 12.180 -13.468 -30.828 1.00 92.62 314 SER A C 1
ATOM 2348 O O . SER A 1 314 ? 13.050 -12.675 -30.491 1.00 92.62 314 SER A O 1
ATOM 2350 N N . GLU A 1 315 ? 10.885 -13.142 -30.843 1.00 95.38 315 GLU A N 1
ATOM 2351 C CA . GLU A 1 315 ? 10.326 -11.847 -30.421 1.00 95.38 315 GLU A CA 1
ATOM 2352 C C . GLU A 1 315 ? 9.788 -11.924 -28.978 1.00 95.38 315 GLU A C 1
ATOM 2354 O O . GLU A 1 315 ? 8.624 -11.622 -28.704 1.00 95.38 315 GLU A O 1
ATOM 2359 N N . GLY A 1 316 ? 10.610 -12.429 -28.050 1.00 95.50 316 GLY A N 1
ATOM 2360 C CA . GLY A 1 316 ? 10.188 -12.719 -26.674 1.00 95.50 316 GLY A CA 1
ATOM 2361 C C . GLY A 1 316 ? 9.606 -11.511 -25.928 1.00 95.50 316 GLY A C 1
ATOM 2362 O O . GLY A 1 316 ? 8.636 -11.658 -25.189 1.00 95.50 316 GLY A O 1
ATOM 2363 N N . ASP A 1 317 ? 10.139 -10.313 -26.163 1.00 97.44 317 ASP A N 1
ATOM 2364 C CA . ASP A 1 317 ? 9.680 -9.055 -25.568 1.00 97.44 317 ASP A CA 1
ATOM 2365 C C . ASP A 1 317 ? 8.299 -8.625 -26.078 1.00 97.44 317 ASP A C 1
ATOM 2367 O O . ASP A 1 317 ? 7.411 -8.326 -25.274 1.00 97.44 317 ASP A O 1
ATOM 2371 N N . ARG A 1 318 ? 8.078 -8.671 -27.397 1.00 97.94 318 ARG A N 1
ATOM 2372 C CA . ARG A 1 318 ? 6.773 -8.396 -28.008 1.00 97.94 318 ARG A CA 1
ATOM 2373 C C . ARG A 1 318 ? 5.713 -9.365 -27.520 1.00 97.94 318 ARG A C 1
ATOM 2375 O O . ARG A 1 318 ? 4.642 -8.947 -27.079 1.00 97.94 318 ARG A O 1
ATOM 2382 N N . LEU A 1 319 ? 6.017 -10.660 -27.585 1.00 98.25 319 LEU A N 1
ATOM 2383 C CA . LEU A 1 319 ? 5.098 -11.704 -27.143 1.00 98.25 319 LEU A CA 1
ATOM 2384 C C . LEU A 1 319 ? 4.748 -11.520 -25.666 1.00 98.25 319 LEU A C 1
ATOM 2386 O O . LEU A 1 319 ? 3.587 -11.662 -25.291 1.00 98.25 319 LEU A O 1
ATOM 2390 N N . PHE A 1 320 ? 5.722 -11.159 -24.831 1.00 98.56 320 PHE A N 1
ATOM 2391 C CA . PHE A 1 320 ? 5.471 -10.920 -23.418 1.00 98.56 320 PHE A CA 1
ATOM 2392 C C . PHE A 1 320 ? 4.635 -9.657 -23.167 1.00 98.56 320 PHE A C 1
ATOM 2394 O O . PHE A 1 320 ? 3.717 -9.702 -22.346 1.00 98.56 320 PHE A O 1
ATOM 2401 N N . PHE A 1 321 ? 4.866 -8.565 -23.907 1.00 98.69 321 PHE A N 1
ATOM 2402 C CA . PHE A 1 321 ? 4.019 -7.366 -23.860 1.00 98.69 321 PHE A CA 1
ATOM 2403 C C . PHE A 1 321 ? 2.558 -7.689 -24.197 1.00 98.69 321 PHE A C 1
ATOM 2405 O O . PHE A 1 321 ? 1.646 -7.297 -23.461 1.00 98.69 321 PHE A O 1
ATOM 2412 N N . GLU A 1 322 ? 2.327 -8.408 -25.298 1.00 98.50 322 GLU A N 1
ATOM 2413 C CA . GLU A 1 322 ? 0.988 -8.790 -25.756 1.00 98.50 322 GLU A CA 1
ATOM 2414 C C . GLU A 1 322 ? 0.309 -9.723 -24.737 1.00 98.50 322 GLU A C 1
ATOM 2416 O O . GLU A 1 322 ? -0.859 -9.527 -24.393 1.00 98.50 322 GLU A O 1
ATOM 2421 N N . GLU A 1 323 ? 1.047 -10.692 -24.183 1.00 98.50 323 GLU A N 1
ATOM 2422 C CA . GLU A 1 323 ? 0.549 -11.612 -23.156 1.00 98.50 323 GLU A CA 1
ATOM 2423 C C . GLU A 1 323 ? 0.189 -10.899 -21.848 1.00 98.50 323 GLU A C 1
ATOM 2425 O O . GLU A 1 323 ? -0.868 -11.187 -21.281 1.00 98.50 323 GLU A O 1
ATOM 2430 N N . LEU A 1 324 ? 1.010 -9.959 -21.368 1.00 98.50 324 LEU A N 1
ATOM 2431 C CA . LEU A 1 324 ? 0.706 -9.160 -20.174 1.00 98.50 324 LEU A CA 1
ATOM 2432 C C . LEU A 1 324 ? -0.503 -8.250 -20.401 1.00 98.50 324 LEU A C 1
ATOM 2434 O O . LEU A 1 324 ? -1.410 -8.222 -19.568 1.00 98.50 324 LEU A O 1
ATOM 2438 N N . SER A 1 325 ? -0.554 -7.560 -21.541 1.00 98.25 325 SER A N 1
ATOM 2439 C CA . SER A 1 325 ? -1.651 -6.649 -21.893 1.00 98.25 325 SER A CA 1
ATOM 2440 C C . SER A 1 325 ? -2.983 -7.382 -22.024 1.00 98.25 325 SER A C 1
ATOM 2442 O O . SER A 1 325 ? -3.993 -6.946 -21.470 1.00 98.25 325 SER A O 1
ATOM 2444 N N . ALA A 1 326 ? -2.991 -8.534 -22.695 1.00 98.25 326 ALA A N 1
ATOM 2445 C CA . ALA A 1 326 ? -4.178 -9.375 -22.804 1.00 98.25 326 ALA A CA 1
ATOM 2446 C C . ALA A 1 326 ? -4.563 -10.000 -21.454 1.00 98.25 326 ALA A C 1
ATOM 2448 O O . ALA A 1 326 ? -5.747 -10.178 -21.166 1.00 98.25 326 ALA A O 1
ATOM 2449 N N . SER A 1 327 ? -3.585 -10.312 -20.599 1.00 98.31 327 SER A N 1
ATOM 2450 C CA . SER A 1 327 ? -3.861 -10.838 -19.262 1.00 98.31 327 SER A CA 1
ATOM 2451 C C . SER A 1 327 ? -4.510 -9.800 -18.354 1.00 98.31 327 SER A C 1
ATOM 2453 O O . SER A 1 327 ? -5.499 -10.122 -17.702 1.00 98.31 327 SER A O 1
ATOM 2455 N N . ALA A 1 328 ? -4.028 -8.556 -18.373 1.00 97.56 328 ALA A N 1
ATOM 2456 C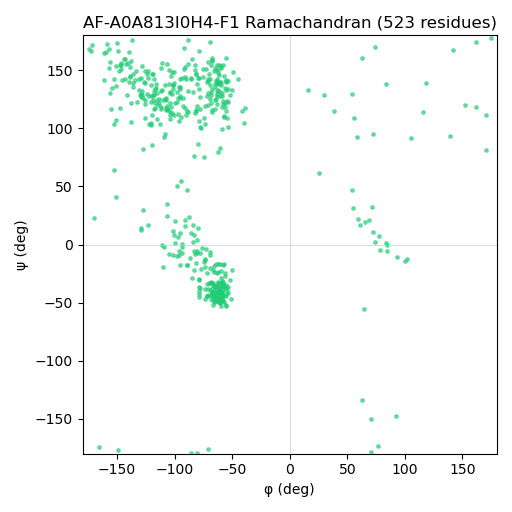 CA . ALA A 1 328 ? -4.619 -7.437 -17.640 1.00 97.56 328 ALA A CA 1
ATOM 2457 C C . ALA A 1 328 ? -6.094 -7.183 -18.024 1.00 97.56 328 ALA A C 1
ATOM 2459 O O . ALA A 1 328 ? -6.902 -6.828 -17.172 1.00 97.56 328 ALA A O 1
ATOM 2460 N N . GLN A 1 329 ? -6.470 -7.436 -19.282 1.00 97.12 329 GLN A N 1
ATOM 2461 C CA . GLN A 1 329 ? -7.862 -7.350 -19.752 1.00 97.12 329 GLN A CA 1
ATOM 2462 C C . GLN A 1 329 ? -8.706 -8.582 -19.374 1.00 97.12 329 GLN A C 1
ATOM 2464 O O . GLN A 1 329 ? -9.922 -8.488 -19.190 1.00 97.12 329 GLN A O 1
ATOM 2469 N N . ALA A 1 330 ? -8.088 -9.760 -19.263 1.00 97.06 330 ALA A N 1
ATOM 2470 C CA . ALA A 1 330 ? -8.791 -11.012 -18.983 1.00 97.06 330 ALA A CA 1
ATOM 2471 C C . ALA A 1 330 ? -9.154 -11.184 -17.499 1.00 97.06 330 ALA A C 1
ATOM 2473 O O . ALA A 1 330 ? -10.171 -11.804 -17.188 1.00 97.06 330 ALA A O 1
ATOM 2474 N N . VAL A 1 331 ? -8.347 -10.636 -16.590 1.00 96.19 331 VAL A N 1
ATOM 2475 C CA . VAL A 1 331 ? -8.559 -10.744 -15.138 1.00 96.19 331 VAL A CA 1
ATOM 2476 C C . VAL A 1 331 ? -9.779 -9.949 -14.653 1.00 96.19 331 VAL A C 1
ATOM 2478 O O . VAL A 1 331 ? -10.460 -9.252 -15.407 1.00 96.19 331 VAL A O 1
ATOM 2481 N N . GLU A 1 332 ? -10.091 -10.107 -13.373 1.00 94.44 332 GLU A N 1
ATOM 2482 C CA . GLU A 1 332 ? -11.132 -9.360 -12.672 1.00 94.44 332 GLU A CA 1
ATOM 2483 C C . GLU A 1 332 ? -10.855 -7.846 -12.710 1.00 94.44 332 GLU A C 1
ATOM 2485 O O . GLU A 1 332 ? -9.717 -7.410 -12.530 1.00 94.44 332 GLU A O 1
ATOM 2490 N N . GLU A 1 333 ? -11.885 -7.028 -12.955 1.00 92.62 333 GLU A N 1
ATOM 2491 C CA . GLU A 1 333 ? -11.729 -5.568 -12.898 1.00 92.62 333 GLU A CA 1
ATOM 2492 C C . GLU A 1 333 ? -11.307 -5.139 -11.489 1.00 92.62 333 GLU A C 1
ATOM 2494 O O . GLU A 1 333 ? -11.787 -5.693 -10.503 1.00 92.62 333 GLU A O 1
ATOM 2499 N N . GLY A 1 334 ? -10.375 -4.190 -11.392 1.00 91.31 334 GLY A N 1
ATOM 2500 C CA . GLY A 1 334 ? -9.708 -3.825 -10.137 1.00 91.31 334 GLY A CA 1
ATOM 2501 C C . GLY A 1 334 ? -8.389 -4.562 -9.869 1.00 91.31 334 GLY A C 1
ATOM 2502 O O . GLY A 1 334 ? -7.636 -4.144 -8.993 1.00 91.31 334 GLY A O 1
ATOM 2503 N N . SER A 1 335 ? -8.044 -5.602 -10.641 1.00 95.12 335 SER A N 1
ATOM 2504 C CA . SER A 1 335 ? -6.679 -6.166 -10.644 1.00 95.12 335 SER A CA 1
ATOM 2505 C C . SER A 1 335 ? -5.643 -5.226 -11.271 1.00 95.12 335 SER A C 1
ATOM 2507 O O . SER A 1 335 ? -4.450 -5.371 -11.007 1.00 95.12 335 SER A O 1
ATOM 2509 N N . VAL A 1 336 ? -6.093 -4.258 -12.075 1.00 96.44 336 VAL A N 1
ATOM 2510 C CA . VAL A 1 336 ? -5.292 -3.119 -12.528 1.00 96.44 336 VAL A CA 1
ATOM 2511 C C . VAL A 1 336 ? -5.779 -1.868 -11.808 1.00 96.44 336 VAL A C 1
ATOM 2513 O O . VAL A 1 336 ? -6.974 -1.580 -11.821 1.00 96.44 336 VAL A O 1
ATOM 2516 N N . TRP A 1 337 ? -4.866 -1.151 -11.159 1.00 94.12 337 TRP A N 1
ATOM 2517 C CA . TRP A 1 337 ? -5.184 0.003 -10.314 1.00 94.12 337 TRP A CA 1
ATOM 2518 C C . TRP A 1 337 ? -4.128 1.099 -10.450 1.00 94.12 337 TRP A C 1
ATOM 2520 O O . TRP A 1 337 ? -2.983 0.835 -10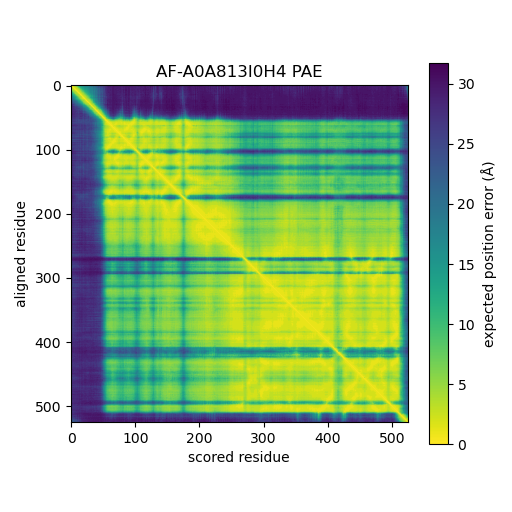.823 1.00 94.12 337 TRP A O 1
ATOM 2530 N N . LYS A 1 338 ? -4.501 2.347 -10.168 1.00 92.81 338 LYS A N 1
ATOM 2531 C CA . LYS A 1 338 ? -3.625 3.512 -10.356 1.00 92.81 338 LYS A CA 1
ATOM 2532 C C . LYS A 1 338 ? -2.780 3.772 -9.109 1.00 92.81 338 LYS A C 1
ATOM 2534 O O . LYS A 1 338 ? -3.300 3.850 -8.004 1.00 92.81 338 LYS A O 1
ATOM 2539 N N . ALA A 1 339 ? -1.475 3.969 -9.285 1.00 90.25 339 ALA A N 1
ATOM 2540 C CA . ALA A 1 339 ? -0.585 4.379 -8.201 1.00 90.25 339 ALA A CA 1
ATOM 2541 C C . ALA A 1 339 ? 0.665 5.092 -8.711 1.00 90.25 339 ALA A C 1
ATOM 2543 O O . ALA A 1 339 ? 1.375 4.592 -9.579 1.00 90.25 339 ALA A O 1
ATOM 2544 N N . GLY A 1 340 ? 0.964 6.255 -8.123 1.00 86.81 340 GLY A N 1
ATOM 2545 C CA . GLY A 1 340 ? 2.203 6.995 -8.377 1.00 86.81 340 GLY A CA 1
ATOM 2546 C C . GLY A 1 340 ? 2.456 7.289 -9.857 1.00 86.81 340 GLY A C 1
ATOM 2547 O O . GLY A 1 340 ? 3.555 7.014 -10.328 1.00 86.81 340 GLY A O 1
ATOM 2548 N N . GLY A 1 341 ? 1.432 7.773 -10.574 1.00 92.44 341 GLY A N 1
ATOM 2549 C CA . GLY A 1 341 ? 1.533 8.196 -11.979 1.00 92.44 341 GLY A CA 1
ATOM 2550 C C . GLY A 1 341 ? 1.392 7.095 -13.037 1.00 92.44 341 GLY A C 1
ATOM 2551 O O . GLY A 1 341 ? 1.436 7.400 -14.227 1.00 92.44 341 GLY A O 1
ATOM 2552 N N . LYS A 1 342 ? 1.200 5.837 -12.628 1.00 95.12 342 LYS A N 1
ATOM 2553 C CA . LYS A 1 342 ? 1.136 4.645 -13.494 1.00 95.12 342 LYS A CA 1
ATOM 2554 C C . LYS A 1 342 ? 0.003 3.709 -13.078 1.00 95.12 342 LYS A C 1
ATOM 2556 O O . LYS A 1 342 ? -0.652 3.938 -12.057 1.00 95.12 342 LYS A O 1
ATOM 2561 N N . PHE A 1 343 ? -0.200 2.640 -13.842 1.00 97.19 343 PHE A N 1
ATOM 2562 C CA . PHE A 1 343 ? -1.096 1.548 -13.470 1.00 97.19 343 PHE A CA 1
ATOM 2563 C C . PHE A 1 343 ? -0.287 0.343 -12.983 1.00 97.19 343 PHE A C 1
ATOM 2565 O O . PHE A 1 343 ? 0.808 0.081 -13.476 1.00 97.19 343 PHE A O 1
ATOM 2572 N N . ILE A 1 344 ? -0.806 -0.392 -12.008 1.00 96.75 344 ILE A N 1
ATOM 2573 C CA . ILE A 1 344 ? -0.179 -1.585 -11.442 1.00 96.75 344 ILE A CA 1
ATOM 2574 C C . ILE A 1 344 ? -1.115 -2.759 -11.669 1.00 96.75 344 ILE A C 1
ATOM 2576 O O . ILE A 1 344 ? -2.281 -2.692 -11.294 1.00 96.75 344 ILE A O 1
ATOM 2580 N N . PHE A 1 345 ? -0.594 -3.836 -12.248 1.00 97.50 345 PHE A N 1
ATOM 2581 C CA . PHE A 1 345 ? -1.296 -5.106 -12.378 1.00 97.50 345 PHE A CA 1
ATOM 2582 C C . PHE A 1 345 ? -0.830 -6.075 -11.287 1.00 97.50 345 PHE A C 1
ATOM 2584 O O . PHE A 1 345 ? 0.356 -6.396 -11.176 1.00 97.50 345 PHE A O 1
ATOM 2591 N N . SER A 1 346 ? -1.770 -6.541 -10.471 1.00 95.12 346 SER A N 1
ATOM 2592 C CA . SER A 1 346 ? -1.539 -7.542 -9.429 1.00 95.12 346 SER A CA 1
ATOM 2593 C C . SER A 1 346 ? -2.786 -8.405 -9.203 1.00 95.12 346 SER A C 1
ATOM 2595 O O . SER A 1 346 ? -3.790 -8.285 -9.911 1.00 95.12 346 SER A O 1
ATOM 2597 N N . ALA A 1 347 ? -2.737 -9.322 -8.232 1.00 92.62 347 ALA A N 1
ATOM 2598 C CA . ALA A 1 347 ? -3.956 -9.978 -7.769 1.00 92.62 347 ALA A CA 1
ATOM 2599 C C . ALA A 1 347 ? -4.953 -8.931 -7.230 1.00 92.62 347 ALA A C 1
ATOM 2601 O O . ALA A 1 347 ? -4.549 -7.862 -6.776 1.00 92.62 347 ALA A O 1
ATOM 2602 N N . PHE A 1 348 ? -6.256 -9.232 -7.264 1.00 88.44 348 PHE A N 1
ATOM 2603 C CA . PHE A 1 348 ? -7.312 -8.278 -6.881 1.00 88.44 348 PHE A CA 1
ATOM 2604 C C . PHE A 1 348 ? -7.142 -7.703 -5.460 1.00 88.44 348 PHE A C 1
ATOM 2606 O O . PHE A 1 348 ? -7.404 -6.532 -5.210 1.00 88.44 348 PHE A O 1
ATOM 2613 N N . ASP A 1 349 ? -6.629 -8.503 -4.525 1.00 83.75 349 ASP A N 1
ATOM 2614 C CA . ASP A 1 349 ? -6.305 -8.104 -3.148 1.00 83.75 349 ASP A CA 1
ATOM 2615 C C . ASP A 1 349 ? -4.968 -7.344 -3.017 1.00 83.75 349 ASP A C 1
ATOM 2617 O O . ASP A 1 349 ? -4.428 -7.191 -1.916 1.00 83.75 349 ASP A O 1
ATOM 2621 N N . ARG A 1 350 ? -4.429 -6.884 -4.150 1.00 88.81 350 ARG A N 1
ATOM 2622 C CA . ARG A 1 350 ? -3.129 -6.230 -4.323 1.00 88.81 350 ARG A CA 1
ATOM 2623 C C . ARG A 1 350 ? -1.943 -7.093 -3.882 1.00 88.81 350 ARG A C 1
ATOM 2625 O O . ARG A 1 350 ? -0.862 -6.573 -3.613 1.00 88.81 350 ARG A O 1
ATOM 2632 N N . ASN A 1 351 ? -2.108 -8.415 -3.826 1.00 88.75 351 ASN A N 1
ATOM 2633 C CA . ASN A 1 351 ? -1.015 -9.334 -3.531 1.00 88.75 351 ASN A CA 1
ATOM 2634 C C . ASN A 1 351 ? -0.072 -9.456 -4.740 1.00 88.75 351 ASN A C 1
ATOM 2636 O O . ASN A 1 351 ? -0.467 -9.884 -5.825 1.00 88.75 351 ASN A O 1
ATOM 2640 N N . GLN A 1 352 ? 1.186 -9.079 -4.524 1.00 91.25 352 GLN A N 1
ATOM 2641 C CA . GLN A 1 352 ? 2.247 -9.063 -5.533 1.00 91.25 352 GLN A CA 1
ATOM 2642 C C . GLN A 1 352 ? 3.182 -10.278 -5.442 1.00 91.25 352 GLN A C 1
ATOM 2644 O O . GLN A 1 352 ? 4.204 -10.323 -6.114 1.00 91.25 352 GLN A O 1
ATOM 2649 N N . SER A 1 353 ? 2.873 -11.287 -4.622 1.00 92.44 353 SER A N 1
ATOM 2650 C CA . SER A 1 353 ? 3.680 -12.513 -4.591 1.00 92.44 353 SER A CA 1
ATOM 2651 C C . SER A 1 353 ? 3.585 -13.281 -5.913 1.00 92.44 353 SER A C 1
ATOM 2653 O O . SER A 1 353 ? 2.533 -13.303 -6.563 1.00 92.44 353 SER A O 1
ATOM 2655 N N . VAL A 1 354 ? 4.664 -13.986 -6.268 1.00 93.69 354 VAL A N 1
ATOM 2656 C CA . VAL A 1 354 ? 4.744 -14.824 -7.479 1.00 93.69 354 VAL A CA 1
ATOM 2657 C C . VAL A 1 354 ? 3.550 -15.783 -7.567 1.00 93.69 354 VAL A C 1
ATOM 2659 O O . VAL A 1 354 ? 2.873 -15.867 -8.594 1.00 93.69 354 VAL A O 1
ATOM 2662 N N . SER A 1 355 ? 3.227 -16.463 -6.464 1.00 94.75 355 SER A N 1
ATOM 2663 C CA . SER A 1 355 ? 2.123 -17.426 -6.388 1.00 94.75 355 SER A CA 1
ATOM 2664 C C . SER A 1 355 ? 0.744 -16.784 -6.567 1.00 94.75 355 SER A C 1
ATOM 2666 O O . SER A 1 355 ? -0.151 -17.395 -7.151 1.00 94.75 355 SER A O 1
ATOM 2668 N N . ALA A 1 356 ? 0.538 -15.561 -6.068 1.00 94.00 356 ALA A N 1
ATOM 2669 C CA . ALA A 1 356 ? -0.735 -14.862 -6.229 1.00 94.00 356 ALA A CA 1
ATOM 2670 C C . ALA A 1 356 ? -0.946 -14.392 -7.672 1.00 94.00 356 ALA A C 1
ATOM 2672 O O . ALA A 1 356 ? -2.028 -14.606 -8.227 1.00 94.00 356 ALA A O 1
ATOM 2673 N N . LEU A 1 357 ? 0.087 -13.819 -8.294 1.00 95.69 357 LEU A N 1
ATOM 2674 C CA . LEU A 1 357 ? 0.029 -13.366 -9.682 1.00 95.69 357 LEU A CA 1
ATOM 2675 C C . LEU A 1 357 ? -0.168 -14.546 -10.646 1.00 95.69 357 LEU A C 1
ATOM 2677 O O . LEU A 1 357 ? -1.094 -14.536 -11.453 1.00 95.69 357 LEU A O 1
ATOM 2681 N N . THR A 1 358 ? 0.622 -15.612 -10.514 1.00 97.06 358 THR A N 1
ATOM 2682 C CA . THR A 1 358 ? 0.502 -16.807 -11.375 1.00 97.06 358 THR A CA 1
ATOM 2683 C C . THR A 1 358 ? -0.846 -17.510 -11.231 1.00 97.06 358 THR A C 1
ATOM 2685 O O . THR A 1 358 ? -1.446 -17.887 -12.237 1.00 97.06 358 THR A O 1
ATOM 2688 N N . ARG A 1 359 ? -1.389 -17.628 -10.012 1.00 97.12 359 ARG A N 1
ATOM 2689 C CA . ARG A 1 359 ? -2.751 -18.141 -9.794 1.00 97.12 359 ARG A CA 1
ATOM 2690 C C . ARG A 1 359 ? -3.807 -17.257 -10.458 1.00 97.12 359 ARG A C 1
ATOM 2692 O O . ARG A 1 359 ? -4.726 -17.789 -11.071 1.00 97.12 359 ARG A O 1
ATOM 2699 N N . THR A 1 360 ? -3.667 -15.936 -10.363 1.00 96.56 360 THR A N 1
ATOM 2700 C CA . THR A 1 360 ? -4.576 -14.977 -11.015 1.00 96.56 360 THR A CA 1
ATOM 2701 C C . THR A 1 360 ? -4.572 -15.171 -12.533 1.00 96.56 360 THR A C 1
ATOM 2703 O O . THR A 1 360 ? -5.632 -15.294 -13.144 1.00 96.56 360 THR A O 1
ATOM 2706 N N . LEU A 1 361 ? -3.386 -15.300 -13.134 1.00 97.94 361 LEU A N 1
ATOM 2707 C CA . LEU A 1 361 ? -3.223 -15.564 -14.565 1.00 97.94 361 LEU A CA 1
ATOM 2708 C C . LEU A 1 361 ? -3.821 -16.913 -14.980 1.00 97.94 361 LEU A C 1
ATOM 2710 O O . LEU A 1 361 ? -4.578 -16.975 -15.947 1.00 97.94 361 LEU A O 1
ATOM 2714 N N . ASN A 1 362 ? -3.538 -17.985 -14.238 1.00 97.62 362 ASN A N 1
ATOM 2715 C CA . ASN A 1 362 ? -4.070 -19.319 -14.529 1.00 97.62 362 ASN A CA 1
ATOM 2716 C C . ASN A 1 362 ? -5.604 -19.358 -14.428 1.00 97.62 362 ASN A C 1
ATOM 2718 O O . ASN A 1 362 ? -6.258 -19.910 -15.311 1.00 97.62 362 ASN A O 1
ATOM 2722 N N . ASN A 1 363 ? -6.185 -18.720 -13.406 1.00 97.25 363 ASN A N 1
ATOM 2723 C CA . ASN A 1 363 ? -7.639 -18.623 -13.238 1.00 97.25 363 ASN A CA 1
ATOM 2724 C C . ASN A 1 363 ? -8.309 -17.861 -14.392 1.00 97.25 363 ASN A C 1
ATOM 2726 O O . ASN A 1 363 ? -9.425 -18.195 -14.777 1.00 97.25 363 ASN A O 1
ATOM 2730 N N . ALA A 1 364 ? -7.618 -16.876 -14.971 1.00 97.06 364 ALA A N 1
ATOM 2731 C CA . ALA A 1 364 ? -8.067 -16.145 -16.155 1.00 97.06 364 ALA A CA 1
ATOM 2732 C C . ALA A 1 364 ? -7.752 -16.871 -17.484 1.00 97.06 364 ALA A C 1
ATOM 2734 O O . ALA A 1 364 ? -7.892 -16.289 -18.559 1.00 97.06 364 ALA A O 1
ATOM 2735 N N . GLY A 1 365 ? -7.278 -18.124 -17.441 1.00 97.81 365 GLY A N 1
ATOM 2736 C CA . GLY A 1 365 ? -6.907 -18.905 -18.627 1.00 97.81 365 GLY A CA 1
ATOM 2737 C C . GLY A 1 365 ? -5.610 -18.451 -19.311 1.00 97.81 365 GLY A C 1
ATOM 2738 O O . GLY A 1 365 ? -5.283 -18.927 -20.399 1.00 97.81 365 GLY A O 1
ATOM 2739 N N . ARG A 1 366 ? -4.829 -17.564 -18.687 1.00 98.06 366 ARG A N 1
ATOM 2740 C CA . ARG A 1 366 ? -3.586 -16.975 -19.218 1.00 98.06 366 ARG A CA 1
ATOM 2741 C C . ARG A 1 366 ? -2.350 -17.810 -18.870 1.00 98.06 366 ARG A C 1
ATOM 2743 O O . ARG A 1 366 ? -1.315 -17.292 -18.454 1.00 98.06 366 ARG A O 1
ATOM 2750 N N . ASN A 1 367 ? -2.447 -19.125 -19.071 1.00 98.12 367 ASN A N 1
ATOM 2751 C CA . ASN A 1 367 ? -1.407 -20.090 -18.685 1.00 98.12 367 ASN A CA 1
ATOM 2752 C C . ASN A 1 367 ? -0.048 -19.818 -19.357 1.00 98.12 367 ASN A C 1
ATOM 2754 O O . ASN A 1 367 ? 0.999 -20.101 -18.779 1.00 98.12 367 ASN A O 1
ATOM 2758 N N . ARG A 1 368 ? -0.044 -19.279 -20.585 1.00 98.25 368 ARG A N 1
ATOM 2759 C CA . ARG A 1 368 ? 1.192 -18.928 -21.303 1.00 98.25 368 ARG A CA 1
ATOM 2760 C C . ARG A 1 368 ? 1.932 -17.778 -20.622 1.00 98.25 368 ARG A C 1
ATOM 2762 O O . ARG A 1 368 ? 3.114 -17.929 -20.333 1.00 98.25 368 ARG A O 1
ATOM 2769 N N . CYS A 1 369 ? 1.227 -16.697 -20.290 1.00 98.50 369 CYS A N 1
ATOM 2770 C CA . CYS A 1 369 ? 1.780 -15.576 -19.531 1.00 98.50 369 CYS A CA 1
ATOM 2771 C C . CYS A 1 369 ? 2.335 -16.035 -18.170 1.00 98.50 369 CYS A C 1
ATOM 2773 O O . CYS A 1 369 ? 3.466 -15.704 -17.822 1.00 98.50 369 CYS A O 1
ATOM 2775 N N . ALA A 1 370 ? 1.600 -16.885 -17.439 1.00 98.44 370 ALA A N 1
ATOM 2776 C CA . ALA A 1 370 ? 2.075 -17.438 -16.167 1.00 98.44 370 ALA A CA 1
ATOM 2777 C C . ALA A 1 370 ? 3.393 -18.225 -16.316 1.00 98.44 370 ALA A C 1
ATOM 2779 O O . ALA A 1 370 ? 4.295 -18.069 -15.496 1.00 98.44 370 ALA A O 1
ATOM 2780 N N . LYS A 1 371 ? 3.533 -19.035 -17.377 1.00 98.56 371 LYS A N 1
ATOM 2781 C CA . LYS A 1 371 ? 4.776 -19.768 -17.672 1.00 98.56 371 LYS A CA 1
ATOM 2782 C C . LYS A 1 371 ? 5.936 -18.838 -18.028 1.00 98.56 371 LYS A C 1
ATOM 2784 O O . LYS A 1 371 ? 7.037 -19.070 -17.545 1.00 98.56 371 LYS A O 1
ATOM 2789 N N . MET A 1 372 ? 5.692 -17.792 -18.824 1.00 98.62 372 MET A N 1
ATOM 2790 C CA . MET A 1 372 ? 6.710 -16.779 -19.137 1.00 98.62 372 MET A CA 1
ATOM 2791 C C . MET A 1 372 ? 7.223 -16.105 -17.861 1.00 98.62 372 MET A C 1
ATOM 2793 O O . MET A 1 372 ? 8.429 -16.046 -17.649 1.00 98.62 372 MET A O 1
ATOM 2797 N N . ILE A 1 373 ? 6.322 -15.688 -16.963 1.00 98.50 373 ILE A N 1
ATOM 2798 C CA . ILE A 1 373 ? 6.705 -15.090 -15.675 1.00 98.50 373 ILE A CA 1
ATOM 2799 C C . ILE A 1 373 ? 7.548 -16.059 -14.840 1.00 98.50 373 ILE A C 1
ATOM 2801 O O . ILE A 1 373 ? 8.577 -15.657 -14.310 1.00 98.50 373 ILE A O 1
ATOM 2805 N N . LEU A 1 374 ? 7.153 -17.331 -14.734 1.00 98.44 374 LEU A N 1
ATOM 2806 C CA . LEU A 1 374 ? 7.918 -18.330 -13.978 1.00 98.44 374 LEU A CA 1
ATOM 2807 C C . LEU A 1 374 ? 9.304 -18.603 -14.583 1.00 98.44 374 LEU A C 1
ATOM 2809 O O . LEU A 1 374 ? 10.260 -18.801 -13.839 1.00 98.44 374 LEU A O 1
ATOM 2813 N N . GLN A 1 375 ? 9.429 -18.588 -15.912 1.00 98.50 375 GLN A N 1
ATOM 2814 C CA . GLN A 1 375 ? 10.720 -18.708 -16.594 1.00 98.50 375 GLN A CA 1
ATOM 2815 C C . GLN A 1 375 ? 11.616 -17.495 -16.320 1.00 98.50 375 GLN A C 1
ATOM 2817 O O . GLN A 1 375 ? 12.802 -17.669 -16.045 1.00 98.50 375 GLN A O 1
ATOM 2822 N N . MET A 1 376 ? 11.042 -16.289 -16.309 1.00 98.50 376 MET A N 1
ATOM 2823 C CA . MET A 1 376 ? 11.754 -15.076 -15.902 1.00 98.50 376 MET A CA 1
ATOM 2824 C C . MET A 1 376 ? 12.184 -15.128 -14.444 1.00 98.50 376 MET A C 1
ATOM 2826 O O . MET A 1 376 ? 13.338 -14.828 -14.169 1.00 98.50 376 MET A O 1
ATOM 2830 N N . VAL A 1 377 ? 11.320 -15.572 -13.528 1.00 98.19 377 VAL A N 1
ATOM 2831 C CA . VAL A 1 377 ? 11.684 -15.767 -12.115 1.00 98.19 377 VAL A CA 1
ATOM 2832 C C . VAL A 1 377 ? 12.889 -16.700 -11.998 1.00 98.19 377 VAL A C 1
ATOM 2834 O O . VAL A 1 377 ? 13.902 -16.310 -11.427 1.00 98.19 377 VAL A O 1
ATOM 2837 N N . ALA A 1 378 ? 12.830 -17.888 -12.609 1.00 98.06 378 ALA A N 1
ATOM 2838 C CA . ALA A 1 378 ? 13.925 -18.856 -12.550 1.00 98.06 378 ALA A CA 1
ATOM 2839 C C . ALA A 1 378 ? 15.232 -18.319 -13.161 1.00 98.06 378 ALA A C 1
ATOM 2841 O O . ALA A 1 378 ? 16.319 -18.617 -12.667 1.00 98.06 378 ALA A O 1
ATOM 2842 N N . PHE A 1 379 ? 15.136 -17.531 -14.236 1.00 98.00 379 PHE A N 1
ATOM 2843 C CA . PHE A 1 379 ? 16.287 -16.858 -14.829 1.00 98.00 379 PHE A CA 1
ATOM 2844 C C . PHE A 1 379 ? 16.885 -15.825 -13.868 1.00 98.00 379 PHE A C 1
ATOM 2846 O O . PHE A 1 379 ? 18.089 -15.856 -13.633 1.00 98.00 379 PHE A O 1
ATOM 2853 N N . SER A 1 380 ? 16.064 -14.952 -13.279 1.00 97.69 380 SER A N 1
ATOM 2854 C CA . SER A 1 380 ? 16.527 -13.899 -12.370 1.00 97.69 380 SER A CA 1
ATOM 2855 C C . SER A 1 380 ? 17.177 -14.454 -11.105 1.00 97.69 380 SER A C 1
ATOM 2857 O O . SER A 1 380 ? 18.235 -13.975 -10.715 1.00 97.69 380 SER A O 1
ATOM 2859 N N . GLU A 1 381 ? 16.580 -15.477 -10.488 1.00 96.62 381 GLU A N 1
ATOM 2860 C CA . GLU A 1 381 ? 17.137 -16.132 -9.293 1.00 96.62 381 GLU A CA 1
ATOM 2861 C C . GLU A 1 381 ? 18.494 -16.776 -9.583 1.00 96.62 381 GLU A C 1
ATOM 2863 O O . GLU A 1 381 ? 19.403 -16.740 -8.755 1.00 96.62 381 GLU A O 1
ATOM 2868 N N . LYS A 1 382 ? 18.652 -17.347 -10.783 1.00 96.69 382 LYS A N 1
ATOM 2869 C CA . LYS A 1 382 ? 19.913 -17.947 -11.217 1.00 96.69 382 LYS A CA 1
ATOM 2870 C C . LYS A 1 382 ? 20.985 -16.898 -11.517 1.00 96.69 382 LYS A C 1
ATOM 2872 O O . LYS A 1 382 ? 22.136 -17.115 -11.154 1.00 96.69 382 LYS A O 1
ATOM 2877 N N . GLU A 1 383 ? 20.625 -15.831 -12.225 1.00 97.06 383 GLU A N 1
ATOM 2878 C CA . GLU A 1 383 ? 21.576 -14.840 -12.740 1.00 97.06 383 GLU A CA 1
ATOM 2879 C C . GLU A 1 383 ? 22.033 -13.860 -11.656 1.00 97.06 383 GLU A C 1
ATOM 2881 O O . GLU A 1 383 ? 23.223 -13.591 -11.522 1.00 97.06 383 GLU A O 1
ATOM 2886 N N . TYR A 1 384 ? 21.093 -13.356 -10.855 1.00 95.31 384 TYR A N 1
ATOM 2887 C CA . TYR A 1 384 ? 21.345 -12.282 -9.889 1.00 95.31 384 TYR A CA 1
ATOM 2888 C C . TYR A 1 384 ? 21.418 -12.773 -8.437 1.00 95.31 384 TYR A C 1
ATOM 2890 O O . TYR A 1 384 ? 21.780 -12.013 -7.539 1.00 95.31 384 TYR A O 1
ATOM 2898 N N . GLY A 1 385 ? 21.090 -14.045 -8.197 1.00 92.94 385 GLY A N 1
ATOM 2899 C CA . GLY A 1 385 ? 21.010 -14.626 -6.861 1.00 92.94 385 GLY A CA 1
ATOM 2900 C C . GLY A 1 385 ? 19.770 -14.185 -6.073 1.00 92.94 385 GLY A C 1
ATOM 2901 O O . GLY A 1 385 ? 19.025 -13.283 -6.453 1.00 92.94 385 GLY A O 1
ATOM 2902 N N . GLY A 1 386 ? 19.546 -14.843 -4.933 1.00 91.94 386 GLY A N 1
ATOM 2903 C CA . GLY A 1 386 ? 18.350 -14.636 -4.112 1.00 91.94 386 GLY A CA 1
ATOM 2904 C C . GLY A 1 386 ? 17.096 -15.313 -4.678 1.00 91.94 386 GLY A C 1
ATOM 2905 O O . GLY A 1 386 ? 17.153 -16.076 -5.637 1.00 91.94 386 GLY A O 1
ATOM 2906 N N . TYR A 1 387 ? 15.955 -15.049 -4.043 1.00 93.19 387 TYR A N 1
ATOM 2907 C CA . TYR A 1 387 ? 14.644 -15.598 -4.406 1.00 93.19 387 TYR A CA 1
ATOM 2908 C C . TYR A 1 387 ? 13.661 -14.474 -4.733 1.00 93.19 387 TYR A C 1
ATOM 2910 O O . TYR A 1 387 ? 13.581 -13.495 -3.985 1.00 93.19 387 TYR A O 1
ATOM 2918 N N . VAL A 1 388 ? 12.858 -14.608 -5.790 1.00 94.00 388 VAL A N 1
ATOM 2919 C CA . VAL A 1 388 ? 11.861 -13.586 -6.148 1.00 94.00 388 VAL A CA 1
ATOM 2920 C C . VAL A 1 388 ? 10.689 -13.640 -5.168 1.00 94.00 388 VAL A C 1
ATOM 2922 O O . VAL A 1 388 ? 9.800 -14.490 -5.233 1.00 94.00 388 VAL A O 1
ATOM 2925 N N . THR A 1 389 ? 10.656 -12.682 -4.247 1.00 91.38 389 THR A N 1
ATOM 2926 C CA . THR A 1 389 ? 9.634 -12.601 -3.191 1.00 91.38 389 THR A CA 1
ATOM 2927 C C . THR A 1 389 ? 8.357 -11.894 -3.644 1.00 91.38 389 THR A C 1
ATOM 2929 O O . THR A 1 389 ? 7.265 -12.205 -3.151 1.00 91.38 389 THR A O 1
ATOM 2932 N N . ALA A 1 390 ? 8.478 -10.963 -4.591 1.00 92.94 390 ALA A N 1
ATOM 2933 C CA . ALA A 1 390 ? 7.371 -10.206 -5.157 1.00 92.94 390 ALA A CA 1
ATOM 2934 C C . ALA A 1 390 ? 7.657 -9.787 -6.605 1.00 92.94 390 ALA A C 1
ATOM 2936 O O . ALA A 1 390 ? 8.809 -9.631 -7.010 1.00 92.94 390 ALA A O 1
ATOM 2937 N N . ILE A 1 391 ? 6.580 -9.600 -7.365 1.00 95.56 391 ILE A N 1
ATOM 2938 C CA . ILE A 1 391 ? 6.566 -9.126 -8.745 1.00 95.56 391 ILE A CA 1
ATOM 2939 C C . ILE A 1 391 ? 5.634 -7.923 -8.825 1.00 95.56 391 ILE A C 1
ATOM 2941 O O . ILE A 1 391 ? 4.443 -8.024 -8.514 1.00 95.56 391 ILE A O 1
ATOM 2945 N N . GLN A 1 392 ? 6.153 -6.806 -9.315 1.00 95.38 392 GLN A N 1
ATOM 2946 C CA . GLN A 1 392 ? 5.362 -5.626 -9.620 1.00 95.38 392 GLN A CA 1
ATOM 2947 C C . GLN A 1 392 ? 5.323 -5.400 -11.132 1.00 95.38 392 GLN A C 1
ATOM 2949 O O . GLN A 1 392 ? 6.345 -5.132 -11.761 1.00 95.38 392 GLN A O 1
ATOM 2954 N N . VAL A 1 393 ? 4.124 -5.485 -11.712 1.00 98.31 393 VAL A N 1
ATOM 2955 C CA . VAL A 1 393 ? 3.893 -5.219 -13.136 1.00 98.31 393 VAL A CA 1
ATOM 2956 C C . VAL A 1 393 ? 3.310 -3.816 -13.286 1.00 98.31 393 VAL A C 1
ATOM 2958 O O . VAL A 1 393 ? 2.178 -3.558 -12.883 1.00 98.31 393 VAL A O 1
ATOM 2961 N N . ASN A 1 394 ? 4.091 -2.908 -13.855 1.00 98.19 394 ASN A N 1
ATOM 2962 C CA . ASN A 1 394 ? 3.787 -1.490 -13.998 1.00 98.19 394 ASN A CA 1
ATOM 2963 C C . ASN A 1 394 ? 3.451 -1.165 -15.455 1.00 98.19 394 ASN A C 1
ATOM 2965 O O . ASN A 1 394 ? 4.301 -1.281 -16.333 1.00 98.19 394 ASN A O 1
ATOM 2969 N N . PHE A 1 395 ? 2.226 -0.723 -15.698 1.00 98.44 395 PHE A N 1
ATOM 2970 C CA . PHE A 1 395 ? 1.709 -0.314 -16.996 1.00 98.44 395 PHE A CA 1
ATOM 2971 C C . PHE A 1 395 ? 1.827 1.206 -17.161 1.00 98.44 395 PHE A C 1
ATOM 2973 O O . PHE A 1 395 ? 1.352 1.985 -16.330 1.00 98.44 395 PHE A O 1
ATOM 2980 N N . HIS A 1 396 ? 2.431 1.611 -18.274 1.00 97.75 396 HIS A N 1
ATOM 2981 C CA . HIS A 1 396 ? 2.602 2.990 -18.713 1.00 97.75 396 HIS A CA 1
ATOM 2982 C C . HIS A 1 396 ? 1.909 3.162 -20.072 1.00 97.75 396 HIS A C 1
ATOM 2984 O O . HIS A 1 396 ? 2.563 2.994 -21.097 1.00 97.75 396 HIS A O 1
ATOM 2990 N N . PRO A 1 397 ? 0.596 3.449 -20.119 1.00 96.69 397 PRO A N 1
ATOM 2991 C CA . PRO A 1 397 ? -0.176 3.508 -21.366 1.00 96.69 397 PRO A CA 1
ATOM 2992 C C . PRO A 1 397 ? 0.271 4.587 -22.362 1.00 96.69 397 PRO A C 1
ATOM 2994 O O . PRO A 1 397 ? -0.010 4.461 -23.551 1.00 96.69 397 PRO A O 1
ATOM 2997 N N . HIS A 1 398 ? 0.939 5.646 -21.896 1.00 94.62 398 HIS A N 1
ATOM 2998 C CA . HIS A 1 398 ? 1.416 6.755 -22.728 1.00 94.62 398 HIS A CA 1
ATOM 2999 C C . HIS A 1 398 ? 2.561 7.540 -22.054 1.00 94.62 398 HIS A C 1
ATOM 3001 O O . HIS A 1 398 ? 2.854 7.352 -20.864 1.00 94.62 398 HIS A O 1
ATOM 3007 N N . GLY A 1 399 ? 3.172 8.470 -22.799 1.00 93.50 399 GLY A N 1
ATOM 3008 C CA . GLY A 1 399 ? 4.276 9.342 -22.352 1.00 93.50 399 GLY A CA 1
ATOM 3009 C C . GLY A 1 399 ? 4.018 10.141 -21.068 1.00 93.50 399 GLY A C 1
ATOM 3010 O O . GLY A 1 399 ? 4.906 10.238 -20.228 1.00 93.50 399 GLY A O 1
ATOM 3011 N N . GLY A 1 400 ? 2.787 10.622 -20.859 1.00 94.50 400 GLY A N 1
ATOM 3012 C CA . GLY A 1 400 ? 2.405 11.349 -19.634 1.00 94.50 400 GLY A CA 1
ATOM 3013 C C . GLY A 1 400 ? 2.331 10.516 -18.341 1.00 94.50 400 GLY A C 1
ATOM 3014 O O . GLY A 1 400 ? 2.183 11.079 -17.261 1.00 94.50 400 GLY A O 1
ATOM 3015 N N . THR A 1 401 ? 2.422 9.182 -18.413 1.00 95.56 401 THR A N 1
ATOM 3016 C CA . THR A 1 401 ? 2.525 8.352 -17.197 1.00 95.56 401 THR A CA 1
ATOM 3017 C C . THR A 1 401 ? 3.956 8.317 -16.685 1.00 95.56 401 THR A C 1
ATOM 3019 O O . THR A 1 401 ? 4.897 8.327 -17.478 1.00 95.56 401 THR A O 1
ATOM 3022 N N . TYR A 1 402 ? 4.129 8.230 -15.370 1.00 96.12 402 TYR A N 1
ATOM 3023 C CA . TYR A 1 402 ? 5.441 8.300 -14.727 1.00 96.12 402 TYR A CA 1
ATOM 3024 C C . TYR A 1 402 ? 5.568 7.303 -13.576 1.00 96.12 402 TYR A C 1
ATOM 3026 O O . TYR A 1 402 ? 4.592 6.720 -13.104 1.00 96.12 402 TYR A O 1
ATOM 3034 N N . HIS A 1 403 ? 6.803 7.095 -13.137 1.00 95.44 403 HIS A N 1
ATOM 3035 C CA . HIS A 1 403 ? 7.162 6.382 -11.920 1.00 95.44 403 HIS A CA 1
ATOM 3036 C C . HIS A 1 403 ? 8.060 7.319 -11.115 1.00 95.44 403 HIS A C 1
ATOM 3038 O O . HIS A 1 403 ? 9.170 7.610 -11.549 1.00 95.44 403 HIS A O 1
ATOM 3044 N N . GLY A 1 404 ? 7.556 7.851 -10.000 1.00 95.19 404 GLY A N 1
ATOM 3045 C CA . GLY A 1 404 ? 8.285 8.853 -9.211 1.00 95.19 404 GLY A CA 1
ATOM 3046 C C . GLY A 1 404 ? 9.655 8.366 -8.723 1.00 95.19 404 GLY A C 1
ATOM 3047 O O . GLY A 1 404 ? 9.855 7.163 -8.567 1.00 95.19 404 GLY A O 1
ATOM 3048 N N . GLN A 1 405 ? 10.575 9.305 -8.475 1.00 96.00 405 GLN A N 1
ATOM 3049 C CA . GLN A 1 405 ? 11.875 9.005 -7.867 1.00 96.00 405 GLN A CA 1
ATOM 3050 C C . GLN A 1 405 ? 11.687 8.389 -6.483 1.00 96.00 405 GLN A C 1
ATOM 3052 O O . GLN A 1 405 ? 10.955 8.923 -5.647 1.00 96.00 405 GLN A O 1
ATOM 3057 N N . HIS A 1 406 ? 12.317 7.242 -6.258 1.00 94.81 406 HIS A N 1
ATOM 3058 C CA . HIS A 1 406 ? 12.198 6.493 -5.013 1.00 94.81 406 HIS A CA 1
ATOM 3059 C C . HIS A 1 406 ? 13.349 5.498 -4.848 1.00 94.81 406 HIS A C 1
ATOM 3061 O O . HIS A 1 406 ? 14.052 5.165 -5.803 1.00 94.81 406 HIS A O 1
ATOM 3067 N N . ARG A 1 407 ? 13.501 5.013 -3.615 1.00 93.50 407 ARG A N 1
ATOM 3068 C CA . ARG A 1 407 ? 14.193 3.760 -3.312 1.00 93.50 407 ARG A CA 1
ATOM 3069 C C . ARG A 1 407 ? 13.157 2.652 -3.260 1.00 93.50 407 ARG A C 1
ATOM 3071 O O . ARG A 1 407 ? 12.063 2.871 -2.725 1.00 93.50 407 ARG A O 1
ATOM 3078 N N . ASP A 1 408 ? 13.511 1.465 -3.728 1.00 91.44 408 ASP A N 1
ATOM 3079 C CA . ASP A 1 408 ? 12.715 0.286 -3.422 1.00 91.44 408 ASP A CA 1
ATOM 3080 C C . ASP A 1 408 ? 12.805 0.050 -1.917 1.00 91.44 408 ASP A C 1
ATOM 3082 O O . ASP A 1 408 ? 13.875 -0.160 -1.349 1.00 91.44 408 ASP A O 1
ATOM 3086 N N . ILE A 1 409 ? 11.683 0.150 -1.222 1.00 79.88 409 ILE A N 1
ATOM 3087 C CA . ILE A 1 409 ? 11.659 -0.111 0.210 1.00 79.88 409 ILE A CA 1
ATOM 3088 C C . ILE A 1 409 ? 11.358 -1.602 0.391 1.00 79.88 409 ILE A C 1
ATOM 3090 O O . ILE A 1 409 ? 10.581 -2.218 -0.330 1.00 79.88 409 ILE A O 1
ATOM 3094 N N . TYR A 1 410 ? 12.005 -2.204 1.380 1.00 72.12 410 TYR A N 1
ATOM 3095 C CA . TYR A 1 410 ? 11.891 -3.631 1.648 1.00 72.12 410 TYR A CA 1
ATOM 3096 C C . TYR A 1 410 ? 11.535 -3.830 3.103 1.00 72.12 410 TYR A C 1
ATOM 3098 O O . TYR A 1 410 ? 12.387 -4.024 3.965 1.00 72.12 410 TYR A O 1
ATOM 3106 N N . SER A 1 411 ? 10.248 -3.701 3.416 1.00 64.19 411 SER A N 1
ATOM 3107 C CA . SER A 1 411 ? 9.805 -3.889 4.792 1.00 64.19 411 SER A CA 1
ATOM 3108 C C . SER A 1 411 ? 8.407 -4.470 4.880 1.00 64.19 411 SER A C 1
ATOM 3110 O O . SER A 1 411 ? 7.550 -4.231 4.032 1.00 64.19 411 SER A O 1
ATOM 3112 N N . ALA A 1 412 ? 8.132 -5.149 5.996 1.00 55.38 412 ALA A N 1
ATOM 3113 C CA . ALA A 1 412 ? 6.786 -5.598 6.345 1.00 55.38 412 ALA A CA 1
ATOM 3114 C C . ALA A 1 412 ? 5.764 -4.443 6.426 1.00 55.38 412 ALA A C 1
ATOM 3116 O O . ALA A 1 412 ? 4.559 -4.692 6.394 1.00 55.38 412 ALA A O 1
ATOM 3117 N N . LYS A 1 413 ? 6.229 -3.185 6.517 1.00 55.97 413 LYS A N 1
ATOM 3118 C CA . LYS A 1 413 ? 5.380 -1.987 6.471 1.00 55.97 413 LYS A CA 1
ATOM 3119 C C . LYS A 1 413 ? 4.848 -1.693 5.058 1.00 55.97 413 LYS A C 1
ATOM 3121 O O . LYS A 1 413 ? 3.905 -0.922 4.939 1.00 55.97 413 LYS A O 1
ATOM 3126 N N . GLN A 1 414 ? 5.392 -2.329 4.017 1.00 55.12 414 GLN A N 1
ATOM 3127 C CA . GLN A 1 414 ? 4.997 -2.178 2.611 1.00 55.12 414 GLN A CA 1
ATOM 3128 C C . GLN A 1 414 ? 4.214 -3.366 2.049 1.00 55.12 414 GLN A C 1
ATOM 3130 O O . GLN A 1 414 ? 4.302 -3.706 0.871 1.00 55.12 414 GLN A O 1
ATOM 3135 N N . ARG A 1 415 ? 3.389 -4.007 2.872 1.00 57.31 415 ARG A N 1
ATOM 3136 C CA . ARG A 1 415 ? 2.376 -4.919 2.341 1.00 57.31 415 ARG A CA 1
ATOM 3137 C C . ARG A 1 415 ? 1.529 -4.179 1.294 1.00 57.31 415 ARG A C 1
ATOM 3139 O O . ARG A 1 415 ? 0.727 -3.327 1.662 1.00 57.31 415 ARG A O 1
ATOM 3146 N N . ALA A 1 416 ? 1.702 -4.524 0.010 1.00 53.88 416 ALA A N 1
ATOM 3147 C CA . ALA A 1 416 ? 0.960 -3.947 -1.122 1.00 53.88 416 ALA A CA 1
ATOM 3148 C C . ALA A 1 416 ? -0.568 -4.130 -0.988 1.00 53.88 416 ALA A C 1
ATOM 3150 O O . ALA A 1 416 ? -1.353 -3.398 -1.586 1.00 53.88 416 ALA A O 1
ATOM 3151 N N . GLY A 1 417 ? -0.979 -5.058 -0.120 1.00 54.25 417 GLY A N 1
ATOM 3152 C CA . GLY A 1 417 ? -2.318 -5.191 0.436 1.00 54.25 417 GLY A CA 1
ATOM 3153 C C . GLY A 1 417 ? -2.286 -6.011 1.734 1.00 54.25 417 GLY A C 1
ATOM 3154 O O . GLY A 1 417 ? -1.291 -6.689 2.006 1.00 54.25 417 GLY A O 1
ATOM 3155 N N . PRO A 1 418 ? -3.360 -6.006 2.545 1.00 46.84 418 PRO A N 1
ATOM 3156 C CA . PRO A 1 418 ? -3.426 -6.742 3.818 1.00 46.84 418 PRO A CA 1
ATOM 3157 C C . PRO A 1 418 ? -3.148 -8.244 3.665 1.00 46.84 418 PRO A C 1
ATOM 3159 O O . PRO A 1 418 ? -2.634 -8.875 4.591 1.00 46.84 418 PRO A O 1
ATOM 3162 N N . ASN A 1 419 ? -3.437 -8.779 2.478 1.00 58.47 419 ASN A N 1
ATOM 3163 C CA . ASN A 1 419 ? -3.277 -10.179 2.115 1.00 58.47 419 ASN A CA 1
ATOM 3164 C C . ASN A 1 419 ? -2.011 -10.448 1.280 1.00 58.47 419 ASN A C 1
ATOM 3166 O O . ASN A 1 419 ? -1.887 -11.542 0.736 1.00 58.47 419 ASN A O 1
ATOM 3170 N N . CYS A 1 420 ? -1.067 -9.497 1.157 1.00 67.62 420 CYS A N 1
ATOM 3171 C CA . CYS A 1 420 ? 0.231 -9.764 0.515 1.00 67.62 420 CYS A CA 1
ATOM 3172 C C . CYS A 1 420 ? 0.893 -10.921 1.268 1.00 67.62 420 CYS A C 1
ATOM 3174 O O . CYS A 1 420 ? 1.323 -10.771 2.413 1.00 67.62 420 CYS A O 1
ATOM 3176 N N . THR A 1 421 ? 0.990 -12.074 0.614 1.00 64.44 421 THR A N 1
ATOM 3177 C CA . THR A 1 421 ? 1.711 -13.260 1.107 1.00 64.44 421 THR A CA 1
ATOM 3178 C C . THR A 1 421 ? 3.201 -13.185 0.782 1.00 64.44 421 THR A C 1
ATOM 3180 O O . THR A 1 421 ? 3.905 -14.187 0.781 1.00 64.44 421 THR A O 1
ATOM 3183 N N . CYS A 1 422 ? 3.659 -11.985 0.449 1.00 69.69 422 CYS A N 1
ATOM 3184 C CA . CYS A 1 422 ? 5.017 -11.638 0.098 1.00 69.69 422 CYS A CA 1
ATOM 3185 C C . CYS A 1 422 ? 5.902 -11.899 1.325 1.00 69.69 422 CYS A C 1
ATOM 3187 O O . CYS A 1 422 ? 5.645 -11.369 2.410 1.00 69.69 422 CYS A O 1
ATOM 3189 N N . THR A 1 423 ? 6.907 -12.762 1.194 1.00 65.38 423 THR A N 1
ATOM 3190 C CA . THR A 1 423 ? 7.873 -13.006 2.269 1.00 65.38 423 THR A CA 1
ATOM 3191 C C . THR A 1 423 ? 8.851 -11.841 2.303 1.00 65.38 423 THR A C 1
ATOM 3193 O O . THR A 1 423 ? 9.762 -11.781 1.483 1.00 65.38 423 THR A O 1
ATOM 3196 N N . PHE A 1 424 ? 8.656 -10.904 3.232 1.00 69.12 424 PHE A N 1
ATOM 3197 C CA . PHE A 1 424 ? 9.543 -9.751 3.418 1.00 69.12 424 PHE A CA 1
ATOM 3198 C C . PHE A 1 424 ? 10.848 -10.191 4.086 1.00 69.12 424 PHE A C 1
ATOM 3200 O O . PHE A 1 424 ? 11.044 -10.011 5.288 1.00 69.12 424 PHE A O 1
ATOM 3207 N N . LYS A 1 425 ? 11.707 -10.836 3.299 1.00 78.00 425 LYS A N 1
ATOM 3208 C CA . LYS A 1 425 ? 13.099 -11.106 3.651 1.00 78.00 425 LYS A CA 1
ATOM 3209 C C . LYS A 1 425 ? 13.937 -9.849 3.446 1.00 78.00 425 LYS A C 1
ATOM 3211 O O . LYS A 1 425 ? 13.491 -8.903 2.795 1.00 78.00 425 LYS A O 1
ATOM 3216 N N . LYS A 1 426 ? 15.161 -9.859 3.981 1.00 84.50 426 LYS A N 1
ATOM 3217 C CA . LYS A 1 426 ? 16.163 -8.852 3.628 1.00 84.50 426 LYS A CA 1
ATOM 3218 C C . LYS A 1 426 ? 16.322 -8.858 2.105 1.00 84.50 426 LYS A C 1
ATOM 3220 O O . LYS A 1 426 ? 16.567 -9.919 1.533 1.00 84.50 426 LYS A O 1
ATOM 3225 N N . CYS A 1 427 ? 16.130 -7.710 1.469 1.00 87.62 427 CYS A N 1
ATOM 3226 C CA . CYS A 1 427 ? 16.342 -7.597 0.037 1.00 87.62 427 CYS A CA 1
ATOM 3227 C C . CYS A 1 427 ? 17.825 -7.639 -0.288 1.00 87.62 427 CYS A C 1
ATOM 3229 O O . CYS A 1 427 ? 18.628 -7.042 0.423 1.00 87.62 427 CYS A O 1
ATOM 3231 N N . VAL A 1 428 ? 18.159 -8.341 -1.362 1.00 93.75 428 VAL A N 1
ATOM 3232 C CA . VAL A 1 428 ? 19.512 -8.394 -1.914 1.00 93.75 428 VAL A CA 1
ATOM 3233 C C . VAL A 1 428 ? 19.623 -7.657 -3.251 1.00 93.75 428 VAL A C 1
ATOM 3235 O O . VAL A 1 428 ? 20.722 -7.240 -3.609 1.00 93.75 428 VAL A O 1
ATOM 3238 N N . GLY A 1 429 ? 18.507 -7.417 -3.946 1.00 95.56 429 GLY A N 1
ATOM 3239 C CA . GLY A 1 429 ? 18.455 -6.585 -5.147 1.00 95.56 429 GLY A CA 1
ATOM 3240 C C . GLY A 1 429 ? 17.089 -6.562 -5.834 1.00 95.56 429 GLY A C 1
ATOM 3241 O O . GLY A 1 429 ? 16.153 -7.262 -5.439 1.00 95.56 429 GLY A O 1
ATOM 3242 N N . THR A 1 430 ? 17.001 -5.779 -6.901 1.00 97.38 430 THR A N 1
ATOM 3243 C CA . THR A 1 430 ? 15.849 -5.694 -7.800 1.00 97.38 430 THR A CA 1
ATOM 3244 C C . THR A 1 430 ? 16.317 -5.939 -9.225 1.00 97.38 430 THR A C 1
ATOM 3246 O O . THR A 1 430 ? 17.340 -5.396 -9.638 1.00 97.38 430 THR A O 1
ATOM 3249 N N . VAL A 1 431 ? 15.546 -6.693 -10.010 1.00 98.25 431 VAL A N 1
ATOM 3250 C CA . VAL A 1 431 ? 15.680 -6.689 -11.474 1.00 98.25 431 VAL A CA 1
ATOM 3251 C C . VAL A 1 431 ? 14.399 -6.189 -12.129 1.00 98.25 431 VAL A C 1
ATOM 3253 O O . VAL A 1 431 ? 13.304 -6.673 -11.850 1.00 98.25 431 VAL A O 1
ATOM 3256 N N . CYS A 1 432 ? 14.541 -5.212 -13.016 1.00 98.38 432 CYS A N 1
ATOM 3257 C CA . CYS A 1 432 ? 13.462 -4.540 -13.721 1.00 98.38 432 CYS A CA 1
ATOM 3258 C C . CYS A 1 432 ? 13.554 -4.831 -15.218 1.00 98.38 432 CYS A C 1
ATOM 3260 O O . CYS A 1 432 ? 14.409 -4.282 -15.911 1.00 98.38 432 CYS A O 1
ATOM 3262 N N . TYR A 1 433 ? 12.645 -5.653 -15.730 1.00 98.62 433 TYR A N 1
ATOM 3263 C CA . TYR A 1 433 ? 12.505 -5.919 -17.160 1.00 98.62 433 TYR A CA 1
ATOM 3264 C C . TYR A 1 433 ? 11.611 -4.872 -17.823 1.00 98.62 433 TYR A C 1
ATOM 3266 O O . TYR A 1 433 ? 10.609 -4.443 -17.243 1.00 98.62 433 TYR A O 1
ATOM 3274 N N . THR A 1 434 ? 11.942 -4.484 -19.051 1.00 98.12 434 THR A N 1
ATOM 3275 C CA . THR A 1 434 ? 11.158 -3.544 -19.863 1.00 98.12 434 THR A CA 1
ATOM 3276 C C . THR A 1 434 ? 10.642 -4.230 -21.124 1.00 98.12 434 THR A C 1
ATOM 3278 O O . THR A 1 434 ? 11.396 -4.903 -21.816 1.00 98.12 434 THR A O 1
ATOM 3281 N N . VAL A 1 435 ? 9.361 -4.041 -21.451 1.00 98.44 435 VAL A N 1
ATOM 3282 C CA . VAL A 1 435 ? 8.776 -4.420 -22.751 1.00 98.44 435 VAL A CA 1
ATOM 3283 C C . VAL A 1 435 ? 7.864 -3.307 -23.279 1.00 98.44 435 VAL A C 1
ATOM 3285 O O . VAL A 1 435 ? 7.208 -2.612 -22.497 1.00 98.44 435 VAL A O 1
ATOM 3288 N N . GLY A 1 436 ? 7.798 -3.136 -24.599 1.00 97.69 436 GLY A N 1
ATOM 3289 C CA . GLY A 1 436 ? 7.041 -2.055 -25.246 1.00 97.69 436 GLY A CA 1
ATOM 3290 C C . GLY A 1 436 ? 7.899 -0.815 -25.508 1.00 97.69 436 GLY A C 1
ATOM 3291 O O . GLY A 1 436 ? 9.082 -0.932 -25.801 1.00 97.69 436 GLY A O 1
ATOM 3292 N N . SER A 1 437 ? 7.319 0.383 -25.448 1.00 96.75 437 SER A N 1
ATOM 3293 C CA . SER A 1 437 ? 8.043 1.612 -25.797 1.00 96.75 437 SER A CA 1
ATOM 3294 C C . SER A 1 437 ? 9.263 1.834 -24.913 1.00 96.75 437 SER A C 1
ATOM 3296 O O . SER A 1 437 ? 9.194 1.656 -23.696 1.00 96.75 437 SER A O 1
ATOM 3298 N N . SER A 1 438 ? 10.355 2.301 -25.516 1.00 94.75 438 SER A N 1
ATOM 3299 C CA . SER A 1 438 ? 11.531 2.732 -24.766 1.00 94.75 438 SER A CA 1
ATOM 3300 C C . SER A 1 438 ? 11.179 3.917 -23.858 1.00 94.75 438 SER A C 1
ATOM 3302 O O . SER A 1 438 ? 10.318 4.735 -24.196 1.00 94.75 438 SER A O 1
ATOM 3304 N N . ARG A 1 439 ? 11.823 4.024 -22.693 1.00 94.12 439 ARG A N 1
ATOM 3305 C CA . ARG A 1 439 ? 11.694 5.186 -21.794 1.00 94.12 439 ARG A CA 1
ATOM 3306 C C . ARG A 1 439 ? 13.004 5.452 -21.072 1.00 94.12 439 ARG A C 1
ATOM 3308 O O . ARG A 1 439 ? 13.764 4.528 -20.789 1.00 94.12 439 ARG A O 1
ATOM 3315 N N . VAL A 1 440 ? 13.233 6.719 -20.741 1.00 93.81 440 VAL A N 1
ATOM 3316 C CA . VAL A 1 440 ? 14.337 7.114 -19.869 1.00 93.81 440 VAL A CA 1
ATOM 3317 C C . VAL A 1 440 ? 14.036 6.657 -18.444 1.00 93.81 440 VAL A C 1
ATOM 3319 O O . VAL A 1 440 ? 12.957 6.917 -17.912 1.00 93.81 440 VAL A O 1
ATOM 3322 N N . CYS A 1 441 ? 15.001 5.989 -17.828 1.00 95.62 441 CYS A N 1
ATOM 3323 C CA . CYS A 1 441 ? 15.095 5.809 -16.393 1.00 95.62 441 CYS A CA 1
ATOM 3324 C C . CY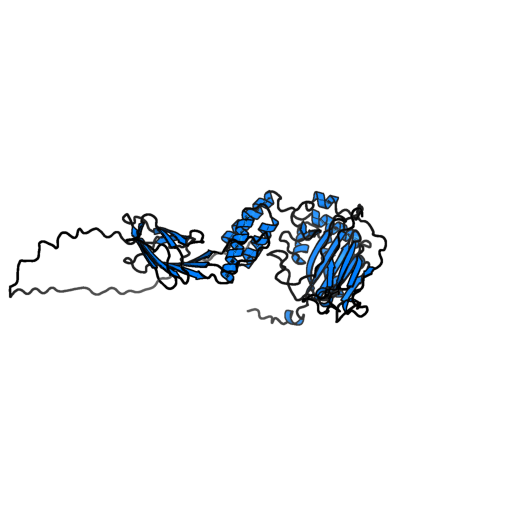S A 1 441 ? 16.076 6.849 -15.847 1.00 95.62 441 CYS A C 1
ATOM 3326 O O . CYS A 1 441 ? 17.217 6.935 -16.300 1.00 95.62 441 CYS A O 1
ATOM 3328 N N . LEU A 1 442 ? 15.607 7.672 -14.914 1.00 96.75 442 LEU A N 1
ATOM 3329 C CA . LEU A 1 442 ? 16.430 8.640 -14.201 1.00 96.75 442 LEU A CA 1
ATOM 3330 C C . LEU A 1 442 ? 16.925 7.988 -12.911 1.00 96.75 442 LEU A C 1
ATOM 3332 O O . LEU A 1 442 ? 16.102 7.506 -12.130 1.00 96.75 442 LEU A O 1
ATOM 3336 N N . LEU A 1 443 ? 18.236 8.003 -12.708 1.00 96.88 443 LEU A N 1
ATOM 3337 C CA . LEU A 1 443 ? 18.932 7.505 -11.529 1.00 96.88 443 LEU A CA 1
ATOM 3338 C C . LEU A 1 443 ? 19.601 8.690 -10.826 1.00 96.88 443 LEU A C 1
ATOM 3340 O O . LEU A 1 443 ? 20.288 9.474 -11.484 1.00 96.88 443 LEU A O 1
ATOM 3344 N N . GLU A 1 444 ? 19.417 8.835 -9.517 1.00 96.62 444 GLU A N 1
ATOM 3345 C CA . GLU A 1 444 ? 20.020 9.930 -8.746 1.00 96.62 444 GLU A CA 1
ATOM 3346 C C . GLU A 1 444 ? 20.745 9.406 -7.506 1.00 96.62 444 GLU A C 1
ATOM 3348 O O . GLU A 1 444 ? 20.150 8.711 -6.679 1.00 96.62 444 GLU A O 1
ATOM 3353 N N . THR A 1 445 ? 22.014 9.782 -7.348 1.00 96.00 445 THR A N 1
ATOM 3354 C CA . THR A 1 445 ? 22.783 9.510 -6.131 1.00 96.00 445 THR A CA 1
ATOM 3355 C C . THR A 1 445 ? 22.289 10.400 -4.998 1.00 96.00 445 THR A C 1
ATOM 3357 O O . THR A 1 445 ? 22.273 11.624 -5.117 1.00 96.00 445 THR A O 1
ATOM 3360 N N . MET A 1 446 ? 21.963 9.792 -3.866 1.00 94.94 446 MET A N 1
ATOM 3361 C CA . MET A 1 446 ? 21.488 10.469 -2.668 1.00 94.94 446 MET A CA 1
ATOM 3362 C C . MET A 1 446 ? 22.601 10.583 -1.627 1.00 94.94 446 MET A C 1
ATOM 3364 O O . MET A 1 446 ? 23.442 9.696 -1.488 1.00 94.94 446 MET A O 1
ATOM 3368 N N . THR A 1 447 ? 22.561 11.648 -0.832 1.00 93.69 447 THR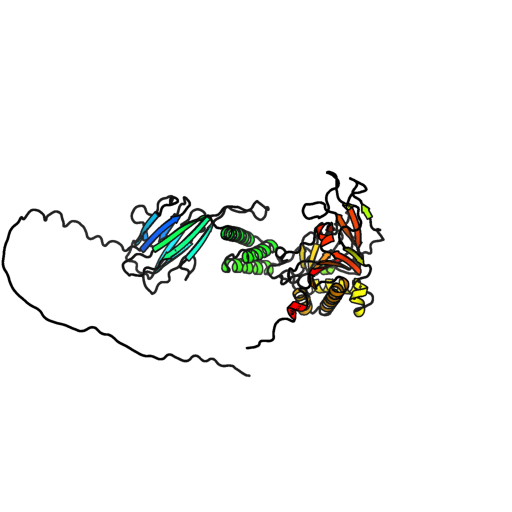 A N 1
ATOM 3369 C CA . THR A 1 447 ? 23.463 11.870 0.316 1.00 93.69 447 THR A CA 1
ATOM 3370 C C . THR A 1 447 ? 22.679 12.174 1.595 1.00 93.69 447 THR A C 1
ATOM 3372 O O . THR A 1 447 ? 23.113 12.967 2.431 1.00 93.69 447 THR A O 1
ATOM 3375 N N . ASP A 1 448 ? 21.468 11.622 1.694 1.00 93.56 448 ASP A N 1
ATOM 3376 C CA . ASP A 1 448 ? 20.607 11.730 2.873 1.00 93.56 448 ASP A CA 1
ATOM 3377 C C . ASP A 1 448 ? 21.017 10.724 3.966 1.00 93.56 448 ASP A C 1
ATOM 3379 O O . ASP A 1 448 ? 21.955 9.948 3.806 1.00 93.56 448 ASP A O 1
ATOM 3383 N N . GLU A 1 449 ? 20.294 10.715 5.088 1.00 93.25 449 GLU A N 1
ATOM 3384 C CA . GLU A 1 449 ? 20.581 9.848 6.243 1.00 93.25 449 GLU A CA 1
ATOM 3385 C C . GLU A 1 449 ? 20.482 8.341 5.945 1.00 93.25 449 GLU A C 1
ATOM 3387 O O . GLU A 1 449 ? 20.966 7.528 6.733 1.00 93.25 449 GLU A O 1
ATOM 3392 N N . MET A 1 450 ? 19.846 7.952 4.833 1.00 89.81 450 MET A N 1
ATOM 3393 C CA . MET A 1 450 ? 19.743 6.553 4.408 1.00 89.81 450 MET A CA 1
ATOM 3394 C C . MET A 1 450 ? 20.910 6.124 3.512 1.00 89.81 450 MET A C 1
ATOM 3396 O O . MET A 1 450 ? 21.123 4.925 3.338 1.00 89.81 450 MET A O 1
ATOM 3400 N N . SER A 1 451 ? 21.645 7.081 2.941 1.00 92.69 451 SER A N 1
ATOM 3401 C CA . SER A 1 451 ? 22.800 6.830 2.085 1.00 92.69 451 SER A CA 1
ATOM 3402 C C . SER A 1 451 ? 24.075 6.648 2.907 1.00 92.69 451 SER A C 1
ATOM 3404 O O . SER A 1 451 ? 24.325 7.351 3.887 1.00 92.69 451 SER A O 1
ATOM 3406 N N . ALA A 1 452 ? 24.935 5.729 2.477 1.00 93.38 452 ALA A N 1
ATOM 3407 C CA . ALA A 1 452 ? 26.297 5.616 2.990 1.00 93.38 452 ALA A CA 1
ATOM 3408 C C . ALA A 1 452 ? 27.215 6.736 2.459 1.00 93.38 452 ALA A C 1
ATOM 3410 O O . ALA A 1 452 ? 28.306 6.951 2.998 1.00 93.38 452 ALA A O 1
ATOM 3411 N N . LEU A 1 453 ? 26.793 7.444 1.407 1.00 92.81 453 LEU A N 1
ATOM 3412 C CA . LEU A 1 453 ? 27.558 8.514 0.780 1.00 92.81 453 LEU A CA 1
ATOM 3413 C C . LEU A 1 453 ? 27.347 9.833 1.520 1.00 92.81 453 LEU A C 1
ATOM 3415 O O . LEU A 1 453 ? 26.224 10.259 1.782 1.00 92.81 453 LEU A O 1
ATOM 3419 N N . ARG A 1 454 ? 28.454 10.510 1.829 1.00 93.00 454 ARG A N 1
ATOM 3420 C CA . ARG A 1 454 ? 28.424 11.829 2.466 1.00 93.00 454 ARG A CA 1
ATOM 3421 C C . ARG A 1 454 ? 28.425 12.935 1.409 1.00 93.00 454 ARG A C 1
ATOM 3423 O O . ARG A 1 454 ? 29.130 12.800 0.406 1.00 93.00 454 ARG A O 1
ATOM 3430 N N . PRO A 1 455 ? 27.708 14.047 1.640 1.00 94.69 455 PRO A N 1
ATOM 3431 C CA . PRO A 1 455 ? 27.787 15.197 0.751 1.00 94.69 455 PRO A CA 1
ATOM 3432 C C . PRO A 1 455 ? 29.208 15.779 0.765 1.00 94.69 455 PRO A C 1
ATOM 3434 O O . PRO A 1 455 ? 29.838 15.877 1.819 1.00 94.69 455 PRO A O 1
ATOM 3437 N N . CYS A 1 456 ? 29.719 16.204 -0.395 1.00 94.31 456 CYS A N 1
ATOM 3438 C CA . CYS A 1 456 ? 31.041 16.846 -0.500 1.00 94.31 456 CYS A CA 1
ATOM 3439 C C . CYS A 1 456 ? 31.036 18.340 -0.116 1.00 94.31 456 CYS A C 1
ATOM 3441 O O . CYS A 1 456 ? 32.046 19.021 -0.268 1.00 94.31 456 CYS A O 1
ATOM 3443 N N . GLY A 1 457 ? 29.890 18.859 0.329 1.00 94.19 457 GLY A N 1
ATOM 3444 C CA . GLY A 1 457 ? 29.655 20.255 0.687 1.00 94.19 457 GLY A CA 1
ATOM 3445 C C . GLY A 1 457 ? 28.159 20.571 0.710 1.00 94.19 457 GLY A C 1
ATOM 3446 O O . GLY A 1 457 ? 27.342 19.740 0.315 1.00 94.19 457 GLY A O 1
ATOM 3447 N N . GLU A 1 458 ? 27.796 21.778 1.142 1.00 94.50 458 GLU A N 1
ATOM 3448 C CA . GLU A 1 458 ? 26.392 22.220 1.254 1.00 94.50 458 GLU A CA 1
ATOM 3449 C C . GLU A 1 458 ? 25.658 22.270 -0.097 1.00 94.50 458 GLU A C 1
ATOM 3451 O O . GLU A 1 458 ? 24.440 22.140 -0.150 1.00 94.50 458 GLU A O 1
ATOM 3456 N N . THR A 1 459 ? 26.395 22.426 -1.199 1.00 95.00 459 THR A N 1
ATOM 3457 C CA . THR A 1 459 ? 25.856 22.483 -2.567 1.00 95.00 459 THR A CA 1
ATOM 3458 C C . THR A 1 459 ? 25.876 21.131 -3.284 1.00 95.00 459 THR A C 1
ATOM 3460 O O . THR A 1 459 ? 25.669 21.075 -4.495 1.00 95.00 459 THR A O 1
ATOM 3463 N N . CYS A 1 460 ? 26.161 20.034 -2.576 1.00 94.75 460 CYS A N 1
ATOM 3464 C CA . CYS A 1 460 ? 26.205 18.703 -3.170 1.00 94.75 460 CYS A CA 1
ATOM 3465 C C . CYS A 1 460 ? 24.799 18.263 -3.602 1.00 94.75 460 CYS A C 1
ATOM 3467 O O . CYS A 1 460 ? 23.925 18.053 -2.767 1.00 94.75 460 CYS A O 1
ATOM 3469 N N . THR A 1 461 ? 24.592 18.106 -4.909 1.00 92.12 461 THR A N 1
ATOM 3470 C CA . THR A 1 461 ? 23.310 17.668 -5.488 1.00 92.12 461 THR A CA 1
ATOM 3471 C C . THR A 1 461 ? 23.280 16.182 -5.841 1.00 92.12 461 THR A C 1
ATOM 3473 O O . THR A 1 461 ? 22.299 15.717 -6.411 1.00 92.12 461 THR A O 1
ATOM 3476 N N . GLY A 1 462 ? 24.366 15.453 -5.567 1.00 93.56 462 GLY A N 1
ATOM 3477 C CA . GLY A 1 462 ? 24.566 14.102 -6.087 1.00 93.56 462 GLY A CA 1
ATOM 3478 C C . GLY A 1 462 ? 24.842 14.077 -7.595 1.00 93.56 462 GLY A C 1
ATOM 3479 O O . GLY A 1 462 ? 24.943 15.118 -8.249 1.00 93.56 462 GLY A O 1
ATOM 3480 N N . ARG A 1 463 ? 25.007 12.865 -8.133 1.00 94.56 463 ARG A N 1
ATOM 3481 C CA . ARG A 1 463 ? 25.118 12.586 -9.572 1.00 94.56 463 ARG A CA 1
ATOM 3482 C C . ARG A 1 463 ? 23.746 12.201 -10.112 1.00 94.56 463 ARG A C 1
ATOM 3484 O O . ARG A 1 463 ? 23.017 11.472 -9.441 1.00 94.56 463 ARG A O 1
ATOM 3491 N N . ARG A 1 464 ? 23.428 12.627 -11.334 1.00 96.06 464 ARG A N 1
ATOM 3492 C CA . ARG A 1 464 ? 22.239 12.180 -12.068 1.00 96.06 464 ARG A CA 1
ATOM 3493 C C . ARG A 1 464 ? 22.638 11.440 -13.328 1.00 96.06 464 ARG A C 1
ATOM 3495 O O . ARG A 1 464 ? 23.523 11.869 -14.061 1.00 96.06 464 ARG A O 1
ATOM 3502 N N . GLU A 1 465 ? 21.952 10.346 -13.601 1.00 95.06 465 GLU A N 1
ATOM 3503 C CA . GLU A 1 465 ? 22.162 9.540 -14.794 1.00 95.06 465 GLU A CA 1
ATOM 3504 C C . GLU A 1 465 ? 20.821 9.270 -15.475 1.00 95.06 465 GLU A C 1
ATOM 3506 O O . GLU A 1 465 ? 19.861 8.832 -14.842 1.00 95.06 465 GLU A O 1
ATOM 3511 N N . ARG A 1 466 ? 20.739 9.543 -16.778 1.00 94.31 466 ARG A N 1
ATOM 3512 C CA . ARG A 1 466 ? 19.599 9.170 -17.618 1.00 94.31 466 ARG A CA 1
ATOM 3513 C C . ARG A 1 466 ? 19.999 7.975 -18.466 1.00 94.31 466 ARG A C 1
ATOM 3515 O O . ARG A 1 466 ? 20.826 8.097 -19.371 1.00 94.31 466 ARG A O 1
ATOM 3522 N N . CYS A 1 467 ? 19.388 6.834 -18.178 1.00 93.06 467 CYS A N 1
ATOM 3523 C CA . CYS A 1 467 ? 19.589 5.592 -18.905 1.00 93.06 467 CYS A CA 1
ATOM 3524 C C . CYS A 1 467 ? 18.356 5.285 -19.761 1.00 93.06 467 CYS A C 1
ATOM 3526 O O . CYS A 1 467 ? 17.239 5.229 -19.247 1.00 93.06 467 CYS A O 1
ATOM 3528 N N . LEU A 1 468 ? 18.530 5.096 -21.068 1.00 93.44 468 LEU A N 1
ATOM 3529 C CA . LEU A 1 468 ? 17.437 4.684 -21.945 1.00 93.44 468 LEU A CA 1
ATOM 3530 C C . LEU A 1 468 ? 17.229 3.167 -21.833 1.00 93.44 468 LEU A C 1
ATOM 3532 O O . LEU A 1 468 ? 18.132 2.402 -22.157 1.00 93.44 468 LEU A O 1
ATOM 3536 N N . LEU A 1 469 ? 16.037 2.740 -21.408 1.00 94.62 469 LEU A N 1
ATOM 3537 C CA . LEU A 1 469 ? 15.655 1.326 -21.354 1.00 94.62 469 LEU A CA 1
ATOM 3538 C C . LEU A 1 469 ? 14.725 0.998 -22.521 1.00 94.62 469 LEU A C 1
ATOM 3540 O O . LEU A 1 469 ? 13.629 1.566 -22.617 1.00 94.62 469 LEU A O 1
ATOM 3544 N N . ASN A 1 470 ? 15.150 0.083 -23.388 1.00 95.38 470 ASN A N 1
ATOM 3545 C CA . ASN A 1 470 ? 14.408 -0.361 -24.565 1.00 95.38 470 ASN A CA 1
ATOM 3546 C C . ASN A 1 470 ? 13.539 -1.587 -24.277 1.00 95.38 470 ASN A C 1
ATOM 3548 O O . ASN A 1 470 ? 13.649 -2.237 -23.234 1.00 95.38 470 ASN A O 1
ATOM 3552 N N . SER A 1 471 ? 12.664 -1.916 -25.233 1.00 96.81 471 SER A N 1
ATOM 3553 C CA . SER A 1 471 ? 11.955 -3.195 -25.215 1.00 96.81 471 SER A CA 1
ATOM 3554 C C . SER A 1 471 ? 12.955 -4.348 -25.201 1.00 96.81 471 SER A C 1
ATOM 3556 O O . SER A 1 471 ? 13.792 -4.471 -26.092 1.00 96.81 471 SER A O 1
ATOM 3558 N N . GLY A 1 472 ? 12.845 -5.204 -24.194 1.00 97.31 472 GLY A N 1
ATOM 3559 C CA . GLY A 1 472 ? 13.710 -6.355 -24.004 1.00 97.31 472 GLY A CA 1
ATOM 3560 C C . GLY A 1 472 ? 14.821 -6.160 -22.979 1.00 97.31 472 GLY A C 1
ATOM 3561 O O . GLY A 1 472 ? 15.387 -7.153 -22.526 1.00 97.31 472 GLY A O 1
ATOM 3562 N N . ASP A 1 473 ? 15.110 -4.930 -22.564 1.00 97.44 473 ASP A N 1
ATOM 3563 C CA . ASP A 1 473 ? 16.205 -4.655 -21.633 1.00 97.44 473 ASP A CA 1
ATOM 3564 C C . ASP A 1 473 ? 15.842 -5.049 -20.193 1.00 97.44 473 ASP A C 1
ATOM 3566 O O . ASP A 1 473 ? 14.675 -4.999 -19.779 1.00 97.44 473 ASP A O 1
ATOM 3570 N N . ALA A 1 474 ? 16.858 -5.406 -19.407 1.00 98.12 474 ALA A N 1
ATOM 3571 C CA . ALA A 1 474 ? 16.766 -5.528 -17.955 1.00 98.12 474 ALA A CA 1
ATOM 3572 C C . ALA A 1 474 ? 17.705 -4.535 -17.269 1.00 98.12 474 ALA A C 1
ATOM 3574 O O . ALA A 1 474 ? 18.827 -4.329 -17.721 1.00 98.12 474 ALA A O 1
ATOM 3575 N N . MET A 1 475 ? 17.262 -3.966 -16.152 1.00 98.06 475 MET A N 1
ATOM 3576 C CA . MET A 1 475 ? 18.100 -3.202 -15.231 1.00 98.06 475 MET A CA 1
ATOM 3577 C C . MET A 1 475 ? 18.123 -3.919 -13.885 1.00 98.06 475 MET A C 1
ATOM 3579 O O . MET A 1 475 ? 17.074 -4.070 -13.260 1.00 98.06 475 MET A O 1
ATOM 3583 N N . PHE A 1 476 ? 19.292 -4.375 -13.451 1.00 98.12 476 PHE A N 1
ATOM 3584 C CA . PHE A 1 476 ? 19.507 -4.959 -12.131 1.00 98.12 476 PHE A CA 1
ATOM 3585 C C . PHE A 1 476 ? 20.245 -3.969 -11.241 1.00 98.12 476 PHE A C 1
ATOM 3587 O O . PHE A 1 476 ? 21.202 -3.346 -11.692 1.00 98.12 476 PHE A O 1
ATOM 3594 N N . PHE A 1 477 ? 19.834 -3.865 -9.981 1.00 97.56 477 PHE A N 1
ATOM 3595 C CA . PHE A 1 477 ? 20.596 -3.170 -8.955 1.00 97.56 477 PHE A CA 1
ATOM 3596 C C . PHE A 1 477 ? 20.487 -3.879 -7.607 1.00 97.56 477 PHE A C 1
ATOM 3598 O O . PHE A 1 477 ? 19.432 -4.405 -7.247 1.00 97.56 477 PHE A O 1
ATOM 3605 N N . ASN A 1 478 ? 21.579 -3.905 -6.848 1.00 96.62 478 ASN A N 1
ATOM 3606 C CA . ASN A 1 478 ? 21.617 -4.589 -5.557 1.00 96.62 478 ASN A CA 1
ATOM 3607 C C . ASN A 1 478 ? 21.171 -3.695 -4.380 1.00 96.62 478 ASN A C 1
ATOM 3609 O O . ASN A 1 478 ? 20.886 -2.506 -4.537 1.00 96.62 478 ASN A O 1
ATOM 3613 N N . GLU A 1 479 ? 21.104 -4.273 -3.176 1.00 94.44 479 GLU A N 1
ATOM 3614 C CA . GLU A 1 479 ? 20.717 -3.556 -1.948 1.00 94.44 479 GLU A CA 1
ATOM 3615 C C . GLU A 1 479 ? 21.582 -2.312 -1.687 1.00 94.44 479 GLU A C 1
ATOM 3617 O O . GLU A 1 479 ? 21.047 -1.256 -1.350 1.00 94.44 479 GLU A O 1
ATOM 3622 N N . ALA A 1 480 ? 22.905 -2.425 -1.856 1.00 94.81 480 ALA A N 1
ATOM 3623 C CA . ALA A 1 480 ? 23.835 -1.324 -1.613 1.00 94.81 480 ALA A CA 1
ATOM 3624 C C . ALA A 1 480 ? 23.579 -0.154 -2.571 1.00 94.81 480 ALA A C 1
ATOM 3626 O O . ALA A 1 480 ? 23.528 0.997 -2.136 1.00 94.81 480 ALA A O 1
ATOM 3627 N N . TRP A 1 481 ? 23.330 -0.450 -3.851 1.00 96.38 481 TRP A N 1
ATOM 3628 C CA . TRP A 1 481 ? 22.950 0.565 -4.827 1.00 96.38 481 TRP A CA 1
ATOM 3629 C C . TRP A 1 481 ? 21.632 1.239 -4.434 1.00 96.38 481 TRP A C 1
ATOM 3631 O O . TRP A 1 481 ? 21.554 2.458 -4.321 1.00 96.38 481 TRP A O 1
ATOM 3641 N N . ASN A 1 482 ? 20.603 0.465 -4.107 1.00 95.50 482 ASN A N 1
ATOM 3642 C CA . ASN A 1 482 ? 19.301 1.022 -3.742 1.00 95.50 482 ASN A CA 1
ATOM 3643 C C . ASN A 1 482 ? 19.307 1.826 -2.421 1.00 95.50 482 ASN A C 1
ATOM 3645 O O . ASN A 1 482 ? 18.438 2.669 -2.203 1.00 95.50 482 ASN A O 1
ATOM 3649 N N . ALA A 1 483 ? 20.273 1.600 -1.525 1.00 93.56 483 ALA A N 1
ATOM 3650 C CA . ALA A 1 483 ? 20.456 2.430 -0.331 1.00 93.56 483 ALA A CA 1
ATOM 3651 C C . ALA A 1 483 ? 21.003 3.828 -0.677 1.00 93.56 483 ALA A C 1
ATOM 3653 O O . ALA A 1 483 ? 20.564 4.838 -0.113 1.00 93.56 483 ALA A O 1
ATOM 3654 N N . ASN A 1 484 ? 21.913 3.903 -1.647 1.00 95.56 484 ASN A N 1
ATOM 3655 C CA . ASN A 1 484 ? 22.623 5.133 -1.995 1.00 95.56 484 ASN A CA 1
ATOM 3656 C C . ASN A 1 484 ? 21.990 5.907 -3.152 1.00 95.56 484 ASN A C 1
ATOM 3658 O O . ASN A 1 484 ? 22.277 7.089 -3.310 1.00 95.56 484 ASN A O 1
ATOM 3662 N N . HIS A 1 485 ? 21.124 5.276 -3.942 1.00 96.12 485 HIS A N 1
ATOM 3663 C CA . HIS A 1 485 ? 20.563 5.854 -5.160 1.00 96.12 485 HIS A CA 1
ATOM 3664 C C . HIS A 1 485 ? 19.039 5.761 -5.171 1.00 96.12 485 HIS A C 1
ATOM 3666 O O . HIS A 1 485 ? 18.442 4.882 -4.553 1.00 96.12 485 HIS A O 1
ATOM 3672 N N . THR A 1 486 ? 18.402 6.671 -5.895 1.00 96.94 486 THR A N 1
ATOM 3673 C CA . THR A 1 486 ? 16.983 6.596 -6.255 1.00 96.94 486 THR A CA 1
ATOM 3674 C C . THR A 1 486 ? 16.840 6.345 -7.745 1.00 96.94 486 THR A C 1
ATOM 3676 O O . THR A 1 486 ? 17.749 6.627 -8.528 1.00 96.94 486 THR A O 1
ATOM 3679 N N . HIS A 1 487 ? 15.704 5.777 -8.135 1.00 97.69 487 HIS A N 1
ATOM 3680 C CA . HIS A 1 487 ? 15.362 5.595 -9.535 1.00 97.69 487 HIS A CA 1
ATOM 3681 C C . HIS A 1 487 ? 13.895 5.931 -9.811 1.00 97.69 487 HIS A C 1
ATOM 3683 O O . HIS A 1 487 ? 13.030 5.900 -8.928 1.00 97.69 487 HIS A O 1
ATOM 3689 N N . GLY A 1 488 ? 13.604 6.233 -11.073 1.00 96.94 488 GLY A N 1
ATOM 3690 C CA . GLY A 1 488 ? 12.267 6.569 -11.540 1.00 96.94 488 GLY A CA 1
ATOM 3691 C C . GLY A 1 488 ? 12.195 6.668 -13.058 1.00 96.94 488 GLY A C 1
ATOM 3692 O O . GLY A 1 488 ? 13.204 6.624 -13.760 1.00 96.94 488 GLY A O 1
ATOM 3693 N N . ILE A 1 489 ? 10.979 6.798 -13.573 1.00 96.06 489 ILE A N 1
ATOM 3694 C CA . ILE A 1 489 ? 10.689 7.013 -14.993 1.00 96.06 489 ILE A CA 1
ATOM 3695 C C . ILE A 1 489 ? 9.934 8.339 -15.074 1.00 96.06 489 ILE A C 1
ATOM 3697 O O . ILE A 1 489 ? 8.754 8.370 -14.709 1.00 96.06 489 ILE A O 1
ATOM 3701 N N . PRO A 1 490 ? 10.576 9.442 -15.489 1.00 95.31 490 PRO A N 1
ATOM 3702 C CA . PRO A 1 490 ? 9.895 10.723 -15.615 1.00 95.31 490 PRO A CA 1
ATOM 3703 C C . PRO A 1 490 ? 8.784 10.655 -16.671 1.00 95.31 490 PRO A C 1
ATOM 3705 O O . PRO A 1 490 ? 8.825 9.833 -17.595 1.00 95.31 490 PRO A O 1
ATOM 3708 N N . ALA A 1 491 ? 7.779 11.522 -16.528 1.00 94.38 491 ALA A N 1
ATOM 3709 C CA . ALA A 1 491 ? 6.871 11.814 -17.631 1.00 94.38 491 ALA A CA 1
ATOM 3710 C C . ALA A 1 491 ? 7.681 12.418 -18.786 1.00 94.38 491 ALA A C 1
ATOM 3712 O O . ALA A 1 491 ? 8.673 13.107 -18.551 1.00 94.38 491 ALA A O 1
ATOM 3713 N N . MET A 1 492 ? 7.275 12.117 -20.014 1.00 89.56 492 MET A N 1
ATOM 3714 C CA . MET A 1 492 ? 7.892 12.716 -21.199 1.00 89.56 492 MET A CA 1
ATOM 3715 C C . MET A 1 492 ? 7.505 14.194 -21.303 1.00 89.56 492 MET A C 1
ATOM 3717 O O . MET A 1 492 ? 6.479 14.591 -20.741 1.00 89.56 492 MET A O 1
ATOM 3721 N N . GLU A 1 493 ? 8.313 14.993 -21.999 1.00 85.81 493 GLU A N 1
ATOM 3722 C CA . GLU A 1 493 ? 8.018 16.416 -22.183 1.00 85.81 493 GLU A CA 1
ATOM 3723 C C . GLU A 1 493 ? 6.739 16.608 -23.016 1.00 85.81 493 GLU A C 1
ATOM 3725 O O . GLU A 1 493 ? 6.361 15.763 -23.837 1.00 85.81 493 GLU A O 1
ATOM 3730 N N . ASP A 1 494 ? 6.040 17.723 -22.790 1.00 78.44 494 ASP A N 1
ATOM 3731 C CA . ASP A 1 494 ? 4.790 18.020 -23.489 1.00 78.44 494 ASP A CA 1
ATOM 3732 C C . ASP A 1 494 ? 5.014 18.050 -25.011 1.00 78.44 494 ASP A C 1
ATOM 3734 O O . ASP A 1 494 ? 5.795 18.842 -25.535 1.00 78.44 494 ASP A O 1
ATOM 3738 N N . GLY A 1 495 ? 4.292 17.189 -25.735 1.00 71.75 495 GLY A N 1
ATOM 3739 C CA . GLY A 1 495 ? 4.391 17.055 -27.194 1.00 71.75 495 GLY A CA 1
ATOM 3740 C C . GLY A 1 495 ? 5.200 15.846 -27.673 1.00 71.75 495 GLY A C 1
ATOM 3741 O O . GLY A 1 495 ? 5.070 15.466 -28.839 1.00 71.75 495 GLY A O 1
ATOM 3742 N N . GLU A 1 496 ? 5.950 15.174 -26.795 1.00 80.56 496 GLU A N 1
ATOM 3743 C CA . GLU A 1 496 ? 6.622 13.917 -27.130 1.00 80.56 496 GLU A CA 1
ATOM 3744 C C . GLU A 1 496 ? 5.624 12.747 -27.099 1.00 80.56 496 GLU A C 1
ATOM 3746 O O . GLU A 1 496 ? 5.171 12.278 -26.048 1.00 80.56 496 GLU A O 1
ATOM 3751 N N . SER A 1 497 ? 5.243 12.257 -28.281 1.00 78.62 497 SER A N 1
ATOM 3752 C CA . SER A 1 497 ? 4.372 11.087 -28.384 1.00 78.62 497 SER A CA 1
ATOM 3753 C C . SER A 1 497 ? 5.154 9.815 -28.064 1.00 78.62 497 SER A C 1
ATOM 3755 O O . SER A 1 497 ? 5.972 9.358 -28.859 1.00 78.62 497 SER A O 1
ATOM 3757 N N . HIS A 1 498 ? 4.859 9.220 -26.908 1.00 89.81 498 HIS A N 1
ATOM 3758 C CA . HIS A 1 498 ? 5.379 7.911 -26.524 1.00 89.81 498 HIS A CA 1
ATOM 3759 C C . HIS A 1 498 ? 4.268 6.896 -26.344 1.00 89.81 498 HIS A C 1
ATOM 3761 O O . HIS A 1 498 ? 3.273 7.145 -25.653 1.00 89.81 498 HIS A O 1
ATOM 3767 N N . GLY A 1 499 ? 4.488 5.735 -26.953 1.00 95.25 499 GLY A N 1
ATOM 3768 C CA . GLY A 1 499 ? 3.594 4.593 -26.876 1.00 95.25 499 GLY A CA 1
ATOM 3769 C C . GLY A 1 499 ? 3.566 3.899 -25.512 1.00 95.25 499 GLY A C 1
ATOM 3770 O O . GLY A 1 499 ? 4.259 4.313 -24.576 1.00 95.25 499 GLY A O 1
ATOM 3771 N N . PRO A 1 500 ? 2.812 2.795 -25.417 1.00 97.75 500 PRO A N 1
ATOM 3772 C CA . PRO A 1 500 ? 2.666 2.031 -24.194 1.00 97.75 500 PRO A CA 1
ATOM 3773 C C . PRO A 1 500 ? 3.939 1.261 -23.827 1.00 97.75 500 PRO A C 1
ATOM 3775 O O . PRO A 1 500 ? 4.605 0.676 -24.680 1.00 97.75 500 PRO A O 1
ATOM 3778 N N . ARG A 1 501 ? 4.233 1.187 -22.530 1.00 97.81 501 ARG A N 1
ATOM 3779 C CA . ARG A 1 501 ? 5.353 0.436 -21.947 1.00 97.81 501 ARG A CA 1
ATOM 3780 C C . ARG A 1 501 ? 4.886 -0.371 -20.742 1.00 97.81 501 ARG A C 1
ATOM 3782 O O . ARG A 1 501 ? 3.997 0.063 -20.009 1.00 97.81 501 ARG A O 1
ATOM 3789 N N . ILE A 1 502 ? 5.516 -1.515 -20.500 1.00 98.62 502 ILE A N 1
ATOM 3790 C CA . ILE A 1 502 ? 5.347 -2.292 -19.272 1.00 98.62 502 ILE A CA 1
ATOM 3791 C C . ILE A 1 502 ? 6.716 -2.511 -18.624 1.00 98.62 502 ILE A C 1
ATOM 3793 O O . ILE A 1 502 ? 7.660 -2.951 -19.279 1.00 98.62 502 ILE A O 1
ATOM 3797 N N . SER A 1 503 ? 6.817 -2.212 -17.329 1.00 98.25 503 SER A N 1
ATOM 3798 C CA . SER A 1 503 ? 7.925 -2.661 -16.485 1.00 98.25 503 SER A CA 1
ATOM 3799 C C . SER A 1 503 ? 7.502 -3.840 -15.636 1.00 98.25 503 SER A C 1
ATOM 3801 O O . SER A 1 503 ? 6.433 -3.810 -15.032 1.00 98.25 503 SER A O 1
ATOM 3803 N N . VAL A 1 504 ? 8.368 -4.837 -15.524 1.00 98.56 504 VAL A N 1
ATOM 3804 C CA . VAL A 1 504 ? 8.185 -5.971 -14.621 1.00 98.56 504 VAL A CA 1
ATOM 3805 C C . VAL A 1 504 ? 9.360 -5.996 -13.653 1.00 98.56 504 VAL A C 1
ATOM 3807 O O . VAL A 1 504 ? 10.467 -6.360 -14.037 1.00 98.56 504 VAL A O 1
ATOM 3810 N N . ALA A 1 505 ? 9.120 -5.569 -12.416 1.00 97.88 505 ALA A N 1
ATOM 3811 C CA . ALA A 1 505 ? 10.125 -5.524 -11.361 1.00 97.88 505 ALA A CA 1
ATOM 3812 C C . ALA A 1 505 ? 10.016 -6.764 -10.469 1.00 97.88 505 ALA A C 1
ATOM 3814 O O . ALA A 1 505 ? 8.938 -7.060 -9.945 1.00 97.88 505 ALA A O 1
ATOM 3815 N N . PHE A 1 506 ? 11.121 -7.483 -10.301 1.00 97.31 506 PHE A N 1
ATOM 3816 C CA . PHE A 1 506 ? 11.246 -8.625 -9.405 1.00 97.31 506 PHE A CA 1
ATOM 3817 C C . PHE A 1 506 ? 12.103 -8.253 -8.203 1.00 97.31 506 PHE A C 1
ATOM 3819 O O . PHE A 1 506 ? 13.245 -7.819 -8.345 1.00 97.31 506 PHE A O 1
ATOM 3826 N N . LEU A 1 507 ? 11.533 -8.464 -7.021 1.00 94.94 507 LEU A N 1
ATOM 3827 C CA . LEU A 1 507 ? 12.131 -8.134 -5.735 1.00 94.94 507 LEU A CA 1
ATOM 3828 C C . LEU A 1 507 ? 12.851 -9.371 -5.180 1.00 94.94 507 LEU A C 1
ATOM 3830 O O . LEU A 1 507 ? 12.190 -10.338 -4.775 1.00 94.94 507 LEU A O 1
ATOM 3834 N N . LEU A 1 508 ? 14.185 -9.346 -5.147 1.00 94.31 508 LEU A N 1
ATOM 3835 C CA . LEU A 1 508 ? 15.019 -10.477 -4.734 1.00 94.31 508 LEU A CA 1
ATOM 3836 C C . LEU A 1 508 ? 15.271 -10.429 -3.223 1.00 94.31 508 LEU A C 1
ATOM 3838 O O . LEU A 1 508 ? 15.921 -9.524 -2.703 1.00 94.31 508 LEU A O 1
ATOM 3842 N N . GLY A 1 509 ? 14.761 -11.422 -2.501 1.00 91.31 509 GLY A N 1
ATOM 3843 C CA . GLY A 1 509 ? 15.049 -11.637 -1.085 1.00 91.31 509 GLY A CA 1
ATOM 3844 C C . GLY A 1 509 ? 16.240 -12.571 -0.885 1.00 91.31 509 GLY A C 1
ATOM 3845 O O . GLY A 1 509 ? 16.478 -13.462 -1.699 1.00 91.31 509 GLY A O 1
ATOM 3846 N N . ALA A 1 510 ? 16.962 -12.405 0.221 1.00 89.19 510 ALA A N 1
ATOM 3847 C CA . ALA A 1 510 ? 18.036 -13.314 0.613 1.00 89.19 510 ALA A CA 1
ATOM 3848 C C . ALA A 1 510 ? 17.533 -14.769 0.712 1.00 89.19 510 ALA A C 1
ATOM 3850 O O . ALA A 1 510 ? 16.433 -15.026 1.216 1.00 89.19 510 ALA A O 1
ATOM 3851 N N . GLU A 1 511 ? 18.338 -15.735 0.263 1.00 79.94 511 GLU A N 1
ATOM 3852 C CA . GLU A 1 511 ? 18.084 -17.140 0.591 1.00 79.94 511 GLU A CA 1
ATOM 3853 C C . GLU A 1 511 ? 18.187 -17.307 2.117 1.00 79.94 511 GLU A C 1
ATOM 3855 O O . GLU A 1 511 ? 19.145 -16.842 2.735 1.00 79.94 511 GLU A O 1
ATOM 3860 N N . ASP A 1 512 ? 17.215 -17.991 2.737 1.00 63.69 512 ASP A N 1
ATOM 3861 C CA . ASP A 1 512 ? 17.543 -18.619 4.021 1.00 63.69 512 ASP A CA 1
ATOM 3862 C C . ASP A 1 512 ? 18.512 -19.731 3.645 1.00 63.69 512 ASP A C 1
ATOM 3864 O O . ASP A 1 512 ? 18.218 -20.445 2.681 1.00 63.69 512 ASP A O 1
ATOM 3868 N N . SER A 1 513 ? 19.653 -19.849 4.331 1.00 52.03 513 SER A N 1
ATOM 3869 C CA . SER A 1 513 ? 20.640 -20.893 4.047 1.00 52.03 513 SER A CA 1
ATOM 3870 C C . SER A 1 513 ? 19.913 -22.199 3.717 1.00 52.03 513 SER A C 1
ATOM 3872 O O . SER A 1 513 ? 19.142 -22.710 4.533 1.00 52.03 513 SER A O 1
ATOM 3874 N N . ARG A 1 514 ? 20.090 -22.714 2.490 1.00 47.75 514 ARG A N 1
ATOM 3875 C CA . ARG A 1 514 ? 19.412 -23.936 2.008 1.00 47.75 514 ARG A CA 1
ATOM 3876 C C . ARG A 1 514 ? 19.540 -25.108 2.993 1.00 47.75 514 ARG A C 1
ATOM 3878 O O . ARG A 1 514 ? 18.702 -26.003 2.988 1.00 47.75 514 ARG A O 1
ATOM 3885 N N . GLU A 1 515 ? 20.542 -25.067 3.867 1.00 46.62 515 GLU A N 1
ATOM 3886 C CA . GLU A 1 515 ? 20.777 -26.001 4.969 1.00 46.62 515 GLU A CA 1
ATOM 3887 C C . GLU A 1 515 ? 19.653 -26.041 6.023 1.00 46.62 515 GLU A C 1
ATOM 3889 O O . GLU A 1 515 ? 19.338 -27.118 6.526 1.00 46.62 515 GLU A O 1
ATOM 3894 N N . ASN A 1 516 ? 18.971 -24.930 6.319 1.00 45.34 516 ASN A N 1
ATOM 3895 C CA . ASN A 1 516 ? 17.960 -24.897 7.386 1.00 45.34 516 ASN A CA 1
ATOM 3896 C C . ASN A 1 516 ? 16.614 -25.527 6.997 1.00 45.34 516 ASN A C 1
ATOM 3898 O O . ASN A 1 516 ? 15.860 -25.942 7.875 1.00 45.34 516 ASN A O 1
ATOM 3902 N N . PHE A 1 517 ? 16.307 -25.652 5.703 1.00 41.12 517 PHE A N 1
ATOM 3903 C CA . PHE A 1 517 ? 15.061 -26.287 5.253 1.00 41.12 517 PHE A CA 1
ATOM 3904 C C . PHE A 1 517 ? 15.144 -27.820 5.181 1.00 41.12 517 PHE A C 1
ATOM 3906 O O . PHE A 1 517 ? 14.113 -28.483 5.277 1.00 41.12 517 PHE A O 1
ATOM 3913 N N . TYR A 1 518 ? 16.348 -28.394 5.076 1.00 41.84 518 TYR A N 1
ATOM 3914 C CA . TYR A 1 518 ? 16.559 -29.851 5.088 1.00 41.84 518 TYR A CA 1
ATOM 3915 C C . TYR A 1 518 ? 16.933 -30.413 6.470 1.00 41.84 518 TYR A C 1
ATOM 3917 O O . TYR A 1 518 ? 16.988 -31.629 6.638 1.00 41.84 518 TYR A O 1
ATOM 3925 N N . ALA A 1 519 ? 17.142 -29.554 7.472 1.00 37.88 519 ALA A N 1
ATOM 3926 C CA . ALA A 1 519 ? 17.473 -29.942 8.845 1.00 37.88 519 ALA A CA 1
ATOM 3927 C C . ALA A 1 519 ? 16.249 -30.118 9.770 1.00 37.88 519 ALA A C 1
ATOM 3929 O O . ALA A 1 519 ? 16.403 -30.160 10.989 1.00 37.88 519 ALA A O 1
ATOM 3930 N N . MET A 1 520 ? 15.031 -30.240 9.229 1.00 34.16 520 MET A N 1
ATOM 3931 C CA . MET A 1 520 ? 13.873 -30.653 10.030 1.00 34.16 520 MET A CA 1
ATOM 3932 C C . MET A 1 520 ? 13.868 -32.185 10.145 1.00 34.16 520 MET A C 1
ATOM 3934 O O . MET A 1 520 ? 13.698 -32.865 9.130 1.00 34.16 520 MET A O 1
ATOM 3938 N N . PRO A 1 521 ? 14.076 -32.761 11.344 1.00 39.28 521 PRO A N 1
ATOM 3939 C CA . PRO A 1 521 ? 14.041 -34.203 11.516 1.00 39.28 521 PRO A CA 1
ATOM 3940 C C . PRO A 1 521 ? 12.640 -34.723 11.186 1.00 39.28 521 PRO A C 1
ATOM 3942 O O . PRO A 1 521 ? 11.638 -34.239 11.712 1.00 39.28 521 PRO A O 1
ATOM 3945 N N . ASN A 1 522 ? 12.583 -35.741 10.325 1.00 36.75 522 ASN A N 1
ATOM 3946 C CA . ASN A 1 522 ? 11.413 -36.594 10.141 1.00 36.75 522 ASN A CA 1
ATOM 3947 C C . ASN A 1 522 ? 11.121 -37.333 11.456 1.00 36.75 522 ASN A C 1
ATOM 3949 O O . ASN A 1 522 ? 11.475 -38.498 11.618 1.00 36.75 522 ASN A O 1
ATOM 3953 N N . THR A 1 523 ? 10.486 -36.664 12.410 1.00 43.66 523 THR A N 1
ATOM 3954 C CA . THR A 1 523 ? 9.809 -37.319 13.528 1.00 43.66 523 THR A CA 1
ATOM 3955 C C . THR A 1 523 ? 8.314 -37.144 13.326 1.00 43.66 523 THR A C 1
ATOM 3957 O O . THR A 1 523 ? 7.731 -36.129 13.700 1.00 43.66 523 THR A O 1
ATOM 3960 N N . ILE A 1 524 ? 7.720 -38.137 12.668 1.00 37.56 524 ILE A N 1
ATOM 3961 C CA . ILE A 1 524 ? 6.277 -38.376 12.673 1.00 37.56 524 ILE A CA 1
ATOM 3962 C C . ILE A 1 524 ? 5.958 -39.088 14.005 1.00 37.56 524 ILE A C 1
ATOM 3964 O O . ILE A 1 524 ? 6.715 -39.997 14.356 1.00 37.56 524 ILE A O 1
ATOM 3968 N N . PRO A 1 525 ? 4.918 -38.683 14.759 1.00 44.19 525 PRO A N 1
ATOM 3969 C CA . PRO A 1 525 ? 4.444 -39.433 15.923 1.00 44.19 525 PRO A CA 1
ATOM 3970 C C . PRO A 1 525 ? 3.839 -40.794 15.563 1.00 44.19 525 PRO A C 1
ATOM 3972 O O . PRO A 1 525 ? 3.206 -40.904 14.486 1.00 44.19 525 PRO A O 1
#